Protein AF-A0A0G1YYC1-F1 (afdb_monomer_lite)

Secondary structure (DSSP, 8-state):
---HHHHHHHHEEEHHHHHHHHHH----TTSHHHHHHHHHHHSTTGGGGTS-HHHHHHT-SEEEEEEEES-HHHHHHHTEEEEB-STTTTBEEEEEEEEETTEEEEPHHHHHIIIIIHHHHSSSGGG-EEEEEEEE-TT---SS-EEE-GGG-HHHHHHHHHHHGGGS-HHHHHHHHHHHHHHHHHTHHHHHHHHHS-HHHHHHTHHHHHHHHHHHTTT-THHHHHHHHHHHHHHHHH--SHHHHHHHHTT----HHHHHHHHHH-GGGGGT--GGG----HHHHHHHHHHTTS--TTTHHHHHHHHHHHHHHHHHHHHSSS--HHHHHHHHHS---SHHHHHHHHHHHHHHHHHHHHTTSTTTTTTHHHHHHHHHHHHHHHHHHTT-SS-EESSS-SS-EEE-TT-TT-EEEEEEEEEEEETTEEEEEEEEEE--EEEEEEPPGGG-TT---

Radius of gyration: 21.59 Å; chains: 1; bounding box: 48×56×59 Å

pLDDT: mean 90.66, std 9.38, range [43.56, 98.56]

Sequence (453 aa):
MINKSELWSAAHVNQRLLRETMDYSRGDEDSDLGWLHYLETESPNGELLRRNVLYDTAAGKKVYLAHVTKSFKSIQESGRILSSSGCLVGSVYCTPVLKEKNRLRMHNLGKYILSEEAPKFSCDRKDVALLLIELDLGRSVPDAPTGIDYLKLGPVHFSVFSELNYLLSRDELVDLKQATVTAVRNGSDLLRIVEEVPAEYLSGNFSKFYDLYLQTIPHLPILGYLLFEVLCEYIALFQKGEETERCKALGELYCANFKNLIFSACPDLTRSFNLGLFRPKFSNLLVYLDRIGVVNGDSRAFFEGYLARRLSYLIRKRFYNGGDAATRKDFWRDIEWDFSYLQKELVPLLGHVIHRLLRNMHRYPNFYFYFDQYKALQAWNYWNHANVALPYNAVLPKGEIGINPANPYMKYRVFTAKTWQENGNAYIEADRPISLAIEPRLAELGMLLMRKK

Foldseek 3Di:
DPDLLVLQVQQKDWLVVLVVVLVPDPDDLLDPSVVLVCLLPVFPLSCLLNFFVLFVQQQDQKFKWKQKFLQVVVLQVVLAQWFACPLQQGFRKTFGWDDDPPFTFTALVSVCCLPPVLCLLDPHNVSIFMKMKIKRLDPLRFPGAMAGASLQCLLVLLVLCVVCVVVDDPVRSVVLQLLLLVLCVLLVVLLVCLLPPDLVVCLVVLVVNLVSLLSSLLSQLSSLVLLLLLLQSLCQGQADDDQQVVSSVVSAGNRPLSVCCCCQFPVVCQAFVRSSNNRGDVVSVQVSCVVRVRDDPVCVSVVSSSSSSSSSSSSVVQFWPDDDSVVVVVCSVVPDSGSVSCCVTGSRSSSSSSLVVLCVDPPPPVSNQVSSLVSLVSSLVSCQVSSRQKHAHSSGPNRIIGGSLNNPSMDMWMAGWDWDDDPNIIIIDGDGTRSHHHHSHHDDQPRDSRGDD

Structure (mmCIF, N/CA/C/O backbone):
data_AF-A0A0G1YYC1-F1
#
_entry.id   AF-A0A0G1YYC1-F1
#
loop_
_atom_site.group_PDB
_atom_site.id
_atom_site.type_symbol
_atom_site.label_atom_id
_atom_site.label_alt_id
_atom_site.label_comp_id
_atom_site.label_asym_id
_atom_site.label_entity_id
_atom_site.label_seq_id
_atom_site.pdbx_PDB_ins_code
_atom_site.Cartn_x
_atom_site.Cartn_y
_atom_site.Cartn_z
_atom_site.occupancy
_atom_site.B_iso_or_equiv
_atom_site.auth_seq_id
_atom_site.auth_comp_id
_atom_site.auth_asym_id
_atom_site.auth_atom_id
_atom_site.pdbx_PDB_model_num
ATOM 1 N N . MET A 1 1 ? -7.287 17.293 -20.460 1.00 43.56 1 MET A N 1
ATOM 2 C CA . MET A 1 1 ? -7.341 17.277 -18.981 1.00 43.56 1 MET A CA 1
ATOM 3 C C . MET A 1 1 ? -7.880 15.923 -18.574 1.00 43.56 1 MET A C 1
ATOM 5 O O . MET A 1 1 ? -8.987 15.610 -18.983 1.00 43.56 1 MET A O 1
ATOM 9 N N . ILE A 1 2 ? -7.097 15.105 -17.867 1.00 53.38 2 ILE A N 1
ATOM 10 C CA . ILE A 1 2 ? -7.595 13.822 -17.352 1.00 53.38 2 ILE A CA 1
ATOM 11 C C . ILE A 1 2 ? -8.600 14.135 -16.239 1.00 53.38 2 ILE A C 1
ATOM 13 O O . ILE A 1 2 ? -8.343 14.994 -15.392 1.00 53.38 2 ILE A O 1
ATOM 17 N N . ASN A 1 3 ? -9.757 13.481 -16.257 1.00 74.50 3 ASN A N 1
ATOM 18 C CA . ASN A 1 3 ? -10.764 13.627 -15.217 1.00 74.50 3 ASN A CA 1
ATOM 19 C C . ASN A 1 3 ? -10.189 13.112 -13.886 1.00 74.50 3 ASN A C 1
ATOM 21 O O . ASN A 1 3 ? -9.818 11.944 -13.771 1.00 74.50 3 ASN A O 1
ATOM 25 N N . LYS A 1 4 ? -10.109 13.968 -12.858 1.00 80.25 4 LYS A N 1
ATOM 26 C CA . LYS A 1 4 ? -9.562 13.585 -11.541 1.00 80.25 4 LYS A CA 1
ATOM 27 C C . LYS A 1 4 ? -10.285 12.376 -10.944 1.00 80.25 4 LYS A C 1
ATOM 29 O O . LYS A 1 4 ? -9.652 11.568 -10.273 1.00 80.25 4 LYS A O 1
ATOM 34 N N . SER A 1 5 ? -11.585 12.238 -11.211 1.00 82.88 5 SER A N 1
ATOM 35 C CA . SER A 1 5 ? -12.368 11.084 -10.766 1.00 82.88 5 SER A CA 1
ATOM 36 C C . SER A 1 5 ? -11.857 9.774 -11.378 1.00 82.88 5 SER A C 1
ATOM 38 O O . SER A 1 5 ? -11.736 8.778 -10.673 1.00 82.88 5 SER A O 1
ATOM 40 N N . GLU A 1 6 ? -11.466 9.784 -12.657 1.00 86.88 6 GLU A N 1
ATOM 41 C CA . GLU A 1 6 ? -10.926 8.607 -13.354 1.00 86.88 6 GLU A CA 1
ATOM 42 C C . GLU A 1 6 ? -9.548 8.209 -12.812 1.00 86.88 6 GLU A C 1
ATOM 44 O O . GLU A 1 6 ? -9.303 7.025 -12.587 1.00 86.88 6 GLU A O 1
ATOM 49 N N . LEU A 1 7 ? -8.672 9.182 -12.519 1.00 90.81 7 LEU A N 1
ATOM 50 C CA . LEU A 1 7 ? -7.361 8.916 -11.904 1.00 90.81 7 LEU A CA 1
ATOM 51 C C . LEU A 1 7 ? -7.501 8.206 -10.556 1.00 90.81 7 LEU A C 1
ATOM 53 O O . LEU A 1 7 ? -6.830 7.206 -10.298 1.00 90.81 7 LEU A O 1
ATOM 57 N N . TRP A 1 8 ? -8.375 8.726 -9.693 1.00 94.31 8 TRP A N 1
ATOM 58 C CA . TRP A 1 8 ? -8.619 8.112 -8.394 1.00 94.31 8 TRP A CA 1
ATOM 59 C C . TRP A 1 8 ? -9.341 6.779 -8.532 1.00 94.31 8 TRP A C 1
ATOM 61 O O . TRP A 1 8 ? -8.963 5.840 -7.840 1.00 94.31 8 TRP A O 1
ATOM 71 N N . SER A 1 9 ? -10.299 6.649 -9.448 1.00 93.19 9 SER A N 1
ATOM 72 C CA . SER A 1 9 ? -10.961 5.374 -9.728 1.00 93.19 9 SER A CA 1
ATOM 73 C C . SER A 1 9 ? -9.962 4.287 -10.135 1.00 93.19 9 SER A C 1
ATOM 75 O O . SER A 1 9 ? -9.997 3.202 -9.563 1.00 93.19 9 SER A O 1
ATOM 77 N N . ALA A 1 10 ? -8.996 4.596 -11.007 1.00 92.06 10 ALA A N 1
ATOM 78 C CA . ALA A 1 10 ? -7.960 3.651 -11.432 1.00 92.06 10 ALA A CA 1
ATOM 79 C C . ALA A 1 10 ? -7.031 3.194 -10.289 1.00 92.06 10 ALA A C 1
ATOM 81 O O . ALA A 1 10 ? -6.524 2.071 -10.313 1.00 92.06 10 ALA A O 1
ATOM 82 N N . ALA A 1 11 ? -6.810 4.045 -9.281 1.00 94.81 11 ALA A N 1
ATOM 83 C CA . ALA A 1 11 ? -6.040 3.704 -8.083 1.00 94.81 11 ALA A CA 1
ATOM 84 C C . ALA A 1 11 ? -6.857 2.941 -7.023 1.00 94.81 11 ALA A C 1
ATOM 86 O O . ALA A 1 11 ? -6.286 2.464 -6.041 1.00 94.81 11 ALA A O 1
ATOM 87 N N . HIS A 1 12 ? -8.174 2.819 -7.200 1.00 95.31 12 HIS A N 1
ATOM 88 C CA . HIS A 1 12 ? -9.051 2.100 -6.286 1.00 95.31 12 HIS A CA 1
ATOM 89 C C . HIS A 1 12 ? -9.495 0.753 -6.853 1.00 95.31 12 HIS A C 1
ATOM 91 O O . HIS A 1 12 ? -9.607 0.548 -8.058 1.00 95.31 12 HIS A O 1
ATOM 97 N N . VAL A 1 13 ? -9.779 -0.180 -5.950 1.00 93.62 13 VAL A N 1
ATOM 98 C CA . VAL A 1 13 ? -10.305 -1.503 -6.280 1.00 93.62 13 VAL A CA 1
ATOM 99 C C . VAL A 1 13 ? -11.657 -1.657 -5.603 1.00 93.62 13 VAL A C 1
ATOM 101 O O . VAL A 1 13 ? -11.734 -1.794 -4.382 1.00 93.62 13 VAL A O 1
ATOM 104 N N . ASN A 1 14 ? -12.722 -1.634 -6.402 1.00 92.12 14 ASN A N 1
ATOM 105 C CA . ASN A 1 14 ? -14.081 -1.913 -5.949 1.00 92.12 14 ASN A CA 1
ATOM 106 C C . ASN A 1 14 ? -14.329 -3.429 -5.983 1.00 92.12 14 ASN A C 1
ATOM 108 O O . ASN A 1 14 ? -14.271 -4.043 -7.048 1.00 92.12 14 ASN A O 1
ATOM 112 N N . GLN A 1 15 ? -14.611 -4.039 -4.829 1.00 89.81 15 GLN A N 1
ATOM 113 C CA . GLN A 1 15 ? -14.722 -5.499 -4.715 1.00 89.81 15 GLN A CA 1
ATOM 114 C C . GLN A 1 15 ? -15.898 -6.098 -5.478 1.00 89.81 15 GLN A C 1
ATOM 116 O O . GLN A 1 15 ? -15.817 -7.244 -5.910 1.00 89.81 15 GLN A O 1
ATOM 121 N N . ARG A 1 16 ? -16.990 -5.354 -5.660 1.00 86.12 16 ARG A N 1
ATOM 122 C CA . ARG A 1 16 ? -18.133 -5.846 -6.431 1.00 86.12 16 ARG A CA 1
ATOM 123 C C . ARG A 1 16 ? -17.796 -5.888 -7.910 1.00 86.12 16 ARG A C 1
ATOM 125 O O . ARG A 1 16 ? -17.945 -6.943 -8.509 1.00 86.12 16 ARG A O 1
ATOM 132 N N . LEU A 1 17 ? -17.275 -4.788 -8.455 1.00 86.12 17 LEU A N 1
ATOM 133 C CA . LEU A 1 17 ? -16.856 -4.736 -9.856 1.00 86.12 17 LEU A CA 1
ATOM 134 C C . LEU A 1 17 ? -15.785 -5.793 -10.150 1.00 86.12 17 LEU A C 1
ATOM 136 O O . LEU A 1 17 ? -15.837 -6.462 -11.178 1.00 86.12 17 LEU A O 1
ATOM 140 N N . LEU A 1 18 ? -14.838 -5.974 -9.225 1.00 86.56 18 LEU A N 1
ATOM 141 C CA . LEU A 1 18 ? -13.809 -7.004 -9.325 1.00 86.56 18 LEU A CA 1
ATOM 142 C C . LEU A 1 18 ? -14.427 -8.405 -9.442 1.00 86.56 18 LEU A C 1
ATOM 144 O O . LEU A 1 18 ? -14.103 -9.133 -10.374 1.00 86.56 18 LEU A O 1
ATOM 148 N N . ARG A 1 19 ? -15.353 -8.752 -8.537 1.00 82.69 19 ARG A N 1
ATOM 149 C CA . ARG A 1 19 ? -16.054 -10.047 -8.537 1.00 82.69 19 ARG A CA 1
ATOM 150 C C . ARG A 1 19 ? -16.886 -10.251 -9.797 1.00 82.69 19 ARG A C 1
ATOM 152 O O . ARG A 1 19 ? -16.763 -11.289 -10.430 1.00 82.69 19 ARG A O 1
ATOM 159 N N . GLU A 1 20 ? -17.680 -9.249 -10.167 1.00 84.06 20 GLU A N 1
ATOM 160 C CA . GLU A 1 20 ? -18.489 -9.281 -11.386 1.00 84.06 20 GLU A CA 1
ATOM 161 C C . GLU A 1 20 ? -17.594 -9.536 -12.601 1.00 84.06 20 GLU A C 1
ATOM 163 O O . GLU A 1 20 ? -17.887 -10.421 -13.391 1.00 84.06 20 GLU A O 1
ATOM 168 N N . THR A 1 21 ? -16.455 -8.851 -12.718 1.00 83.00 21 THR A N 1
ATOM 169 C CA . THR A 1 21 ? -15.564 -9.025 -13.876 1.00 83.00 21 THR A CA 1
ATOM 170 C C . THR A 1 21 ? -14.883 -10.397 -13.888 1.00 83.00 21 THR A C 1
ATOM 172 O O . THR A 1 21 ? -14.790 -11.017 -14.946 1.00 83.00 21 THR A O 1
ATOM 175 N N . MET A 1 22 ? -14.450 -10.904 -12.726 1.00 79.56 22 MET A N 1
ATOM 176 C CA . MET A 1 22 ? -13.832 -12.231 -12.612 1.00 79.56 22 MET A CA 1
ATOM 177 C C . MET A 1 22 ? -14.750 -13.364 -13.071 1.00 79.56 22 MET A C 1
ATOM 179 O O . MET A 1 22 ? -14.274 -14.296 -13.712 1.00 79.56 22 MET A O 1
ATOM 183 N N . ASP A 1 23 ? -16.048 -13.281 -12.776 1.00 74.56 23 ASP A N 1
ATOM 184 C CA . ASP A 1 23 ? -17.001 -14.339 -13.122 1.00 74.56 23 ASP A CA 1
ATOM 185 C C . ASP A 1 23 ? -17.254 -14.429 -14.654 1.00 74.56 23 ASP A C 1
ATOM 187 O O . ASP A 1 23 ? -17.734 -15.457 -15.134 1.00 74.56 23 ASP A O 1
ATOM 191 N N . TYR A 1 24 ? -16.885 -13.403 -15.442 1.00 67.75 24 TYR A N 1
ATOM 192 C CA . TYR A 1 24 ? -17.082 -13.358 -16.905 1.00 67.75 24 TYR A CA 1
ATOM 193 C C . TYR A 1 24 ? -15.794 -13.420 -17.745 1.00 67.75 24 TYR A C 1
ATOM 195 O O . TYR A 1 24 ? -15.872 -13.638 -18.957 1.00 67.75 24 TYR A O 1
ATOM 203 N N . SER A 1 25 ? -14.610 -13.235 -17.154 1.00 64.19 25 SER A N 1
ATOM 204 C CA . SER A 1 25 ? -13.341 -13.201 -17.895 1.00 64.19 25 SER A CA 1
ATOM 205 C C . SER A 1 25 ? -12.500 -14.460 -17.672 1.00 64.19 25 SER A C 1
ATOM 207 O O . SER A 1 25 ? -12.130 -14.760 -16.539 1.00 64.19 25 SER A O 1
ATOM 209 N N . ARG A 1 26 ? -12.087 -15.147 -18.749 1.00 58.47 26 ARG A N 1
ATOM 210 C CA . ARG A 1 26 ? -10.899 -16.018 -18.690 1.00 58.47 26 ARG A CA 1
ATOM 211 C C . ARG A 1 26 ? -9.683 -15.097 -18.644 1.00 58.47 26 ARG A C 1
ATOM 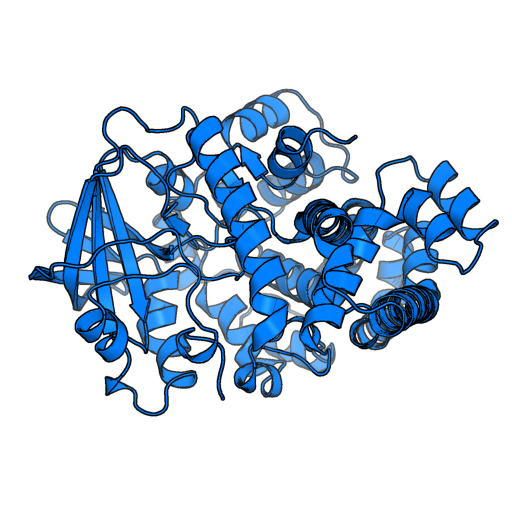213 O O . ARG A 1 26 ? -9.348 -14.485 -19.653 1.00 58.47 26 ARG A O 1
ATOM 220 N N . GLY A 1 27 ? -9.123 -14.905 -17.453 1.00 58.22 27 GLY A N 1
ATOM 221 C CA . GLY A 1 27 ? -8.050 -13.940 -17.233 1.00 58.22 27 GLY A CA 1
ATOM 222 C C . GLY A 1 27 ? -6.798 -14.286 -18.038 1.00 58.22 27 GLY A C 1
ATOM 223 O O . GLY A 1 27 ? -6.294 -15.400 -17.950 1.00 58.22 27 GLY A O 1
ATOM 224 N N . ASP A 1 28 ? -6.299 -13.317 -18.800 1.00 68.06 28 ASP A N 1
ATOM 225 C CA . ASP A 1 28 ? -4.929 -13.312 -19.313 1.00 68.06 28 ASP A CA 1
ATOM 226 C C . ASP A 1 28 ? -3.978 -12.994 -18.147 1.00 68.06 28 ASP A C 1
ATOM 228 O O . ASP A 1 28 ? -4.210 -12.015 -17.423 1.00 68.06 28 ASP A O 1
ATOM 232 N N . GLU A 1 29 ? -2.928 -13.799 -17.954 1.00 66.06 29 GLU A N 1
ATOM 233 C CA . GLU A 1 29 ? -1.899 -13.602 -16.919 1.00 66.06 29 GLU A CA 1
ATOM 234 C C . GLU A 1 29 ? -1.182 -12.242 -17.041 1.00 66.06 29 GLU A C 1
ATOM 236 O O . GLU A 1 29 ? -0.554 -11.781 -16.088 1.00 66.06 29 GLU A O 1
ATOM 241 N N . ASP A 1 30 ? -1.348 -11.534 -18.161 1.00 77.69 30 ASP A N 1
ATOM 242 C CA . ASP A 1 30 ? -0.910 -10.151 -18.356 1.00 77.69 30 ASP A CA 1
ATOM 243 C C . ASP A 1 30 ? -1.959 -9.094 -17.938 1.00 77.69 30 ASP A C 1
ATOM 245 O O . ASP A 1 30 ? -1.950 -7.943 -18.392 1.00 77.69 30 ASP A O 1
ATOM 249 N N . SER A 1 31 ? -2.851 -9.421 -16.996 1.00 87.75 31 SER A N 1
ATOM 250 C CA . SER A 1 31 ? -3.858 -8.505 -16.432 1.00 87.75 31 SER A CA 1
ATOM 251 C C . SER A 1 31 ? -3.981 -8.600 -14.905 1.00 87.75 31 SER A C 1
ATOM 253 O O . SER A 1 31 ? -3.584 -9.592 -14.299 1.00 87.75 31 SER A O 1
ATOM 255 N N . ASP A 1 32 ? -4.517 -7.550 -14.256 1.00 89.25 32 ASP A N 1
ATOM 256 C CA . ASP A 1 32 ? -4.724 -7.557 -12.788 1.00 89.25 32 ASP A CA 1
ATOM 257 C C . ASP A 1 32 ? -5.680 -8.703 -12.394 1.00 89.25 32 ASP A C 1
ATOM 259 O O . ASP A 1 32 ? -5.487 -9.355 -11.371 1.00 89.25 32 ASP A O 1
ATOM 263 N N . LEU A 1 33 ? -6.681 -8.970 -13.242 1.00 89.00 33 LEU A N 1
ATOM 264 C CA . LEU A 1 33 ? -7.663 -10.041 -13.064 1.00 89.00 33 LEU A CA 1
ATOM 265 C C . LEU A 1 33 ? -7.063 -11.431 -13.272 1.00 89.00 33 LEU A C 1
ATOM 267 O O . LEU A 1 33 ? -7.368 -12.331 -12.499 1.00 89.00 33 LEU A O 1
ATOM 271 N N . GLY A 1 34 ? -6.204 -11.614 -14.279 1.00 89.62 34 GLY A N 1
ATOM 272 C CA . GLY A 1 34 ? -5.527 -12.891 -14.504 1.00 89.62 34 GLY A CA 1
ATOM 273 C C . GLY A 1 34 ? -4.587 -13.248 -13.364 1.00 89.62 34 GLY A C 1
ATOM 274 O O . GLY A 1 34 ? -4.629 -14.374 -12.880 1.00 89.62 34 GLY A O 1
ATOM 275 N N . TRP A 1 35 ? -3.827 -12.278 -12.845 1.00 92.19 35 TRP A N 1
ATOM 276 C CA . TRP A 1 35 ? -3.041 -12.498 -11.629 1.00 92.19 35 TRP A CA 1
ATOM 277 C C . TRP A 1 35 ? -3.908 -12.818 -10.420 1.00 92.19 35 TRP A C 1
ATOM 279 O O . TRP A 1 35 ? -3.572 -13.723 -9.666 1.00 92.19 35 TRP A O 1
ATOM 289 N N . LEU A 1 36 ? -5.022 -12.113 -10.224 1.00 91.94 36 LEU A N 1
ATOM 290 C CA . LEU A 1 36 ? -5.935 -12.425 -9.129 1.00 91.94 36 LEU A CA 1
ATOM 291 C C . LEU A 1 36 ? -6.505 -13.846 -9.254 1.00 91.94 36 LEU A C 1
ATOM 293 O O . LEU A 1 36 ? -6.521 -14.573 -8.266 1.00 91.94 36 LEU A O 1
ATOM 297 N N . HIS A 1 37 ? -6.904 -14.258 -10.459 1.00 89.81 37 HIS A N 1
ATOM 298 C CA . HIS A 1 37 ? -7.390 -15.609 -10.729 1.00 89.81 37 HIS A CA 1
ATOM 299 C C . HIS A 1 37 ? -6.313 -16.668 -10.465 1.00 89.81 37 HIS A C 1
ATOM 301 O O . HIS A 1 37 ? -6.573 -17.636 -9.753 1.00 89.81 37 HIS A O 1
ATOM 307 N N . TYR A 1 38 ? -5.095 -16.455 -10.970 1.00 91.75 38 TYR A N 1
ATOM 308 C CA . TYR A 1 38 ? -3.939 -17.310 -10.697 1.00 91.75 38 TYR A CA 1
ATOM 309 C C . TYR A 1 38 ? -3.687 -17.435 -9.189 1.00 91.75 38 TYR A C 1
ATOM 311 O O . TYR A 1 38 ? -3.559 -18.535 -8.669 1.00 91.75 38 TYR A O 1
ATOM 319 N N . LEU A 1 39 ? -3.673 -16.326 -8.447 1.00 94.12 39 LEU A N 1
ATOM 320 C CA . LEU A 1 39 ? -3.419 -16.359 -7.006 1.00 94.12 39 LEU A CA 1
ATOM 321 C C . LEU A 1 39 ? -4.558 -17.019 -6.220 1.00 94.12 39 LEU A C 1
ATOM 323 O O . LEU A 1 39 ? -4.284 -17.727 -5.254 1.00 94.12 39 LEU A O 1
ATOM 327 N N . GLU A 1 40 ? -5.816 -16.816 -6.613 1.00 92.31 40 GLU A N 1
ATOM 328 C CA . GLU A 1 40 ? -6.968 -17.468 -5.975 1.00 92.31 40 GLU A CA 1
ATOM 329 C C . GLU A 1 40 ? -6.931 -18.992 -6.161 1.00 92.31 40 GLU A C 1
ATOM 331 O O . GLU A 1 40 ? -7.285 -19.724 -5.238 1.00 92.31 40 GLU A O 1
ATOM 336 N N . THR A 1 41 ? -6.483 -19.462 -7.328 1.00 90.62 41 THR A N 1
ATOM 337 C CA . THR A 1 41 ? -6.517 -20.881 -7.717 1.00 90.62 41 THR A CA 1
ATOM 338 C C . THR A 1 41 ? -5.258 -21.654 -7.328 1.00 90.62 41 THR A C 1
ATOM 340 O O . THR A 1 41 ? -5.361 -22.775 -6.836 1.00 90.62 41 THR A O 1
ATOM 343 N N . GLU A 1 42 ? -4.079 -21.056 -7.493 1.00 92.12 42 GLU A N 1
ATOM 344 C CA . GLU A 1 42 ? -2.790 -21.747 -7.360 1.00 92.12 42 GLU A CA 1
ATOM 345 C C . GLU A 1 42 ? -2.144 -21.586 -5.974 1.00 92.12 42 GLU A C 1
ATOM 347 O O . GLU A 1 42 ? -1.156 -22.257 -5.667 1.00 92.12 42 GLU A O 1
ATOM 352 N N . SER A 1 43 ? -2.663 -20.701 -5.110 1.00 95.25 43 SER A N 1
ATOM 353 C CA . SER A 1 43 ? -2.080 -20.474 -3.781 1.00 95.25 43 SER A CA 1
ATOM 354 C C . SER A 1 43 ? -2.889 -21.116 -2.638 1.00 95.25 43 SER A C 1
ATOM 356 O O . SER A 1 43 ? -4.119 -21.028 -2.621 1.00 95.25 43 SER A O 1
ATOM 358 N N . PRO A 1 44 ? -2.230 -21.714 -1.621 1.00 95.56 44 PRO A N 1
ATOM 359 C CA . PRO A 1 44 ? -2.899 -22.353 -0.478 1.00 95.56 44 PRO A CA 1
ATOM 360 C C . PRO A 1 44 ? -3.908 -21.473 0.274 1.00 95.56 44 PRO A C 1
ATOM 362 O O . PRO A 1 44 ? -4.885 -21.979 0.833 1.00 95.56 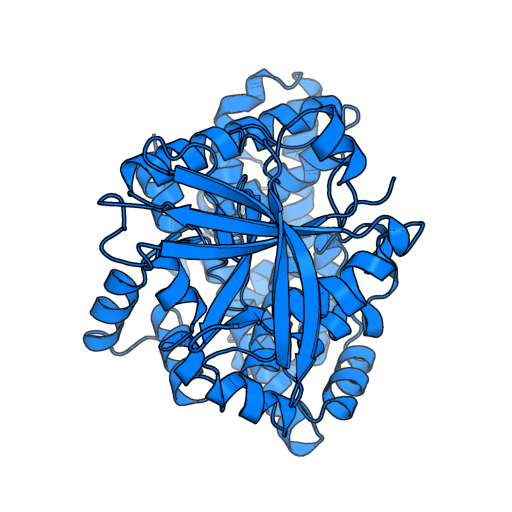44 PRO A O 1
ATOM 365 N N . ASN A 1 45 ? -3.667 -20.162 0.310 1.00 97.19 45 ASN A N 1
ATOM 366 C CA . ASN A 1 45 ? -4.509 -19.187 1.004 1.00 97.19 45 ASN A CA 1
ATOM 367 C C . ASN A 1 45 ? -5.252 -18.250 0.030 1.00 97.19 45 ASN A C 1
ATOM 369 O O . ASN A 1 45 ? -5.772 -17.218 0.455 1.00 97.19 45 ASN A O 1
ATOM 373 N N . GLY A 1 46 ? -5.316 -18.603 -1.260 1.00 96.19 46 GLY A N 1
ATOM 374 C CA . GLY A 1 46 ? -5.876 -17.777 -2.332 1.00 96.19 46 GLY A CA 1
ATOM 375 C C . GLY A 1 46 ? -7.340 -17.391 -2.135 1.00 96.19 46 GLY A C 1
ATOM 376 O O . GLY A 1 46 ? -7.731 -16.271 -2.459 1.00 96.19 46 GLY A O 1
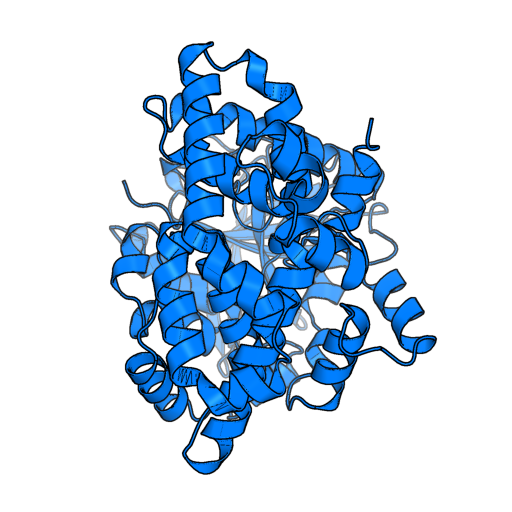ATOM 377 N N . GLU A 1 47 ? -8.139 -18.253 -1.499 1.00 94.94 47 GLU A N 1
ATOM 378 C CA . GLU A 1 47 ? -9.551 -17.967 -1.205 1.00 94.94 47 GLU A CA 1
ATOM 379 C C . GLU A 1 47 ? -9.751 -16.708 -0.342 1.00 94.94 47 GLU A C 1
ATOM 381 O O . GLU A 1 47 ? -10.783 -16.037 -0.442 1.00 94.94 47 GLU A O 1
ATOM 386 N N . LEU A 1 48 ? -8.747 -16.337 0.466 1.00 96.44 48 LEU A N 1
ATOM 387 C CA . LEU A 1 48 ? -8.771 -15.137 1.303 1.00 96.44 48 LEU A CA 1
ATOM 388 C C . LEU A 1 48 ? -8.628 -13.843 0.492 1.00 96.44 48 LEU A C 1
ATOM 390 O O . LEU A 1 48 ? -8.841 -12.767 1.042 1.00 96.44 48 LEU A O 1
ATOM 394 N N . LEU A 1 49 ? -8.295 -13.910 -0.801 1.00 94.25 49 LEU A N 1
ATOM 395 C CA . LEU A 1 49 ? -8.371 -12.759 -1.708 1.00 94.25 49 LEU A CA 1
ATOM 396 C C . LEU A 1 49 ? -9.820 -12.429 -2.084 1.00 94.25 49 LEU A C 1
ATOM 398 O O . LEU A 1 49 ? -10.129 -11.286 -2.409 1.00 94.25 49 LEU A O 1
ATOM 402 N N . ARG A 1 50 ? -10.728 -13.410 -1.990 1.00 89.44 50 ARG A N 1
ATOM 403 C CA . ARG A 1 50 ? -12.163 -13.234 -2.246 1.00 89.44 50 ARG A CA 1
ATOM 404 C C . ARG A 1 50 ? -12.970 -13.124 -0.955 1.00 89.44 50 ARG A C 1
ATOM 406 O O . ARG A 1 50 ? -13.931 -12.352 -0.901 1.00 89.44 50 ARG A O 1
ATOM 413 N N . ARG A 1 51 ? -12.601 -13.890 0.076 1.00 91.81 51 ARG A N 1
ATOM 414 C CA . ARG A 1 51 ? -13.320 -14.031 1.353 1.00 91.81 51 ARG A CA 1
ATOM 415 C C . ARG A 1 51 ? -12.420 -13.620 2.516 1.00 91.81 51 ARG A C 1
ATOM 417 O O . ARG A 1 51 ? -11.711 -14.442 3.083 1.00 91.81 51 ARG A O 1
ATOM 424 N N . ASN A 1 52 ? -12.456 -12.339 2.863 1.00 96.06 52 ASN A N 1
ATOM 425 C CA . ASN A 1 52 ? -11.641 -11.773 3.932 1.00 96.06 52 ASN A CA 1
ATOM 426 C C . ASN A 1 52 ? -12.490 -10.900 4.849 1.00 96.06 52 ASN A C 1
ATOM 428 O O . ASN A 1 52 ? -13.280 -10.085 4.362 1.00 96.06 52 ASN A O 1
ATOM 432 N N . VAL A 1 53 ? -12.244 -10.980 6.157 1.00 95.75 53 VAL A N 1
ATOM 433 C CA . VAL A 1 53 ? -12.946 -10.151 7.150 1.00 95.75 53 VAL A CA 1
ATOM 434 C C . VAL A 1 53 ? -12.738 -8.654 6.934 1.00 95.75 53 VAL A C 1
ATOM 436 O O . VAL A 1 53 ? -13.556 -7.849 7.376 1.00 95.75 53 VAL A O 1
ATOM 439 N N . LEU A 1 54 ? -11.662 -8.252 6.250 1.00 95.69 54 LEU A N 1
ATOM 440 C CA . LEU A 1 54 ? -11.415 -6.862 5.879 1.00 95.69 54 LEU A CA 1
ATOM 441 C C . LEU A 1 54 ? -12.536 -6.304 4.993 1.00 95.69 54 LEU A C 1
ATOM 443 O O . LEU A 1 54 ? -12.976 -5.174 5.206 1.00 95.69 54 LEU A O 1
ATOM 447 N N . TYR A 1 55 ? -13.021 -7.099 4.035 1.00 94.31 55 TYR A N 1
ATOM 448 C CA . TYR A 1 55 ? -14.102 -6.693 3.137 1.00 94.31 55 TYR A CA 1
ATOM 449 C C . TYR A 1 55 ? -15.425 -6.590 3.894 1.00 94.31 55 TYR A C 1
ATOM 451 O O . TYR A 1 55 ? -16.131 -5.594 3.756 1.00 94.31 55 TYR A O 1
ATOM 459 N N . ASP A 1 56 ? -15.712 -7.564 4.758 1.00 92.75 56 ASP A N 1
ATOM 460 C CA . ASP A 1 56 ? -16.917 -7.563 5.593 1.00 92.75 56 ASP A CA 1
ATOM 461 C C . ASP A 1 56 ? -16.928 -6.371 6.559 1.00 92.75 56 ASP A C 1
ATOM 463 O O . ASP A 1 56 ? -17.949 -5.709 6.740 1.00 92.75 56 ASP A O 1
ATOM 467 N N . THR A 1 57 ? -15.765 -6.043 7.128 1.00 94.31 57 THR A N 1
ATOM 468 C CA . THR A 1 57 ? -15.571 -4.872 7.994 1.00 94.31 57 THR A CA 1
ATOM 469 C C . THR A 1 57 ? -15.829 -3.576 7.227 1.00 94.31 57 THR A C 1
ATOM 471 O O . THR A 1 57 ? -16.564 -2.716 7.707 1.00 94.31 57 THR A O 1
ATOM 474 N N . ALA A 1 58 ? -15.264 -3.435 6.024 1.00 92.88 58 ALA A N 1
ATOM 475 C CA . ALA A 1 58 ? -15.434 -2.246 5.189 1.00 92.88 58 ALA A CA 1
ATOM 476 C C . ALA A 1 58 ? -16.874 -2.073 4.660 1.00 92.88 58 ALA A C 1
ATOM 478 O O . ALA A 1 58 ? -17.294 -0.944 4.408 1.00 92.88 58 ALA A O 1
ATOM 479 N N . ALA A 1 59 ? -17.639 -3.164 4.527 1.00 90.56 59 ALA A N 1
ATOM 480 C CA . ALA A 1 59 ? -19.071 -3.155 4.206 1.00 90.56 59 ALA A CA 1
ATOM 481 C C . ALA A 1 59 ? -19.985 -3.007 5.441 1.00 90.56 59 ALA A C 1
ATOM 483 O O . ALA A 1 59 ? -21.210 -2.962 5.311 1.00 90.56 59 ALA A O 1
ATOM 484 N N . GLY A 1 60 ? -19.437 -2.980 6.657 1.00 89.19 60 GLY A N 1
ATOM 485 C CA . GLY A 1 60 ? -20.233 -2.971 7.879 1.00 89.19 60 GLY A CA 1
ATOM 486 C C . GLY A 1 60 ? -20.926 -1.629 8.132 1.00 89.19 60 GLY A C 1
ATOM 487 O O . GLY A 1 60 ? -20.330 -0.569 7.994 1.00 89.19 60 GLY A O 1
ATOM 488 N N . LYS A 1 61 ? -22.184 -1.657 8.594 1.00 88.62 61 LYS A N 1
ATOM 489 C CA . LYS A 1 61 ? -22.884 -0.446 9.085 1.00 88.62 61 LYS A CA 1
ATOM 490 C C . LYS A 1 61 ? -22.350 0.024 10.431 1.00 88.62 61 LYS A C 1
ATOM 492 O O . LYS A 1 61 ? -22.219 1.218 10.672 1.00 88.62 61 LYS A O 1
ATOM 497 N N . LYS A 1 62 ? -22.072 -0.939 11.307 1.00 92.69 62 LYS A N 1
ATOM 498 C CA . LYS A 1 62 ? -21.514 -0.715 12.632 1.00 92.69 62 LYS A CA 1
ATOM 499 C C . LYS A 1 62 ? -20.178 -1.429 12.712 1.00 92.69 62 LYS A C 1
ATOM 501 O O . LYS A 1 62 ? -20.138 -2.653 12.606 1.00 92.69 62 LYS A O 1
ATOM 506 N N . VAL A 1 63 ? -19.111 -0.660 12.872 1.00 95.25 63 VAL A N 1
ATOM 507 C CA . VAL A 1 63 ? -17.737 -1.146 12.728 1.00 95.25 63 VAL A CA 1
ATOM 508 C C . VAL A 1 63 ? -16.939 -0.783 13.969 1.00 95.25 63 VAL A C 1
ATOM 510 O O . VAL A 1 63 ? -17.131 0.280 14.554 1.00 95.25 63 VAL A O 1
ATOM 513 N N . TYR A 1 64 ? -16.042 -1.673 14.374 1.00 97.81 64 TYR A N 1
ATOM 514 C CA . TYR A 1 64 ? -15.096 -1.430 15.451 1.00 97.81 64 TYR A CA 1
ATOM 515 C C . TYR A 1 64 ? -13.692 -1.496 14.868 1.00 97.81 64 TYR A C 1
ATOM 517 O O . TYR A 1 64 ? -13.364 -2.430 14.136 1.00 97.81 64 TYR A O 1
ATOM 525 N N . LEU A 1 65 ? -12.871 -0.502 15.181 1.00 98.38 65 LEU A N 1
ATOM 526 C CA . LEU A 1 65 ? -11.520 -0.367 14.660 1.00 98.38 65 LEU A CA 1
ATOM 527 C C . LEU A 1 65 ? -10.529 -0.123 15.796 1.00 98.38 65 LEU A C 1
ATOM 529 O O . LEU A 1 65 ? -10.825 0.591 16.754 1.00 98.38 65 LEU A O 1
ATOM 533 N N . ALA A 1 66 ? -9.341 -0.705 15.672 1.00 98.31 66 ALA A N 1
ATOM 534 C CA . ALA A 1 66 ? -8.225 -0.511 16.584 1.00 98.31 66 ALA A CA 1
ATOM 535 C C . ALA A 1 66 ? -7.215 0.461 15.966 1.00 98.31 66 ALA A C 1
ATOM 537 O O . ALA A 1 66 ? -6.649 0.181 14.905 1.00 98.31 66 ALA A O 1
ATOM 538 N N . HIS A 1 67 ? -6.963 1.576 16.653 1.00 97.38 67 HIS A N 1
ATOM 539 C CA . HIS A 1 67 ? -5.929 2.547 16.303 1.00 97.38 67 HIS A CA 1
ATOM 540 C C . HIS A 1 67 ? -4.785 2.470 17.321 1.00 97.38 67 HIS A C 1
ATOM 542 O O . HIS A 1 67 ? -4.958 2.815 18.492 1.00 97.38 67 HIS A O 1
ATOM 548 N N . VAL A 1 68 ? -3.618 2.002 16.874 1.00 95.31 68 VAL A N 1
ATOM 549 C CA . VAL A 1 68 ? -2.396 1.918 17.688 1.00 95.31 68 VAL A CA 1
ATOM 550 C C . VAL A 1 68 ? -1.531 3.143 17.415 1.00 95.31 68 VAL A C 1
ATOM 552 O O . VAL A 1 68 ? -1.249 3.462 16.260 1.00 95.31 68 VAL A O 1
ATOM 555 N N . THR A 1 69 ? -1.089 3.832 18.465 1.00 91.50 69 THR A N 1
ATOM 556 C CA . THR A 1 69 ? -0.353 5.096 18.330 1.00 91.50 69 THR A CA 1
ATOM 557 C C . THR A 1 69 ? 0.701 5.275 19.414 1.00 91.50 69 THR A C 1
ATOM 559 O O . THR A 1 69 ? 0.484 4.891 20.556 1.00 91.50 69 THR A O 1
ATOM 562 N N . LYS A 1 70 ? 1.832 5.905 19.065 1.00 88.62 70 LYS A N 1
ATOM 563 C CA . LYS A 1 70 ? 2.844 6.386 20.028 1.00 88.62 70 LYS A CA 1
ATOM 564 C C . LYS A 1 70 ? 2.620 7.840 20.462 1.00 88.62 70 LYS A C 1
ATOM 566 O O . LYS A 1 70 ? 3.357 8.386 21.272 1.00 88.62 70 LYS A O 1
ATOM 571 N N . SER A 1 71 ? 1.639 8.509 19.858 1.00 86.38 71 SER A N 1
ATOM 572 C CA . SER A 1 71 ? 1.400 9.948 20.012 1.00 86.38 71 SER A CA 1
ATOM 573 C C . SER A 1 71 ? 0.151 10.228 20.840 1.00 86.38 71 SER A C 1
ATOM 575 O O . SER A 1 71 ? -0.475 11.273 20.682 1.00 86.38 71 SER A O 1
ATOM 577 N N . PHE A 1 72 ? -0.215 9.307 21.737 1.00 90.12 72 PHE A N 1
ATOM 578 C CA . PHE A 1 72 ? -1.445 9.409 22.516 1.00 90.12 72 PHE A CA 1
ATOM 579 C C . PHE A 1 72 ? -1.520 10.697 23.334 1.00 90.12 72 PHE A C 1
ATOM 581 O O . PHE A 1 72 ? -2.540 11.374 23.288 1.00 90.12 72 PHE A O 1
ATOM 588 N N . LYS A 1 73 ? -0.419 11.102 23.982 1.00 88.75 73 LYS A N 1
ATOM 589 C CA . LYS A 1 73 ? -0.347 12.374 24.713 1.00 88.75 73 LYS A CA 1
ATOM 590 C C . LYS A 1 73 ? -0.702 13.573 23.822 1.00 88.75 73 LYS A C 1
ATOM 592 O O . LYS A 1 73 ? -1.551 14.374 24.187 1.00 88.75 73 LYS A O 1
ATOM 597 N N . SER A 1 74 ? -0.129 13.643 22.620 1.00 88.25 74 SER A N 1
ATOM 598 C CA . SER A 1 74 ? -0.413 14.721 21.661 1.00 88.25 74 SER A CA 1
ATOM 599 C C . SER A 1 74 ? -1.855 14.677 21.135 1.00 88.25 74 SER A C 1
ATOM 601 O O . SER A 1 74 ? -2.490 15.719 20.972 1.00 88.25 74 SER A O 1
ATOM 603 N N . ILE A 1 75 ? -2.410 13.480 20.921 1.00 91.69 75 ILE A N 1
ATOM 604 C CA . ILE A 1 75 ? -3.824 13.293 20.553 1.00 91.69 75 ILE A CA 1
ATOM 605 C C . ILE A 1 75 ? -4.743 13.789 21.677 1.00 91.69 75 ILE A C 1
ATOM 607 O O . ILE A 1 75 ? -5.724 14.476 21.405 1.00 91.69 75 ILE A O 1
ATOM 611 N N . GLN A 1 76 ? -4.420 13.487 22.938 1.00 90.75 76 GLN A N 1
ATOM 612 C CA . GLN A 1 76 ? -5.188 13.958 24.092 1.00 90.75 76 GLN A CA 1
ATOM 613 C C . GLN A 1 76 ? -5.109 15.479 24.255 1.00 90.75 76 GLN A C 1
ATOM 615 O O . GLN A 1 76 ? -6.137 16.109 24.477 1.00 90.75 76 GLN A O 1
ATOM 620 N N . GLU A 1 77 ? -3.917 16.064 24.122 1.00 91.75 77 GLU A N 1
ATOM 621 C CA . GLU A 1 77 ? -3.698 17.512 24.244 1.00 91.75 77 GLU A CA 1
ATOM 622 C C . GLU A 1 77 ? -4.399 18.301 23.129 1.00 91.75 77 GLU A C 1
ATOM 624 O O . GLU A 1 77 ? -5.004 19.337 23.387 1.00 91.75 77 GLU A O 1
ATOM 629 N N . SER A 1 78 ? -4.348 17.805 21.890 1.00 91.88 78 SER A N 1
ATOM 630 C CA . SER A 1 78 ? -4.998 18.450 20.740 1.00 91.88 78 SER A CA 1
ATOM 631 C C . SER A 1 78 ? -6.498 18.159 20.631 1.00 91.88 78 SER A C 1
ATOM 633 O O . SER A 1 78 ? -7.209 18.863 19.910 1.00 91.88 78 SER A O 1
ATOM 635 N N . GLY A 1 79 ? -6.976 17.106 21.300 1.00 94.12 79 GLY A N 1
ATOM 636 C CA . GLY A 1 79 ? -8.340 16.597 21.176 1.00 94.12 79 GLY A CA 1
ATOM 637 C C . GLY A 1 79 ? -8.656 16.006 19.797 1.00 94.12 79 GLY A C 1
ATOM 638 O O . GLY A 1 79 ? -9.830 15.896 19.441 1.00 94.12 79 GLY A O 1
ATOM 639 N N . ARG A 1 80 ? -7.640 15.672 18.987 1.00 94.38 80 ARG A N 1
ATOM 640 C CA . ARG A 1 80 ? -7.796 15.342 17.560 1.00 94.38 80 ARG A CA 1
ATOM 641 C C . ARG A 1 80 ? -7.035 14.078 17.172 1.00 94.38 80 ARG A C 1
ATOM 643 O O . ARG A 1 80 ? -5.875 13.897 17.534 1.00 94.38 80 ARG A O 1
ATOM 650 N N . ILE A 1 81 ? -7.674 13.231 16.370 1.00 94.25 81 ILE A N 1
ATOM 651 C CA . ILE A 1 81 ? -7.038 12.136 15.638 1.00 94.25 81 ILE A CA 1
ATOM 652 C C . ILE A 1 81 ? -6.836 12.611 14.201 1.00 94.25 81 ILE A C 1
ATOM 654 O O . ILE A 1 81 ? -7.797 12.919 13.493 1.00 94.25 81 ILE A O 1
ATOM 658 N N . LEU A 1 82 ? -5.574 12.677 13.786 1.00 92.19 82 LEU A N 1
ATOM 659 C CA . LEU A 1 82 ? -5.175 13.148 12.465 1.00 92.19 82 LEU A CA 1
ATOM 660 C C . LEU A 1 82 ? -4.883 11.978 11.524 1.00 92.19 82 LEU A C 1
ATOM 662 O O . LEU A 1 82 ? -4.550 10.867 11.943 1.00 92.19 82 LEU A O 1
ATOM 666 N N . SER A 1 83 ? -4.989 12.248 10.230 1.00 91.56 83 SER A N 1
ATOM 667 C CA . SER A 1 83 ? -4.726 11.268 9.178 1.00 91.56 83 SER A CA 1
ATOM 668 C C . SER A 1 83 ? -3.241 11.164 8.812 1.00 91.56 83 SER A C 1
ATOM 670 O O . SER A 1 83 ? -2.450 12.056 9.114 1.00 91.56 83 SER A O 1
ATOM 672 N N . SER A 1 84 ? -2.836 10.081 8.139 1.00 85.56 84 SER A N 1
ATOM 673 C CA . SER A 1 84 ? -1.444 9.888 7.697 1.00 85.56 84 SER A CA 1
ATOM 674 C C . SER A 1 84 ? -1.326 9.759 6.178 1.00 85.56 84 SER A C 1
ATOM 676 O O . SER A 1 84 ? -2.151 9.116 5.533 1.00 85.56 84 SER A O 1
ATOM 678 N N . SER A 1 85 ? -0.258 10.306 5.588 1.00 79.56 85 SER A N 1
ATOM 679 C CA . SER A 1 85 ? -0.005 10.248 4.137 1.00 79.56 85 SER A CA 1
ATOM 680 C C . SER A 1 85 ? 0.635 8.932 3.654 1.00 79.56 85 SER A C 1
ATOM 682 O O . SER A 1 85 ? 1.309 8.901 2.622 1.00 79.56 85 SER A O 1
ATOM 684 N N . GLY A 1 86 ? 0.475 7.849 4.426 1.00 82.94 86 GLY A N 1
ATOM 685 C CA . GLY A 1 86 ? 1.010 6.519 4.119 1.00 82.94 86 GLY A CA 1
ATOM 686 C C . GLY A 1 86 ? 0.270 5.809 2.978 1.00 82.94 86 GLY A C 1
ATOM 687 O O . GLY A 1 86 ? -0.374 6.441 2.145 1.00 82.94 86 GLY A O 1
ATOM 688 N N . CYS A 1 87 ? 0.332 4.475 2.963 1.00 85.38 87 CYS A N 1
ATOM 689 C CA . CYS A 1 87 ? -0.268 3.632 1.919 1.00 85.38 87 CYS A CA 1
ATOM 690 C C . CYS A 1 87 ? -1.792 3.804 1.758 1.00 85.38 87 CYS A C 1
ATOM 692 O O . CYS A 1 87 ? -2.335 3.455 0.720 1.00 85.38 87 CYS A O 1
ATOM 694 N N . LEU A 1 88 ? -2.474 4.381 2.753 1.00 91.94 88 LEU A N 1
ATOM 695 C CA . LEU A 1 88 ? -3.911 4.673 2.723 1.00 91.94 88 LEU A CA 1
ATOM 696 C C . LEU A 1 88 ? -4.231 6.173 2.556 1.00 91.94 88 LEU A C 1
ATOM 698 O O . LEU A 1 88 ? -5.296 6.623 2.972 1.00 91.94 88 LEU A O 1
ATOM 702 N N . VAL A 1 89 ? -3.291 6.948 2.004 1.00 89.56 89 VAL A N 1
ATOM 703 C CA . VAL A 1 89 ? -3.492 8.255 1.346 1.00 89.56 89 VAL A CA 1
ATOM 704 C C . VAL A 1 89 ? -4.358 9.259 2.119 1.00 89.56 89 VAL A C 1
ATOM 706 O O . VAL A 1 89 ? -5.332 9.802 1.611 1.00 89.56 89 VAL A O 1
ATOM 709 N N . GLY A 1 90 ? -3.990 9.540 3.368 1.00 92.06 90 GLY A N 1
ATOM 710 C CA . GLY A 1 90 ? -4.694 10.534 4.181 1.00 92.06 90 GLY A CA 1
ATOM 711 C C . GLY A 1 90 ? -5.908 9.983 4.921 1.00 92.06 90 GLY A C 1
ATOM 712 O O . GLY A 1 90 ? -6.762 10.755 5.342 1.00 92.06 90 GLY A O 1
ATOM 713 N N . SER A 1 91 ? -6.003 8.673 5.126 1.00 95.75 91 SER A N 1
ATOM 714 C CA . SER A 1 91 ? -6.940 8.106 6.100 1.00 95.75 91 SER A CA 1
ATOM 715 C C . SER A 1 91 ? -6.331 8.036 7.506 1.00 95.75 91 SER A C 1
ATOM 717 O O . SER A 1 91 ? -5.109 8.126 7.700 1.00 95.75 91 SER A O 1
ATOM 719 N N . VAL A 1 92 ? -7.192 7.873 8.513 1.00 96.31 92 VAL A N 1
ATOM 720 C CA . VAL A 1 92 ? -6.759 7.462 9.855 1.00 96.31 92 VAL A CA 1
ATOM 721 C C . VAL A 1 92 ? -6.530 5.956 9.836 1.00 96.31 92 VAL A C 1
ATOM 723 O O . VAL A 1 92 ? -7.480 5.187 9.704 1.00 96.31 92 VAL A O 1
ATOM 726 N N . TYR A 1 93 ? -5.271 5.542 9.962 1.00 95.94 93 TYR A N 1
ATOM 727 C CA . TYR A 1 93 ? -4.883 4.135 9.907 1.00 95.94 93 TYR A CA 1
ATOM 728 C C . TYR A 1 93 ? -5.421 3.354 11.107 1.00 95.94 93 TYR A C 1
ATOM 730 O O . TYR A 1 93 ? -5.248 3.769 12.255 1.00 95.94 93 TYR A O 1
ATOM 738 N N . CYS A 1 94 ? -6.029 2.210 10.833 1.00 97.38 94 CYS A N 1
ATOM 739 C CA . CYS A 1 94 ? -6.625 1.309 11.801 1.00 97.38 94 CYS A CA 1
ATOM 740 C C . CYS A 1 94 ? -6.429 -0.155 11.377 1.00 97.38 94 CYS A C 1
ATOM 742 O O . CYS A 1 94 ? -5.993 -0.469 10.268 1.00 97.38 94 CYS A O 1
ATOM 744 N N . THR A 1 95 ? -6.821 -1.061 12.269 1.00 98.06 95 THR A N 1
ATOM 745 C CA . THR A 1 95 ? -7.028 -2.483 11.963 1.00 98.06 95 THR A CA 1
ATOM 746 C C . THR A 1 95 ? -8.432 -2.921 12.403 1.00 98.06 95 THR A C 1
ATOM 748 O O . THR A 1 95 ? -8.975 -2.317 13.337 1.00 98.06 95 THR A O 1
ATOM 751 N N . PRO A 1 96 ? -9.054 -3.926 11.754 1.00 98.12 96 PRO A N 1
ATOM 752 C CA . PRO A 1 96 ? -10.379 -4.407 12.134 1.00 98.12 96 PRO A CA 1
ATOM 753 C C . PRO A 1 96 ? -10.459 -4.932 13.572 1.00 98.12 96 PRO A C 1
ATOM 755 O O . PRO A 1 96 ? -9.526 -5.556 14.088 1.00 98.12 96 PRO A O 1
ATOM 758 N N . VAL A 1 97 ? -11.620 -4.730 14.194 1.00 98.19 97 VAL A N 1
ATOM 759 C CA . VAL A 1 97 ? -12.015 -5.357 15.456 1.00 98.19 97 VAL A CA 1
ATOM 760 C C . VAL A 1 97 ? -13.365 -6.037 15.245 1.00 98.19 97 VAL A C 1
ATOM 762 O O . VAL A 1 97 ? -14.361 -5.403 14.904 1.00 98.19 97 VAL A O 1
ATOM 765 N N . LEU A 1 98 ? -13.390 -7.352 15.421 1.00 96.81 98 LEU A N 1
ATOM 766 C CA . LEU A 1 98 ? -14.506 -8.210 15.055 1.00 96.81 98 LEU A CA 1
ATOM 767 C C . LEU A 1 98 ? -15.337 -8.523 16.295 1.00 96.81 98 LEU A C 1
ATOM 769 O O . LEU A 1 98 ? -14.809 -8.920 17.335 1.00 96.81 98 LEU A O 1
ATOM 773 N N . LYS A 1 99 ? -16.655 -8.355 16.196 1.00 94.31 99 LYS A N 1
ATOM 774 C CA . LYS A 1 99 ? -17.561 -8.685 17.296 1.00 94.31 99 LYS A CA 1
ATOM 775 C C . LYS A 1 99 ? -17.838 -10.189 17.319 1.00 94.31 99 LYS A C 1
ATOM 777 O O . LYS A 1 99 ? -18.520 -10.711 16.445 1.00 94.31 99 LYS A O 1
ATOM 782 N N . GLU A 1 100 ? -17.375 -10.864 18.364 1.00 92.44 100 GLU A N 1
ATOM 783 C CA . GLU A 1 100 ? -17.602 -12.287 18.621 1.00 92.44 100 GLU A CA 1
ATOM 784 C C . GLU A 1 100 ? -18.492 -12.457 19.851 1.00 92.44 100 GLU A C 1
ATOM 786 O O . GLU A 1 100 ? -18.029 -12.365 20.992 1.00 92.44 100 GLU A O 1
ATOM 791 N N . LYS A 1 101 ? -19.788 -12.710 19.638 1.00 87.81 101 LYS A N 1
ATOM 792 C CA . LYS A 1 101 ? -20.797 -12.736 20.712 1.00 87.81 101 LYS A CA 1
ATOM 793 C C . LYS A 1 101 ? -20.760 -11.416 21.510 1.00 87.81 101 LYS A C 1
ATOM 795 O O . LYS A 1 101 ? -21.135 -10.370 20.982 1.00 87.81 101 LYS A O 1
ATOM 800 N N . ASN A 1 102 ? -20.262 -11.459 22.747 1.00 86.12 102 ASN A N 1
ATOM 801 C CA . ASN A 1 102 ? -20.138 -10.312 23.654 1.00 86.12 102 ASN A CA 1
ATOM 802 C C . ASN A 1 102 ? -18.706 -9.759 23.743 1.00 86.12 102 ASN A C 1
ATOM 804 O O . ASN A 1 102 ? -18.406 -8.983 24.643 1.00 86.12 102 ASN A O 1
ATOM 808 N N . ARG A 1 103 ? -17.810 -10.171 22.841 1.00 94.50 103 ARG A N 1
ATOM 809 C CA . ARG A 1 103 ? -16.383 -9.837 22.873 1.00 94.50 103 ARG A CA 1
ATOM 810 C C . ARG A 1 103 ? -15.961 -9.132 21.592 1.00 94.50 103 ARG A C 1
ATOM 812 O O . ARG A 1 103 ? -16.605 -9.279 20.555 1.00 94.50 103 ARG A O 1
ATOM 819 N N . LEU A 1 104 ? -14.872 -8.377 21.666 1.00 97.38 104 LEU A N 1
ATOM 820 C CA . LEU A 1 104 ? -14.284 -7.665 20.535 1.00 97.38 104 LEU A CA 1
ATOM 821 C C . LEU A 1 104 ? -12.899 -8.249 20.253 1.00 97.38 104 LEU A C 1
ATOM 823 O O . LEU A 1 104 ? -11.958 -7.993 20.999 1.00 97.38 104 LEU A O 1
ATOM 827 N N . ARG A 1 105 ? -12.770 -9.075 19.215 1.00 97.69 105 ARG A N 1
ATOM 828 C CA . ARG A 1 105 ? -11.504 -9.696 18.819 1.00 97.69 105 ARG A CA 1
ATOM 829 C C . ARG A 1 105 ? -10.718 -8.752 17.916 1.00 97.69 105 ARG A C 1
ATOM 831 O O . ARG A 1 105 ? -11.237 -8.267 16.917 1.00 97.69 105 ARG A O 1
ATOM 838 N N . MET A 1 106 ? -9.457 -8.509 18.239 1.00 97.50 106 MET A N 1
ATOM 839 C CA . MET A 1 106 ? -8.551 -7.746 17.387 1.00 97.50 106 MET A CA 1
ATOM 840 C C . MET A 1 106 ? -8.083 -8.605 16.204 1.00 97.50 106 MET A C 1
ATOM 842 O O . MET A 1 106 ? -7.739 -9.777 16.386 1.00 97.50 106 MET A O 1
ATOM 846 N N . HIS A 1 107 ? -8.024 -8.018 15.007 1.00 98.00 107 HIS A N 1
ATOM 847 C CA . HIS A 1 107 ? -7.388 -8.636 13.841 1.00 98.00 107 HIS A CA 1
ATOM 848 C C . HIS A 1 107 ? -5.910 -8.970 14.122 1.00 98.00 107 HIS A C 1
ATOM 850 O O . HIS A 1 107 ? -5.225 -8.224 14.835 1.00 98.00 107 HIS A O 1
ATOM 856 N N . ASN A 1 108 ? -5.378 -10.053 13.541 1.00 97.56 108 ASN A N 1
ATOM 857 C CA . ASN A 1 108 ? -4.010 -10.510 13.824 1.00 97.56 108 ASN A CA 1
ATOM 858 C C . ASN A 1 108 ? -2.929 -9.459 13.490 1.00 97.56 108 ASN A C 1
ATOM 860 O O . ASN A 1 108 ? -1.944 -9.337 14.220 1.00 97.56 108 ASN A O 1
ATOM 864 N N . LEU A 1 109 ? -3.150 -8.631 12.462 1.00 97.12 109 LEU A N 1
ATOM 865 C CA . LEU A 1 109 ? -2.297 -7.471 12.180 1.00 97.12 109 LEU A CA 1
ATOM 866 C C . LEU A 1 109 ? -2.296 -6.454 13.331 1.00 97.12 109 LEU A C 1
ATOM 868 O O . LEU A 1 109 ? -1.230 -6.005 13.737 1.00 97.12 109 LEU A O 1
ATOM 872 N N . GLY A 1 110 ? -3.464 -6.100 13.873 1.00 96.62 110 GLY A N 1
ATOM 873 C CA . GLY A 1 110 ? -3.564 -5.156 14.990 1.00 96.62 110 GLY A CA 1
ATOM 874 C C . GLY A 1 110 ? -2.828 -5.670 16.223 1.00 96.62 110 GLY A C 1
ATOM 875 O O . GLY A 1 110 ? -2.063 -4.927 16.841 1.00 96.62 110 GLY A O 1
ATOM 876 N N . LYS A 1 111 ? -2.980 -6.973 16.510 1.00 96.06 111 LYS A N 1
ATOM 877 C CA . LYS A 1 111 ? -2.247 -7.668 17.578 1.00 96.06 111 LYS A CA 1
ATOM 878 C C . LYS A 1 111 ? -0.741 -7.513 17.372 1.00 96.06 111 LYS A C 1
ATOM 880 O O . LYS A 1 111 ? -0.054 -7.069 18.287 1.00 96.06 111 LYS A O 1
ATOM 885 N N . TYR A 1 112 ? -0.250 -7.825 16.171 1.00 95.31 112 TYR A N 1
ATOM 886 C CA . TYR A 1 112 ? 1.169 -7.712 15.834 1.00 95.31 112 TYR A CA 1
ATOM 887 C C . TYR A 1 112 ? 1.683 -6.271 15.951 1.00 95.31 112 TYR A C 1
ATOM 889 O O . TYR A 1 112 ? 2.756 -6.040 16.506 1.00 95.31 112 TYR A O 1
ATOM 897 N N . ILE A 1 113 ? 0.929 -5.282 15.463 1.00 94.06 113 ILE A N 1
ATOM 898 C CA . ILE A 1 113 ? 1.345 -3.878 15.543 1.00 94.06 113 ILE A CA 1
ATOM 899 C C . ILE A 1 113 ? 1.479 -3.444 17.002 1.00 94.06 113 ILE A C 1
ATOM 901 O O . ILE A 1 113 ? 2.475 -2.820 17.361 1.00 94.06 113 ILE A O 1
ATOM 905 N N . LEU A 1 114 ? 0.511 -3.799 17.847 1.00 94.44 114 LEU A N 1
ATOM 906 C CA . LEU A 1 114 ? 0.520 -3.443 19.261 1.00 94.44 114 LEU A CA 1
ATOM 907 C C . LEU A 1 114 ? 1.655 -4.126 20.037 1.00 94.44 114 LEU A C 1
ATOM 909 O O . LEU A 1 114 ? 2.320 -3.465 20.834 1.00 94.44 114 LEU A O 1
ATOM 913 N N . SER A 1 115 ? 1.872 -5.429 19.830 1.00 91.75 115 SER A N 1
ATOM 914 C CA . SER A 1 115 ? 2.823 -6.206 20.636 1.00 91.75 115 SER A CA 1
ATOM 915 C C . SER A 1 115 ? 4.260 -6.165 20.114 1.00 91.75 115 SER A C 1
ATOM 917 O O . SER A 1 115 ? 5.191 -6.235 20.913 1.00 91.75 115 SER A O 1
ATOM 919 N N . GLU A 1 116 ? 4.452 -6.034 18.799 1.00 90.50 116 GLU A N 1
ATOM 920 C CA . GLU A 1 116 ? 5.761 -6.163 18.148 1.00 90.50 116 GLU A CA 1
ATOM 921 C C . GLU A 1 116 ? 6.213 -4.887 17.436 1.00 90.50 116 GLU A C 1
ATOM 923 O O . GLU A 1 116 ? 7.330 -4.419 17.666 1.00 90.50 116 GLU A O 1
ATOM 928 N N . GLU A 1 117 ? 5.387 -4.331 16.542 1.00 89.00 117 GLU A N 1
ATOM 929 C CA . GLU A 1 117 ? 5.813 -3.247 15.644 1.00 89.00 117 GLU A CA 1
ATOM 930 C C . GLU A 1 117 ? 5.967 -1.920 16.397 1.00 89.00 117 GLU A C 1
ATOM 932 O O . GLU A 1 117 ? 7.070 -1.380 16.486 1.00 89.00 117 GLU A O 1
ATOM 937 N N . ALA A 1 118 ? 4.886 -1.410 16.991 1.00 88.94 118 ALA A N 1
ATOM 938 C CA . ALA A 1 118 ? 4.864 -0.121 17.675 1.00 88.94 118 ALA A CA 1
ATOM 939 C C . ALA A 1 118 ? 5.922 -0.012 18.794 1.00 88.94 118 ALA A C 1
ATOM 941 O O . ALA A 1 118 ? 6.628 1.002 18.825 1.00 88.94 118 ALA A O 1
ATOM 942 N N . PRO A 1 119 ? 6.144 -1.041 19.642 1.00 87.88 119 PRO A N 1
ATOM 943 C CA . PRO A 1 119 ? 7.217 -1.025 20.636 1.00 87.88 119 PRO A CA 1
ATOM 944 C C . PRO A 1 119 ? 8.625 -0.814 20.060 1.00 87.88 119 PRO A C 1
ATOM 946 O O . PRO A 1 119 ? 9.440 -0.162 20.703 1.00 87.88 119 PRO A O 1
ATOM 949 N N . LYS A 1 120 ? 8.932 -1.321 18.856 1.00 83.00 120 LYS A N 1
ATOM 950 C CA . LYS A 1 120 ? 10.259 -1.162 18.218 1.00 83.00 120 LYS A CA 1
ATOM 951 C C . LYS A 1 120 ? 10.490 0.255 17.674 1.00 83.00 120 LYS A C 1
ATOM 953 O O . LYS A 1 120 ? 11.633 0.715 17.561 1.00 83.00 120 LYS A O 1
ATOM 958 N N . PHE A 1 121 ? 9.409 0.959 17.340 1.00 77.06 121 PHE A N 1
ATOM 959 C CA . PHE A 1 121 ? 9.451 2.336 16.840 1.00 77.06 121 PHE A CA 1
ATOM 960 C C . PHE A 1 121 ? 9.290 3.400 17.933 1.00 77.06 121 PHE A C 1
ATOM 962 O O . PHE A 1 121 ? 9.467 4.587 17.643 1.00 77.06 121 PHE A O 1
ATOM 969 N N . SER A 1 122 ? 9.002 2.988 19.167 1.00 76.00 122 SER A N 1
ATOM 970 C CA . SER A 1 122 ? 8.896 3.871 20.326 1.00 76.00 122 SER A CA 1
ATOM 971 C C . SER A 1 122 ? 10.218 4.002 21.096 1.00 76.00 122 SER A C 1
ATOM 973 O O . SER A 1 122 ? 11.079 3.125 21.011 1.00 76.00 122 SER A O 1
ATOM 975 N N . CYS A 1 123 ? 10.385 5.104 21.833 1.00 72.31 123 CYS A N 1
ATOM 976 C CA . CYS A 1 123 ? 11.493 5.279 22.779 1.00 72.31 123 CYS A CA 1
ATOM 977 C C . CYS A 1 123 ? 11.203 4.557 24.105 1.00 72.31 123 CYS A C 1
ATOM 979 O O . CYS A 1 123 ? 12.103 3.930 24.657 1.00 72.31 123 CYS A O 1
ATOM 981 N N . ASP A 1 124 ? 9.948 4.589 24.571 1.00 73.00 124 ASP A N 1
ATOM 982 C CA . ASP A 1 124 ? 9.442 3.788 25.689 1.00 73.00 124 ASP A CA 1
ATOM 983 C C . ASP A 1 124 ? 8.228 2.961 25.226 1.00 73.00 124 ASP A C 1
ATOM 985 O O . ASP A 1 124 ? 7.353 3.442 24.499 1.00 73.00 124 ASP A O 1
ATOM 989 N N . ARG A 1 125 ? 8.141 1.697 25.656 1.00 73.62 125 ARG A N 1
ATOM 990 C CA . ARG A 1 125 ? 6.966 0.846 25.409 1.00 73.62 125 ARG A CA 1
ATOM 991 C C . ARG A 1 125 ? 5.687 1.449 25.992 1.00 73.62 125 ARG A C 1
ATOM 993 O O . ARG A 1 125 ? 4.618 1.216 25.437 1.00 73.62 125 ARG A O 1
ATOM 1000 N N . LYS A 1 126 ? 5.791 2.225 27.076 1.00 76.69 126 LYS A N 1
ATOM 1001 C CA . LYS A 1 126 ? 4.658 2.908 27.719 1.00 76.69 126 LYS A CA 1
ATOM 1002 C C . LYS A 1 126 ? 4.031 4.005 26.857 1.00 76.69 126 LYS A C 1
ATOM 1004 O O . LYS A 1 126 ? 2.894 4.384 27.119 1.00 76.69 126 LYS A O 1
ATOM 1009 N N . ASP A 1 127 ? 4.731 4.480 25.828 1.00 79.88 127 ASP A N 1
ATOM 1010 C CA . ASP A 1 127 ? 4.198 5.498 24.917 1.00 79.88 127 ASP A CA 1
ATOM 1011 C C . ASP A 1 127 ? 3.205 4.909 23.901 1.00 79.88 127 ASP A C 1
ATOM 1013 O O . ASP A 1 127 ? 2.472 5.655 23.249 1.00 79.88 127 ASP A O 1
ATOM 1017 N N . VAL A 1 128 ? 3.167 3.578 23.748 1.00 90.06 128 VAL A N 1
ATOM 1018 C CA . VAL A 1 128 ? 2.243 2.896 22.836 1.00 90.06 128 VAL A CA 1
ATOM 1019 C C . VAL A 1 128 ? 0.867 2.778 23.488 1.00 90.06 128 VAL A C 1
ATOM 1021 O O . VAL A 1 128 ? 0.693 2.087 24.489 1.00 90.06 128 VAL A O 1
ATOM 1024 N N . ALA A 1 129 ? -0.130 3.411 22.879 1.00 92.88 129 ALA A N 1
ATOM 1025 C CA . ALA A 1 129 ? -1.524 3.334 23.287 1.00 92.88 129 ALA A CA 1
ATOM 1026 C C . ALA A 1 129 ? -2.387 2.640 22.230 1.00 92.88 129 ALA A C 1
ATOM 1028 O O . ALA A 1 129 ? -2.109 2.690 21.028 1.00 92.88 129 ALA A O 1
ATOM 1029 N N . LEU A 1 130 ? -3.484 2.051 22.705 1.00 96.06 130 LEU A N 1
ATOM 1030 C CA . LEU A 1 130 ? -4.542 1.474 21.890 1.00 96.06 130 LEU A CA 1
ATOM 1031 C C . LEU A 1 130 ? -5.836 2.265 22.089 1.00 96.06 130 LEU A C 1
ATOM 1033 O O . LEU A 1 130 ? -6.327 2.397 23.214 1.00 96.06 130 LEU A O 1
ATOM 1037 N N . LEU A 1 131 ? -6.408 2.732 20.982 1.00 97.81 131 LEU A N 1
ATOM 1038 C CA . LEU A 1 131 ? -7.750 3.297 20.942 1.00 97.81 131 LEU A CA 1
ATOM 1039 C C . LEU A 1 131 ? -8.702 2.330 20.244 1.00 97.81 131 LEU A C 1
ATOM 1041 O O . LEU A 1 131 ? -8.382 1.793 19.182 1.00 97.81 131 LEU A O 1
ATOM 1045 N N . LEU A 1 132 ? -9.884 2.158 20.827 1.00 98.38 132 LEU A N 1
ATOM 1046 C CA . LEU A 1 132 ? -11.022 1.527 20.172 1.00 98.38 132 LEU A CA 1
ATOM 1047 C C . LEU A 1 132 ? -11.916 2.627 19.601 1.00 98.38 132 LEU A C 1
ATOM 1049 O O . LEU A 1 132 ? -12.405 3.481 20.342 1.00 98.38 132 LEU A O 1
ATOM 1053 N N . ILE A 1 133 ? -12.139 2.591 18.293 1.00 98.31 133 ILE A N 1
ATOM 1054 C CA . ILE A 1 133 ? -13.031 3.506 17.587 1.00 98.31 133 ILE A CA 1
ATOM 1055 C C . ILE A 1 133 ? -14.258 2.709 17.150 1.00 98.31 133 ILE A C 1
ATOM 1057 O O . ILE A 1 133 ? -14.160 1.785 16.346 1.00 98.31 133 ILE A O 1
ATOM 1061 N N . GLU A 1 134 ? -15.417 3.059 17.696 1.00 97.62 134 GLU A N 1
ATOM 1062 C CA . GLU A 1 134 ? -16.710 2.546 17.249 1.00 97.62 134 GLU A CA 1
ATOM 1063 C C . GLU A 1 134 ? -17.292 3.512 16.225 1.00 97.62 134 GLU A C 1
ATOM 1065 O O . GLU A 1 134 ? -17.443 4.698 16.517 1.00 97.62 134 GLU A O 1
ATOM 1070 N N . LEU A 1 135 ? -17.636 2.995 15.051 1.00 95.94 135 LEU A N 1
ATOM 1071 C CA . LEU A 1 135 ? -18.213 3.739 13.942 1.00 95.94 135 LEU A CA 1
ATOM 1072 C C . LEU A 1 135 ? -19.647 3.278 13.684 1.00 95.94 135 LEU A C 1
ATOM 1074 O O . LEU A 1 135 ? -19.935 2.080 13.663 1.00 95.94 135 LEU A O 1
ATOM 1078 N N . ASP A 1 136 ? -20.524 4.242 13.433 1.00 93.88 136 ASP A N 1
ATOM 1079 C CA . ASP A 1 136 ? -21.849 4.043 12.857 1.00 93.88 136 ASP A CA 1
ATOM 1080 C C . ASP A 1 136 ? -21.912 4.810 11.531 1.00 93.88 136 ASP A C 1
ATOM 1082 O O . ASP A 1 136 ? -21.911 6.044 11.493 1.00 93.88 136 ASP A O 1
ATOM 1086 N N . LEU A 1 137 ? -21.909 4.046 10.439 1.00 87.44 137 LEU A N 1
ATOM 1087 C CA . LEU A 1 137 ? -21.931 4.539 9.063 1.00 87.44 137 LEU A CA 1
ATOM 1088 C C . LEU A 1 137 ? -23.366 4.703 8.528 1.00 87.44 137 LEU A C 1
ATOM 1090 O O . LEU A 1 137 ? -23.565 5.192 7.413 1.00 87.44 137 LEU A O 1
ATOM 1094 N N . GLY A 1 138 ? -24.385 4.326 9.311 1.00 75.69 138 GLY A N 1
ATOM 1095 C CA . GLY A 1 138 ? -25.796 4.527 8.989 1.00 75.69 138 GLY A CA 1
ATOM 1096 C C . GLY A 1 138 ? -26.201 4.022 7.596 1.00 75.69 138 GLY A C 1
ATOM 1097 O O . GLY A 1 138 ? -26.078 2.838 7.280 1.00 75.69 138 GLY A O 1
ATOM 1098 N N . ARG A 1 139 ? -26.745 4.933 6.772 1.00 65.94 139 ARG A N 1
ATOM 1099 C CA . ARG A 1 139 ? -27.160 4.681 5.374 1.00 65.94 139 ARG A CA 1
ATOM 1100 C C . ARG A 1 139 ? -26.048 4.946 4.343 1.00 65.94 139 ARG A C 1
ATOM 1102 O O . ARG A 1 139 ? -26.278 4.719 3.166 1.00 65.94 139 ARG A O 1
ATOM 1109 N N . SER A 1 140 ? -24.869 5.400 4.772 1.00 60.28 140 SER A N 1
ATOM 1110 C CA . SER A 1 140 ? -23.723 5.756 3.916 1.00 60.28 140 SER A CA 1
ATOM 1111 C C . SER A 1 140 ? -22.781 4.570 3.674 1.00 60.28 140 SER A C 1
ATOM 1113 O O . SER A 1 140 ? -21.593 4.755 3.436 1.00 60.28 140 SER A O 1
ATOM 1115 N N . VAL A 1 141 ? -23.270 3.334 3.777 1.00 63.06 141 VAL A N 1
ATOM 1116 C CA . VAL A 1 141 ? -22.435 2.169 3.471 1.00 63.06 141 VAL A CA 1
ATOM 1117 C C . VAL A 1 141 ? -22.363 2.025 1.953 1.00 63.06 141 VAL A C 1
ATOM 1119 O O . VAL A 1 141 ? -23.420 2.025 1.319 1.00 63.06 141 VAL A O 1
ATOM 1122 N N . PRO A 1 142 ? -21.164 1.945 1.353 1.00 64.62 142 PRO A N 1
ATOM 1123 C CA . PRO A 1 142 ? -21.051 1.703 -0.075 1.00 64.62 142 PRO A CA 1
ATOM 1124 C C . PRO A 1 142 ? -21.653 0.345 -0.430 1.00 64.62 142 PRO A C 1
ATOM 1126 O O . PRO A 1 142 ? -21.522 -0.616 0.326 1.00 64.62 142 PRO A O 1
ATOM 1129 N N . ASP A 1 143 ? -22.229 0.242 -1.628 1.00 68.62 143 ASP A N 1
ATOM 1130 C CA . ASP A 1 143 ? -22.730 -1.030 -2.167 1.00 68.62 143 ASP A CA 1
ATOM 1131 C C . ASP A 1 143 ? -21.629 -2.103 -2.258 1.00 68.62 143 ASP A C 1
ATOM 1133 O O . ASP A 1 143 ? -21.922 -3.294 -2.370 1.00 68.62 143 ASP A O 1
ATOM 1137 N N . ALA A 1 144 ? -20.357 -1.688 -2.219 1.00 82.88 144 ALA A N 1
ATOM 1138 C CA . ALA A 1 144 ? -19.206 -2.571 -2.214 1.00 82.88 144 ALA A CA 1
ATOM 1139 C C . ALA A 1 144 ? -18.001 -1.967 -1.469 1.00 82.88 144 ALA A C 1
ATOM 1141 O O . ALA A 1 144 ? -17.674 -0.793 -1.680 1.00 82.88 144 ALA A O 1
ATOM 1142 N N . PRO A 1 145 ? -17.261 -2.773 -0.683 1.00 91.62 145 PRO A N 1
ATOM 1143 C CA . PRO A 1 145 ? -15.950 -2.395 -0.174 1.00 91.62 145 PRO A CA 1
ATOM 1144 C C . PRO A 1 145 ? -15.044 -1.893 -1.294 1.00 91.62 145 PRO A C 1
ATOM 1146 O O . PRO A 1 145 ? -14.911 -2.537 -2.337 1.00 91.62 145 PRO A O 1
ATOM 1149 N N . THR A 1 146 ? -14.405 -0.751 -1.063 1.00 94.94 146 THR A N 1
ATOM 1150 C CA . THR A 1 146 ? -13.471 -0.150 -2.014 1.00 94.94 146 THR A CA 1
ATOM 1151 C C . THR A 1 146 ? -12.158 0.146 -1.307 1.00 94.94 146 THR A C 1
ATOM 1153 O O . THR A 1 146 ? -12.134 0.868 -0.311 1.00 94.94 146 THR A O 1
ATOM 1156 N N . GLY A 1 147 ? -11.073 -0.434 -1.809 1.00 95.25 147 GLY A N 1
ATOM 1157 C CA . GLY A 1 147 ? -9.724 -0.222 -1.290 1.00 95.25 147 GLY A CA 1
ATOM 1158 C C . GLY A 1 147 ? -8.867 0.601 -2.242 1.00 95.25 147 GLY A C 1
ATOM 1159 O O . GLY A 1 147 ? -9.279 0.886 -3.364 1.00 95.25 147 GLY A O 1
ATOM 1160 N N . ILE A 1 148 ? -7.670 0.965 -1.799 1.00 96.06 148 ILE A N 1
ATOM 1161 C CA . ILE A 1 148 ? -6.689 1.740 -2.559 1.00 96.06 148 ILE A CA 1
ATOM 1162 C C . ILE A 1 148 ? -5.428 0.911 -2.818 1.00 96.06 148 ILE A C 1
ATOM 1164 O O . ILE A 1 148 ? -4.844 0.347 -1.892 1.00 96.06 148 ILE A O 1
ATOM 1168 N N . ASP A 1 149 ? -5.012 0.827 -4.080 1.00 96.19 149 ASP A N 1
ATOM 1169 C CA . ASP A 1 149 ? -3.728 0.257 -4.491 1.00 96.19 149 ASP A CA 1
ATOM 1170 C C . ASP A 1 149 ? -2.731 1.410 -4.638 1.00 96.19 149 ASP A C 1
ATOM 1172 O O . ASP A 1 149 ? -2.710 2.145 -5.631 1.00 96.19 149 ASP A O 1
ATOM 1176 N N . TYR A 1 150 ? -1.884 1.589 -3.626 1.00 95.19 150 TYR A N 1
ATOM 1177 C CA . TYR A 1 150 ? -0.940 2.700 -3.616 1.00 95.19 150 TYR A CA 1
ATOM 1178 C C . TYR A 1 150 ? 0.178 2.562 -4.666 1.00 95.19 150 TYR A C 1
ATOM 1180 O O . TYR A 1 150 ? 0.844 3.552 -4.985 1.00 95.19 150 TYR A O 1
ATOM 1188 N N . LEU A 1 151 ? 0.382 1.370 -5.241 1.00 95.94 151 LEU A N 1
ATOM 1189 C CA . LEU A 1 151 ? 1.326 1.156 -6.342 1.00 95.94 151 LEU A CA 1
ATOM 1190 C C . LEU A 1 151 ? 0.810 1.793 -7.641 1.00 95.94 151 LEU A C 1
ATOM 1192 O O . LEU A 1 151 ? 1.609 2.156 -8.508 1.00 95.94 151 LEU A O 1
ATOM 1196 N N . LYS A 1 152 ? -0.507 2.023 -7.744 1.00 95.94 152 LYS A N 1
ATOM 1197 C CA . LYS A 1 152 ? -1.171 2.727 -8.853 1.00 95.94 152 LYS A CA 1
ATOM 1198 C C . LYS A 1 152 ? -1.221 4.251 -8.689 1.00 95.94 152 LYS A C 1
ATOM 1200 O O . LYS A 1 152 ? -1.779 4.933 -9.540 1.00 95.94 152 LYS A O 1
ATOM 1205 N N . LEU A 1 153 ? -0.612 4.827 -7.647 1.00 96.19 153 LEU A N 1
ATOM 1206 C CA . LEU A 1 153 ? -0.655 6.281 -7.408 1.00 96.19 153 LEU A CA 1
ATOM 1207 C C . LEU A 1 153 ? 0.270 7.113 -8.301 1.00 96.19 153 LEU A C 1
ATOM 1209 O O . LEU A 1 153 ? 0.272 8.333 -8.173 1.00 96.19 153 LEU A O 1
ATOM 1213 N N . GLY A 1 154 ? 1.042 6.501 -9.198 1.00 96.75 154 GLY A N 1
ATOM 1214 C CA . GLY A 1 154 ? 1.944 7.212 -10.107 1.00 96.75 154 GLY A CA 1
ATOM 1215 C C . GLY A 1 154 ? 1.263 8.375 -10.847 1.00 96.75 154 GLY A C 1
ATOM 1216 O O . GLY A 1 154 ? 1.671 9.524 -10.668 1.00 96.75 154 GLY A O 1
ATOM 1217 N N . PRO A 1 155 ? 0.160 8.134 -11.581 1.00 96.56 155 PRO A N 1
ATOM 1218 C CA . PRO A 1 155 ? -0.603 9.190 -12.247 1.00 96.56 155 PRO A CA 1
ATOM 1219 C C . PRO A 1 155 ? -1.145 10.260 -11.292 1.00 96.56 155 PRO A C 1
ATOM 1221 O O . PRO A 1 155 ? -1.108 11.446 -11.609 1.00 96.56 155 PRO A O 1
ATOM 1224 N N . VAL A 1 156 ? -1.601 9.863 -10.097 1.00 96.62 156 VAL A N 1
ATOM 1225 C CA . VAL A 1 156 ? -2.089 10.795 -9.066 1.00 96.62 156 VAL A CA 1
ATOM 1226 C C . VAL A 1 156 ? -0.958 11.707 -8.587 1.00 96.62 156 VAL A C 1
ATOM 1228 O O . VAL A 1 156 ? -1.124 12.924 -8.530 1.00 96.62 156 VAL A O 1
ATOM 1231 N N . HIS A 1 157 ? 0.211 11.142 -8.279 1.00 96.56 157 HIS A N 1
ATOM 1232 C CA . HIS A 1 157 ? 1.396 11.900 -7.886 1.00 96.56 157 HIS A CA 1
ATOM 1233 C C . HIS A 1 157 ? 1.825 12.882 -8.975 1.00 96.56 157 HIS A C 1
ATOM 1235 O O . HIS A 1 157 ? 2.134 14.034 -8.671 1.00 96.56 157 HIS A O 1
ATOM 1241 N N . PHE A 1 158 ? 1.808 12.441 -10.234 1.00 97.12 158 PHE A N 1
ATOM 1242 C CA . PHE A 1 158 ? 2.135 13.294 -11.366 1.00 97.12 158 PHE A CA 1
ATOM 1243 C C . PHE A 1 158 ? 1.128 14.442 -11.514 1.00 97.12 158 PHE A C 1
ATOM 1245 O O . PHE A 1 158 ? 1.547 15.590 -11.599 1.00 97.12 158 PHE A O 1
ATOM 1252 N N . SER A 1 159 ? -0.181 14.167 -11.443 1.00 96.50 159 SER A N 1
ATOM 1253 C CA . SER A 1 159 ? -1.230 15.199 -11.507 1.00 96.50 159 SER A CA 1
ATOM 1254 C C . SER A 1 159 ? -1.083 16.236 -10.392 1.00 96.50 159 SER A C 1
ATOM 1256 O O . SER A 1 159 ? -1.124 17.436 -10.650 1.00 96.50 159 SER A O 1
ATOM 1258 N N . VAL A 1 160 ? -0.860 15.786 -9.153 1.00 95.81 160 VAL A N 1
ATOM 1259 C CA . VAL A 1 160 ? -0.627 16.672 -8.003 1.00 95.81 160 VAL A CA 1
ATOM 1260 C C . VAL A 1 160 ? 0.605 17.547 -8.232 1.00 95.81 160 VAL A C 1
ATOM 1262 O O . VAL A 1 160 ? 0.553 18.750 -7.985 1.00 95.81 160 VAL A O 1
ATOM 1265 N N . PHE A 1 161 ? 1.699 16.978 -8.744 1.00 96.00 161 PHE A N 1
ATOM 1266 C CA . PHE A 1 161 ? 2.876 17.757 -9.114 1.00 96.00 161 PHE A CA 1
ATOM 1267 C C . PHE A 1 161 ? 2.577 18.776 -10.219 1.00 96.00 161 PHE A C 1
ATOM 1269 O O . PHE A 1 161 ? 2.938 19.940 -10.071 1.00 96.00 161 PHE A O 1
ATOM 1276 N N . SER A 1 162 ? 1.915 18.372 -11.304 1.00 95.75 162 SER A N 1
ATOM 1277 C CA . SER A 1 162 ? 1.580 19.256 -12.423 1.00 95.75 162 SER A CA 1
ATOM 1278 C C . SER A 1 162 ? 0.756 20.461 -11.983 1.00 95.75 162 SER A C 1
ATOM 1280 O O . SER A 1 162 ? 0.963 21.554 -12.500 1.00 95.75 162 SER A O 1
ATOM 1282 N N . GLU A 1 163 ? -0.143 20.273 -11.018 1.00 95.56 163 GLU A N 1
ATOM 1283 C CA . GLU A 1 163 ? -0.985 21.342 -10.483 1.00 95.56 163 GLU A CA 1
ATOM 1284 C C . GLU A 1 163 ? -0.256 22.246 -9.495 1.00 95.56 163 GLU A C 1
ATOM 1286 O O . GLU A 1 163 ? -0.544 23.434 -9.451 1.00 95.56 163 GLU A O 1
ATOM 1291 N N . LEU A 1 164 ? 0.674 21.704 -8.704 1.00 95.69 164 LEU A N 1
ATOM 1292 C CA . LEU A 1 164 ? 1.357 22.438 -7.637 1.00 95.69 164 LEU A CA 1
ATOM 1293 C C . LEU A 1 164 ? 2.779 22.881 -7.992 1.00 95.69 164 LEU A C 1
ATOM 1295 O O . LEU A 1 164 ? 3.462 23.467 -7.153 1.00 95.69 164 LEU A O 1
ATOM 1299 N N . ASN A 1 165 ? 3.253 22.627 -9.214 1.00 94.50 165 ASN A N 1
ATOM 1300 C CA . ASN A 1 165 ? 4.616 22.985 -9.612 1.00 94.50 165 ASN A CA 1
ATOM 1301 C C . ASN A 1 165 ? 4.896 24.497 -9.532 1.00 94.50 165 ASN A C 1
ATOM 1303 O O . ASN A 1 165 ? 6.054 24.870 -9.387 1.00 94.50 165 ASN A O 1
ATOM 1307 N N . TYR A 1 166 ? 3.863 25.349 -9.535 1.00 93.31 166 TYR A N 1
ATOM 1308 C CA . TYR A 1 166 ? 3.982 26.799 -9.343 1.00 93.31 166 TYR A CA 1
ATOM 1309 C C . TYR A 1 166 ? 4.511 27.185 -7.954 1.00 93.31 166 TYR A C 1
ATOM 1311 O O . TYR A 1 166 ? 4.948 28.315 -7.753 1.00 93.31 166 TYR A O 1
ATOM 1319 N N . LEU A 1 167 ? 4.455 26.268 -6.982 1.00 92.50 167 LEU A N 1
ATOM 1320 C CA . LEU A 1 167 ? 5.020 26.473 -5.650 1.00 92.50 167 LEU A CA 1
ATOM 1321 C C . LEU A 1 167 ? 6.556 26.343 -5.636 1.00 92.50 167 LEU A C 1
ATOM 1323 O O . LEU A 1 167 ? 7.194 26.745 -4.658 1.00 92.50 167 LEU A O 1
ATOM 1327 N N . LEU A 1 168 ? 7.138 25.740 -6.677 1.00 92.25 168 LEU A N 1
ATOM 1328 C CA . LEU A 1 168 ? 8.579 25.574 -6.843 1.00 92.25 168 LEU A CA 1
ATOM 1329 C C . LEU A 1 168 ? 9.176 26.818 -7.498 1.00 92.25 168 LEU A C 1
ATOM 1331 O O . LEU A 1 168 ? 8.577 27.408 -8.400 1.00 92.25 168 LEU A O 1
ATOM 1335 N N . SER A 1 169 ? 10.386 27.194 -7.086 1.00 93.06 169 SER A N 1
ATOM 1336 C CA . SER A 1 169 ? 11.169 28.164 -7.848 1.00 93.06 169 SER A CA 1
ATOM 1337 C C . SER A 1 169 ? 11.499 27.611 -9.241 1.00 93.06 169 SER A C 1
ATOM 1339 O O . SER A 1 169 ? 11.409 26.407 -9.505 1.00 93.06 169 SER A O 1
ATOM 1341 N N . ARG A 1 170 ? 11.909 28.494 -10.158 1.00 94.81 170 ARG A N 1
ATOM 1342 C CA . ARG A 1 170 ? 12.325 28.081 -11.504 1.00 94.81 170 ARG A CA 1
ATOM 1343 C C . ARG A 1 170 ? 13.472 27.066 -11.453 1.00 94.81 170 ARG A C 1
ATOM 1345 O O . ARG A 1 170 ? 13.409 26.069 -12.168 1.00 94.81 170 ARG A O 1
ATOM 1352 N N . ASP A 1 171 ? 14.462 27.306 -10.599 1.00 94.75 171 ASP A N 1
ATOM 1353 C CA . ASP A 1 171 ? 15.640 26.445 -10.459 1.00 94.75 171 ASP A CA 1
ATOM 1354 C C . ASP A 1 171 ? 15.261 25.104 -9.823 1.00 94.75 171 ASP A C 1
ATOM 1356 O O . ASP A 1 171 ? 15.575 24.054 -10.373 1.00 94.75 171 ASP A O 1
ATOM 1360 N N . GLU A 1 172 ? 14.453 25.128 -8.754 1.00 94.31 172 GLU A N 1
ATOM 1361 C CA . GLU A 1 172 ? 13.911 23.921 -8.116 1.00 94.31 172 GLU A CA 1
ATOM 1362 C C . GLU A 1 172 ? 13.156 23.034 -9.119 1.00 94.31 172 GLU A C 1
ATOM 1364 O O . GLU A 1 172 ? 13.287 21.809 -9.104 1.00 94.31 172 GLU A O 1
ATOM 1369 N N . LEU A 1 173 ? 12.361 23.643 -10.002 1.00 95.38 173 LEU A N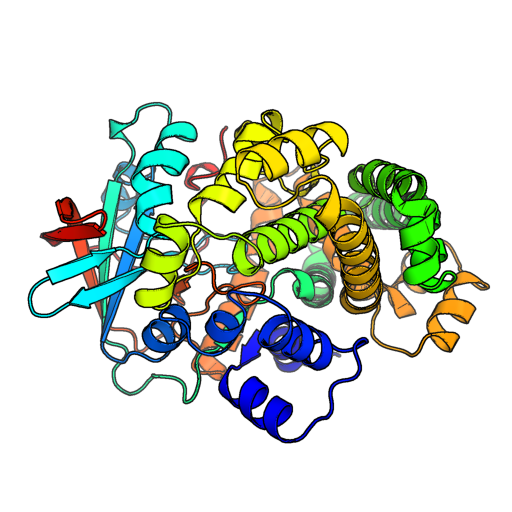 1
ATOM 1370 C CA . LEU A 1 173 ? 11.607 22.926 -11.024 1.00 95.38 173 LEU A CA 1
ATOM 1371 C C . LEU A 1 173 ? 12.517 22.324 -12.104 1.00 95.38 173 LEU A C 1
ATOM 1373 O O . LEU A 1 173 ? 12.266 21.200 -12.547 1.00 95.38 173 LEU A O 1
ATOM 1377 N N . VAL A 1 174 ? 13.539 23.059 -12.551 1.00 96.06 174 VAL A N 1
ATOM 1378 C CA . VAL A 1 174 ? 14.522 22.569 -13.531 1.00 96.06 174 VAL A CA 1
ATOM 1379 C C . VAL A 1 174 ? 15.313 21.403 -12.943 1.00 96.06 174 VAL A C 1
ATOM 1381 O O . VAL A 1 174 ? 15.364 20.338 -13.562 1.00 96.06 174 VAL A O 1
ATOM 1384 N N . ASP A 1 175 ? 15.829 21.557 -11.725 1.00 95.75 175 ASP A N 1
ATOM 1385 C CA . ASP A 1 175 ? 16.599 20.531 -11.023 1.00 95.75 175 ASP A CA 1
ATOM 1386 C C . ASP A 1 175 ? 15.769 19.270 -10.788 1.00 95.75 175 ASP A C 1
ATOM 1388 O O . ASP A 1 175 ? 16.226 18.159 -11.059 1.00 95.75 175 ASP A O 1
ATOM 1392 N N . LEU A 1 176 ? 14.515 19.419 -10.350 1.00 96.19 176 LEU A N 1
ATOM 1393 C CA . LEU A 1 176 ? 13.610 18.292 -10.137 1.00 96.19 176 LEU A CA 1
ATOM 1394 C C . LEU A 1 176 ? 13.338 17.525 -11.437 1.00 96.19 176 LEU A C 1
ATOM 1396 O O . LEU A 1 176 ? 13.375 16.291 -11.444 1.00 96.19 176 LEU A O 1
ATOM 1400 N N . LYS A 1 177 ? 13.078 18.232 -12.544 1.00 97.44 177 LYS A N 1
ATOM 1401 C CA . LYS A 1 177 ? 12.864 17.606 -13.858 1.00 97.44 177 LYS A CA 1
ATOM 1402 C C . LYS A 1 177 ? 14.122 16.886 -14.336 1.00 97.44 177 LYS A C 1
ATOM 1404 O O . LYS A 1 177 ? 14.027 15.731 -14.749 1.00 97.44 177 LYS A O 1
ATOM 1409 N N . GLN A 1 178 ? 15.288 17.520 -14.221 1.00 97.81 178 GLN A N 1
ATOM 1410 C CA . GLN A 1 178 ? 16.562 16.926 -14.619 1.00 97.81 178 GLN A CA 1
ATOM 1411 C C . GLN A 1 178 ? 16.904 15.696 -13.770 1.00 97.81 178 GLN A C 1
ATOM 1413 O O . GLN A 1 178 ? 17.257 14.651 -14.315 1.00 97.81 178 GLN A O 1
ATOM 1418 N N . ALA A 1 179 ? 16.740 15.779 -12.448 1.00 97.69 179 ALA A N 1
ATOM 1419 C CA . ALA A 1 179 ? 16.940 14.655 -11.539 1.00 97.69 179 ALA A CA 1
ATOM 1420 C C . ALA A 1 179 ? 15.976 13.500 -11.840 1.00 97.69 179 ALA A C 1
ATOM 1422 O O . ALA A 1 179 ? 16.378 12.339 -11.788 1.00 97.69 179 ALA A O 1
ATOM 1423 N N . THR A 1 180 ? 14.728 13.805 -12.210 1.00 98.25 180 THR A N 1
ATOM 1424 C CA . THR A 1 180 ? 13.744 12.792 -12.618 1.00 98.25 180 THR A CA 1
ATOM 1425 C C . THR A 1 180 ? 14.184 12.069 -13.892 1.00 98.25 180 THR A C 1
ATOM 1427 O O . THR A 1 180 ? 14.192 10.840 -13.918 1.00 98.25 180 THR A O 1
ATOM 1430 N N . VAL A 1 181 ? 14.604 12.805 -14.929 1.00 98.56 181 VAL A N 1
ATOM 1431 C CA . VAL A 1 181 ? 15.123 12.217 -16.178 1.00 98.56 181 VAL A CA 1
ATOM 1432 C C . VAL A 1 181 ? 16.348 11.346 -15.898 1.00 98.56 181 VAL A C 1
ATOM 1434 O O . VAL A 1 181 ? 16.404 10.206 -16.351 1.00 98.56 181 VAL A O 1
ATOM 1437 N N . THR A 1 182 ? 17.306 11.845 -15.113 1.00 98.50 182 THR A N 1
ATOM 1438 C CA . THR A 1 182 ? 18.510 11.094 -14.732 1.00 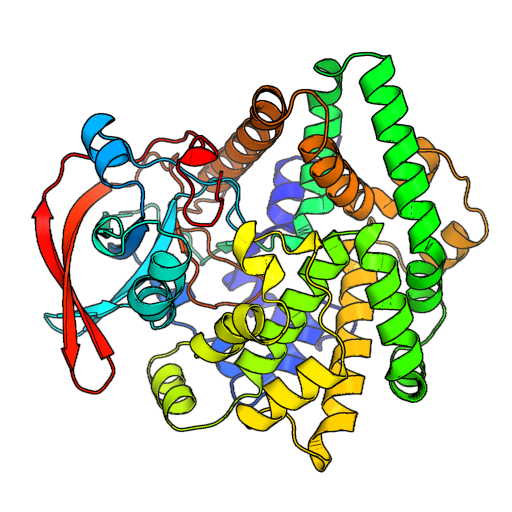98.50 182 THR A CA 1
ATOM 1439 C C . THR A 1 182 ? 18.165 9.813 -13.969 1.00 98.50 182 THR A C 1
ATOM 1441 O O . THR A 1 182 ? 18.748 8.766 -14.236 1.00 98.50 182 THR A O 1
ATOM 1444 N N . ALA A 1 183 ? 17.197 9.860 -13.051 1.00 98.19 183 ALA A N 1
ATOM 1445 C CA . ALA A 1 183 ? 16.752 8.689 -12.301 1.00 98.19 183 ALA A CA 1
ATOM 1446 C C . ALA A 1 183 ? 16.166 7.602 -13.218 1.00 98.19 183 ALA A C 1
ATOM 1448 O O . ALA A 1 183 ? 16.529 6.433 -13.088 1.00 98.19 183 ALA A O 1
ATOM 1449 N N . VAL A 1 184 ? 15.311 7.985 -14.175 1.00 98.19 184 VAL A N 1
ATOM 1450 C CA . VAL A 1 184 ? 14.755 7.056 -15.176 1.00 98.19 184 VAL A CA 1
ATOM 1451 C C . VAL A 1 184 ? 15.852 6.517 -16.090 1.00 98.19 184 VAL A C 1
ATOM 1453 O O . VAL A 1 184 ? 15.903 5.311 -16.321 1.00 98.19 184 VAL A O 1
ATOM 1456 N N . ARG A 1 185 ? 16.774 7.373 -16.547 1.00 98.38 185 ARG A N 1
ATOM 1457 C CA . ARG A 1 185 ? 17.920 6.964 -17.371 1.00 98.38 185 ARG A CA 1
ATOM 1458 C C . ARG A 1 185 ? 18.761 5.897 -16.684 1.00 98.38 185 ARG A C 1
ATOM 1460 O O . ARG A 1 185 ? 19.043 4.866 -17.286 1.00 98.38 185 ARG A O 1
ATOM 1467 N N . ASN A 1 186 ? 19.080 6.098 -15.411 1.00 98.25 186 ASN A N 1
ATOM 1468 C CA . ASN A 1 186 ? 19.884 5.156 -14.637 1.00 98.25 186 ASN A CA 1
ATOM 1469 C C . ASN A 1 186 ? 19.155 3.840 -14.320 1.00 98.25 186 ASN A C 1
ATOM 1471 O O . ASN A 1 186 ? 19.807 2.867 -13.965 1.00 98.25 186 ASN A O 1
ATOM 1475 N N . GLY A 1 187 ? 17.823 3.796 -14.423 1.00 97.81 187 GLY A N 1
ATOM 1476 C CA . GLY A 1 187 ? 17.052 2.558 -14.289 1.00 97.81 187 GLY A CA 1
ATOM 1477 C C . GLY A 1 187 ? 16.644 1.910 -15.608 1.00 97.81 187 GLY A C 1
ATOM 1478 O O . GLY A 1 187 ? 15.949 0.896 -15.592 1.00 97.81 187 GLY A O 1
ATOM 1479 N N . SER A 1 188 ? 17.047 2.485 -16.741 1.00 96.94 188 SER A N 1
ATOM 1480 C CA . SER A 1 188 ? 16.543 2.087 -18.054 1.00 96.94 188 SER A CA 1
ATOM 1481 C C . SER A 1 188 ? 16.933 0.671 -18.466 1.00 96.94 188 SER A C 1
ATOM 1483 O O . SER A 1 188 ? 16.114 0.002 -19.085 1.00 96.94 188 SER A O 1
ATOM 1485 N N . ASP A 1 189 ? 18.103 0.174 -18.059 1.00 96.62 189 ASP A N 1
ATOM 1486 C CA . ASP A 1 189 ? 18.537 -1.194 -18.370 1.00 96.62 189 ASP A CA 1
ATOM 1487 C C . ASP A 1 189 ? 17.543 -2.241 -17.852 1.00 96.62 189 ASP A C 1
ATOM 1489 O O . ASP A 1 189 ? 17.129 -3.133 -18.594 1.00 96.62 189 ASP A O 1
ATOM 1493 N N . LEU A 1 190 ? 17.089 -2.099 -16.600 1.00 97.75 190 LEU A N 1
ATOM 1494 C CA . LEU A 1 190 ? 16.068 -2.981 -16.033 1.00 97.75 190 LEU A CA 1
ATOM 1495 C C . LEU A 1 190 ? 14.741 -2.844 -16.781 1.00 97.75 190 LEU A C 1
ATOM 1497 O O . LEU A 1 190 ? 14.119 -3.854 -17.103 1.00 97.75 190 LEU A O 1
ATOM 1501 N N . LEU A 1 191 ? 14.301 -1.607 -17.038 1.00 96.44 191 LEU A N 1
ATOM 1502 C CA . LEU A 1 191 ? 13.024 -1.349 -17.703 1.00 96.44 191 LEU A CA 1
ATOM 1503 C C . LEU A 1 191 ? 12.998 -1.968 -19.103 1.00 96.44 191 LEU A C 1
ATOM 1505 O O . LEU A 1 191 ? 12.038 -2.650 -19.444 1.00 96.44 191 LEU A O 1
ATOM 1509 N N . ARG A 1 192 ? 14.077 -1.809 -19.873 1.00 94.19 192 ARG A N 1
ATOM 1510 C CA . ARG A 1 192 ? 14.228 -2.392 -21.210 1.00 94.19 192 ARG A CA 1
ATOM 1511 C C . ARG A 1 192 ? 14.270 -3.911 -21.175 1.00 94.19 192 ARG A C 1
ATOM 1513 O O . ARG A 1 192 ? 13.549 -4.539 -21.937 1.00 94.19 192 ARG A O 1
ATOM 1520 N N . ILE A 1 193 ? 15.046 -4.507 -20.267 1.00 94.44 193 ILE A N 1
ATOM 1521 C CA . ILE A 1 193 ? 15.101 -5.970 -20.123 1.00 94.44 193 ILE A CA 1
ATOM 1522 C C . ILE A 1 193 ? 13.720 -6.536 -19.792 1.00 94.44 193 ILE A C 1
ATOM 1524 O O . ILE A 1 193 ? 13.318 -7.542 -20.367 1.00 94.44 193 ILE A O 1
ATOM 1528 N N . VAL A 1 194 ? 12.972 -5.880 -18.905 1.00 94.12 194 VAL A N 1
ATOM 1529 C CA . VAL A 1 194 ? 11.606 -6.296 -18.579 1.00 94.12 194 VAL A CA 1
ATOM 1530 C C . VAL A 1 194 ? 10.664 -6.149 -19.778 1.00 94.12 194 VAL A C 1
ATOM 1532 O O . VAL A 1 194 ? 9.749 -6.951 -19.904 1.00 94.12 194 VAL A O 1
ATOM 1535 N N . GLU A 1 195 ? 10.851 -5.194 -20.686 1.00 90.12 195 GLU A N 1
ATOM 1536 C CA . GLU A 1 195 ? 10.027 -5.120 -21.905 1.00 90.12 195 GLU A CA 1
ATOM 1537 C C . GLU A 1 195 ? 10.440 -6.124 -22.988 1.00 90.12 195 GLU A C 1
ATOM 1539 O O . GLU A 1 195 ? 9.585 -6.701 -23.656 1.00 90.12 195 GLU A O 1
ATOM 1544 N N . GLU A 1 196 ? 11.741 -6.327 -23.182 1.00 90.12 196 GLU A N 1
ATOM 1545 C CA . GLU A 1 196 ? 12.290 -7.073 -24.318 1.00 90.12 196 GLU A CA 1
ATOM 1546 C C . GLU A 1 196 ? 12.367 -8.587 -24.063 1.00 90.12 196 GLU A C 1
ATOM 1548 O O . GLU A 1 196 ? 12.378 -9.372 -25.014 1.00 90.12 196 GLU A O 1
ATOM 1553 N N . VAL A 1 197 ? 12.424 -9.011 -22.796 1.00 91.44 197 VAL A N 1
ATOM 1554 C CA . VAL A 1 197 ? 12.711 -10.398 -22.413 1.00 91.44 197 VAL A CA 1
ATOM 1555 C C . VAL A 1 197 ? 11.495 -11.056 -21.740 1.00 91.44 197 VAL A C 1
ATOM 1557 O O . VAL A 1 197 ? 10.966 -10.522 -20.758 1.00 91.44 197 VAL A O 1
ATOM 1560 N N . PRO A 1 198 ? 11.059 -12.245 -22.207 1.00 90.31 198 PRO A N 1
ATOM 1561 C CA . PRO A 1 198 ? 10.005 -13.016 -21.550 1.00 90.31 198 PRO A CA 1
ATOM 1562 C C . PRO A 1 198 ? 10.366 -13.387 -20.109 1.00 90.31 198 PRO A C 1
ATOM 1564 O O . PRO A 1 198 ? 11.527 -13.659 -19.784 1.00 90.31 198 PRO A O 1
ATOM 1567 N N . ALA A 1 199 ? 9.362 -13.438 -19.234 1.00 88.56 199 ALA A N 1
ATOM 1568 C CA . ALA A 1 199 ? 9.583 -13.677 -17.811 1.00 88.56 199 ALA A CA 1
ATOM 1569 C C . ALA A 1 199 ? 10.171 -15.072 -17.524 1.00 88.56 199 ALA A C 1
ATOM 1571 O O . ALA A 1 199 ? 10.910 -15.247 -16.556 1.00 88.56 199 ALA A O 1
ATOM 1572 N N . GLU A 1 200 ? 9.911 -16.051 -18.387 1.00 89.62 200 GLU A N 1
ATOM 1573 C CA . GLU A 1 200 ? 10.448 -17.413 -18.316 1.00 89.62 200 GLU A CA 1
ATOM 1574 C C . GLU A 1 200 ? 11.972 -17.401 -18.490 1.00 89.62 200 GLU A C 1
ATOM 1576 O O . GLU A 1 200 ? 12.702 -18.059 -17.747 1.00 89.62 200 GLU A O 1
ATOM 1581 N N . TYR A 1 201 ? 12.475 -16.584 -19.420 1.00 92.94 201 TYR A N 1
ATOM 1582 C CA . TYR A 1 201 ? 13.912 -16.432 -19.637 1.00 92.94 201 TYR A CA 1
ATOM 1583 C C . TYR A 1 201 ? 14.586 -15.675 -18.485 1.00 92.94 201 TYR A C 1
ATOM 1585 O O . TYR A 1 201 ? 15.692 -16.036 -18.067 1.00 92.94 201 TYR A O 1
ATOM 1593 N N . LEU A 1 202 ? 13.911 -14.658 -17.934 1.00 93.94 202 LEU A N 1
ATOM 1594 C CA . LEU A 1 202 ? 14.369 -13.966 -16.723 1.00 93.94 202 LEU A CA 1
ATOM 1595 C C . LEU A 1 202 ? 14.448 -14.924 -15.533 1.00 93.94 202 LEU A C 1
ATOM 1597 O O . LEU A 1 202 ? 15.416 -14.871 -14.779 1.00 93.94 202 LEU A O 1
ATOM 1601 N N . SER A 1 203 ? 13.486 -15.840 -15.410 1.00 92.06 203 SER A N 1
ATOM 1602 C CA . SER A 1 203 ? 13.473 -16.886 -14.381 1.00 92.06 203 SER A CA 1
ATOM 1603 C C . SER A 1 203 ? 14.672 -17.829 -14.526 1.00 92.06 203 SER A C 1
ATOM 1605 O O . SER A 1 203 ? 15.372 -18.089 -13.553 1.00 92.06 203 SER A O 1
ATOM 1607 N N . GLY A 1 204 ? 14.994 -18.263 -15.751 1.00 92.69 204 GLY A N 1
ATOM 1608 C CA . GLY A 1 204 ? 16.195 -19.068 -16.023 1.00 92.69 204 GLY A CA 1
ATOM 1609 C C . GLY A 1 204 ? 17.522 -18.351 -15.725 1.00 92.69 204 GLY A C 1
ATOM 1610 O O . GLY A 1 204 ? 18.550 -18.998 -15.543 1.00 92.69 204 GLY A O 1
ATOM 1611 N N . ASN A 1 205 ? 17.508 -17.017 -15.635 1.00 95.25 205 ASN A N 1
ATOM 1612 C CA . ASN A 1 205 ? 18.662 -16.174 -15.306 1.00 95.25 205 ASN A CA 1
ATOM 1613 C C . ASN A 1 205 ? 18.435 -15.355 -14.023 1.00 95.25 205 ASN A C 1
ATOM 1615 O O . ASN A 1 205 ? 18.967 -14.246 -13.888 1.00 95.25 205 ASN A O 1
ATOM 1619 N N . PHE A 1 206 ? 17.662 -15.899 -13.076 1.00 96.56 206 PHE A N 1
ATOM 1620 C CA . PHE A 1 206 ? 17.107 -15.144 -11.954 1.00 96.56 206 PHE A CA 1
ATOM 1621 C C . PHE A 1 206 ? 18.146 -14.340 -11.166 1.00 96.56 206 PHE A C 1
ATOM 1623 O O . PHE A 1 206 ? 17.911 -13.171 -10.880 1.00 96.56 206 PHE A O 1
ATOM 1630 N N . SER A 1 207 ? 19.319 -14.911 -10.867 1.00 96.31 207 SER A N 1
ATOM 1631 C CA . SER A 1 207 ? 20.363 -14.199 -10.111 1.00 96.31 207 SER A CA 1
ATOM 1632 C C . SER A 1 207 ? 20.770 -12.883 -10.780 1.00 96.31 207 SER A C 1
ATOM 1634 O O . SER A 1 207 ? 20.841 -11.857 -10.113 1.00 96.31 207 SER A O 1
ATOM 1636 N N . LYS A 1 208 ? 20.984 -12.888 -12.104 1.00 96.88 208 LYS A N 1
ATOM 1637 C CA . LYS A 1 208 ? 21.376 -11.683 -12.853 1.00 96.88 208 LYS A CA 1
ATOM 1638 C C . LYS A 1 208 ? 20.243 -10.662 -12.889 1.00 96.88 208 LYS A C 1
ATOM 1640 O O . LYS A 1 208 ? 20.485 -9.473 -12.707 1.00 96.88 208 LYS A O 1
ATOM 1645 N N . PHE A 1 209 ? 19.014 -11.133 -13.105 1.00 97.94 209 PHE A N 1
ATOM 1646 C CA . PHE A 1 209 ? 17.824 -10.286 -13.075 1.00 97.94 209 PHE A CA 1
ATOM 1647 C C . PHE A 1 209 ? 17.647 -9.620 -11.704 1.00 97.94 209 PHE A C 1
ATOM 1649 O O . PHE A 1 209 ? 17.466 -8.407 -11.625 1.00 97.94 209 PHE A O 1
ATOM 1656 N N . TYR A 1 210 ? 17.749 -10.393 -10.624 1.00 98.12 210 TYR A N 1
ATOM 1657 C CA . TYR A 1 210 ? 17.569 -9.905 -9.263 1.00 98.12 210 TYR A CA 1
ATOM 1658 C C . TYR A 1 210 ? 18.683 -8.934 -8.846 1.00 98.12 210 TYR A C 1
ATOM 1660 O O . TYR A 1 210 ? 18.398 -7.904 -8.236 1.00 98.12 210 TYR A O 1
ATOM 1668 N N . ASP A 1 211 ? 19.935 -9.194 -9.231 1.00 97.81 211 ASP A N 1
ATOM 1669 C CA . ASP A 1 211 ? 21.045 -8.271 -8.977 1.00 97.81 211 ASP A CA 1
ATOM 1670 C C . ASP A 1 211 ? 20.843 -6.932 -9.699 1.00 97.81 211 ASP A C 1
ATOM 1672 O O . ASP A 1 211 ? 20.961 -5.877 -9.070 1.00 97.81 211 ASP A O 1
ATOM 1676 N N . LEU A 1 212 ? 20.458 -6.957 -10.981 1.00 98.00 212 LEU A N 1
ATOM 1677 C CA . LEU A 1 212 ? 20.106 -5.746 -11.728 1.00 98.00 212 LEU A CA 1
ATOM 1678 C C . LEU A 1 212 ? 18.925 -5.014 -11.074 1.00 98.00 212 LEU A C 1
ATOM 1680 O O . LEU A 1 212 ? 18.959 -3.792 -10.906 1.00 98.00 212 LEU A O 1
ATOM 1684 N N . TYR A 1 213 ? 17.901 -5.757 -10.642 1.00 98.50 213 TYR A N 1
ATOM 1685 C CA . TYR A 1 213 ? 16.746 -5.201 -9.944 1.00 98.50 213 TYR A CA 1
ATOM 1686 C C . TYR A 1 213 ? 17.184 -4.428 -8.694 1.00 98.50 213 TYR A C 1
ATOM 1688 O O . TYR A 1 213 ? 16.850 -3.251 -8.539 1.00 98.50 213 TYR A O 1
ATOM 1696 N N . LEU A 1 214 ? 17.989 -5.050 -7.826 1.00 97.50 214 LEU A N 1
ATOM 1697 C CA . LEU A 1 214 ? 18.488 -4.427 -6.598 1.00 97.50 214 LEU A CA 1
ATOM 1698 C C . LEU A 1 214 ? 19.386 -3.213 -6.865 1.00 97.50 214 LEU A C 1
ATOM 1700 O O . LEU A 1 214 ? 19.283 -2.212 -6.149 1.00 97.50 214 LEU A O 1
ATOM 1704 N N . GLN A 1 215 ? 20.240 -3.282 -7.890 1.00 97.44 215 GLN A N 1
ATOM 1705 C CA . GLN A 1 215 ? 21.084 -2.165 -8.331 1.00 97.44 215 GLN A CA 1
ATOM 1706 C C . GLN A 1 215 ? 20.266 -0.983 -8.860 1.00 97.44 215 GLN A C 1
ATOM 1708 O O . GLN A 1 215 ? 20.723 0.153 -8.769 1.00 97.44 215 GLN A O 1
ATOM 1713 N N . THR A 1 216 ? 19.039 -1.222 -9.331 1.00 98.38 216 THR A N 1
ATOM 1714 C CA . THR A 1 216 ? 18.155 -0.176 -9.867 1.00 98.38 216 THR A CA 1
ATOM 1715 C C . THR A 1 216 ? 17.337 0.547 -8.789 1.00 98.38 216 THR A C 1
ATOM 1717 O O . THR A 1 216 ? 17.011 1.726 -8.940 1.00 98.38 216 THR A O 1
ATOM 1720 N N . ILE A 1 217 ? 17.063 -0.093 -7.643 1.00 97.19 217 ILE A N 1
ATOM 1721 C CA . ILE A 1 217 ? 16.304 0.499 -6.519 1.00 97.19 217 ILE A CA 1
ATOM 1722 C C . ILE A 1 217 ? 16.806 1.890 -6.058 1.00 97.19 217 ILE A C 1
ATOM 1724 O O . ILE A 1 217 ? 15.960 2.736 -5.770 1.00 97.19 217 ILE A O 1
ATOM 1728 N N . PRO A 1 218 ? 18.122 2.195 -5.950 1.00 94.94 218 PRO A N 1
ATOM 1729 C CA . PRO A 1 218 ? 18.568 3.534 -5.556 1.00 94.94 218 PRO A CA 1
ATOM 1730 C C . PRO A 1 218 ? 18.138 4.631 -6.537 1.00 94.94 218 PRO A C 1
ATOM 1732 O O . PRO A 1 218 ? 17.951 5.769 -6.114 1.00 94.94 218 PRO A O 1
ATOM 1735 N N . HIS A 1 219 ? 17.975 4.295 -7.818 1.00 96.56 219 HIS A N 1
ATOM 1736 C CA . HIS A 1 219 ? 17.553 5.226 -8.861 1.00 96.56 219 HIS A CA 1
ATOM 1737 C C . HIS A 1 219 ? 16.032 5.297 -8.968 1.00 96.56 219 HIS A C 1
ATOM 1739 O O . HIS A 1 219 ? 15.477 6.387 -9.080 1.00 96.56 219 HIS A O 1
ATOM 1745 N N . LEU A 1 220 ? 15.351 4.154 -8.840 1.00 97.56 220 LEU A N 1
ATOM 1746 C CA . LEU A 1 220 ? 13.894 4.043 -8.890 1.00 97.56 220 LEU A CA 1
ATOM 1747 C C . LEU A 1 220 ? 13.347 3.425 -7.590 1.00 97.56 220 LEU A C 1
ATOM 1749 O O . LEU A 1 220 ? 13.002 2.241 -7.561 1.00 97.56 220 LEU A O 1
ATOM 1753 N N . PRO A 1 221 ? 13.201 4.208 -6.501 1.00 95.00 221 PRO A N 1
ATOM 1754 C CA . PRO A 1 221 ? 12.827 3.674 -5.189 1.00 95.00 221 PRO A CA 1
ATOM 1755 C C . PRO A 1 221 ? 11.486 2.936 -5.142 1.00 95.00 221 PRO A C 1
ATOM 1757 O O . PRO A 1 221 ? 11.294 2.100 -4.264 1.00 95.00 221 PRO A O 1
ATOM 1760 N N . ILE A 1 222 ? 10.567 3.199 -6.079 1.00 96.56 222 ILE A N 1
ATOM 1761 C CA . ILE A 1 222 ? 9.299 2.464 -6.213 1.00 96.56 222 ILE A CA 1
ATOM 1762 C C . ILE A 1 222 ? 9.511 0.952 -6.415 1.00 96.56 222 ILE A C 1
ATOM 1764 O O . ILE A 1 222 ? 8.706 0.160 -5.935 1.00 96.56 222 ILE A O 1
ATOM 1768 N N . LEU A 1 223 ? 10.634 0.528 -7.005 1.00 98.19 223 LEU A N 1
ATOM 1769 C CA . LEU A 1 223 ? 10.997 -0.887 -7.132 1.00 98.19 223 LEU A CA 1
ATOM 1770 C C . LEU A 1 223 ? 11.163 -1.577 -5.768 1.00 98.19 223 LEU A C 1
ATOM 1772 O O . LEU A 1 223 ? 10.816 -2.747 -5.624 1.00 98.19 223 LEU A O 1
ATOM 1776 N N . GLY A 1 224 ? 11.632 -0.865 -4.740 1.00 96.31 224 GLY A N 1
ATOM 1777 C CA . GLY A 1 224 ? 11.690 -1.409 -3.380 1.00 96.31 224 GLY A CA 1
ATOM 1778 C C . GLY A 1 224 ? 10.297 -1.686 -2.800 1.00 96.31 224 GLY A C 1
ATOM 1779 O O . GLY A 1 224 ? 10.103 -2.686 -2.114 1.00 96.31 224 GLY A O 1
ATOM 1780 N N . TYR A 1 225 ? 9.302 -0.858 -3.143 1.00 95.44 225 TYR A N 1
ATOM 1781 C CA . TYR A 1 225 ? 7.904 -1.071 -2.751 1.00 95.44 225 TYR A CA 1
ATOM 1782 C C . TYR A 1 225 ? 7.300 -2.260 -3.501 1.00 95.44 225 TYR A C 1
ATOM 1784 O O . TYR A 1 225 ? 6.655 -3.086 -2.867 1.00 95.44 225 TYR A O 1
ATOM 1792 N N . LEU A 1 226 ? 7.540 -2.378 -4.816 1.00 97.88 226 LEU A N 1
ATOM 1793 C CA . LEU A 1 226 ? 7.084 -3.537 -5.594 1.00 97.88 226 LEU A CA 1
ATOM 1794 C C . LEU A 1 226 ? 7.675 -4.837 -5.038 1.00 97.88 226 LEU A C 1
ATOM 1796 O O . LEU A 1 226 ? 6.933 -5.773 -4.770 1.00 97.88 226 LEU A O 1
ATOM 1800 N N . LEU A 1 227 ? 8.987 -4.879 -4.782 1.00 97.81 227 LEU A N 1
ATOM 1801 C CA . LEU A 1 227 ? 9.641 -6.063 -4.221 1.00 97.81 227 LEU A CA 1
ATOM 1802 C C . LEU A 1 227 ? 9.091 -6.418 -2.839 1.00 97.81 227 LEU A C 1
ATOM 1804 O O . LEU A 1 227 ? 8.818 -7.585 -2.569 1.00 97.81 227 LEU A O 1
ATOM 1808 N N . PHE A 1 228 ? 8.905 -5.423 -1.972 1.00 95.88 228 PHE A N 1
ATOM 1809 C CA . PHE A 1 228 ? 8.313 -5.645 -0.658 1.00 95.88 228 PHE A CA 1
ATOM 1810 C C . PHE A 1 228 ? 6.904 -6.238 -0.762 1.00 95.88 228 PHE A C 1
ATOM 1812 O O . PHE A 1 228 ? 6.600 -7.213 -0.077 1.00 95.88 228 PHE A O 1
ATOM 1819 N N . GLU A 1 229 ? 6.059 -5.685 -1.631 1.00 96.69 229 GLU A N 1
ATOM 1820 C CA . GLU A 1 229 ? 4.681 -6.144 -1.786 1.00 96.69 229 GLU A CA 1
ATOM 1821 C C . GLU A 1 229 ? 4.588 -7.532 -2.417 1.00 96.69 229 GLU A C 1
ATOM 1823 O O . GLU A 1 229 ? 3.836 -8.358 -1.910 1.00 96.69 229 GLU A O 1
ATOM 1828 N N . VAL A 1 230 ? 5.414 -7.843 -3.420 1.00 97.88 230 VAL A N 1
ATOM 1829 C CA . VAL A 1 230 ? 5.468 -9.186 -4.021 1.00 97.88 230 VAL A CA 1
ATOM 1830 C C . VAL A 1 230 ? 5.956 -10.235 -3.020 1.00 97.88 230 VAL A C 1
ATOM 1832 O O . VAL A 1 230 ? 5.411 -11.335 -2.965 1.00 97.88 230 VAL A O 1
ATOM 1835 N N . LEU A 1 231 ? 6.940 -9.907 -2.177 1.00 97.62 231 LEU A N 1
ATOM 1836 C CA . LEU A 1 231 ? 7.363 -10.812 -1.104 1.00 97.62 231 LEU A CA 1
ATOM 1837 C C . LEU A 1 231 ? 6.278 -10.973 -0.034 1.00 97.62 231 LEU A C 1
ATOM 1839 O O . LEU A 1 231 ? 6.080 -12.080 0.462 1.00 97.62 231 LEU A O 1
ATOM 1843 N N . CYS A 1 232 ? 5.562 -9.900 0.318 1.00 96.44 232 CYS A N 1
ATOM 1844 C CA . CYS A 1 232 ? 4.434 -9.992 1.244 1.00 96.44 232 CYS A CA 1
ATOM 1845 C C . CYS A 1 232 ? 3.316 -10.872 0.689 1.00 96.44 232 CYS A C 1
ATOM 1847 O O . CYS A 1 232 ? 2.797 -11.704 1.423 1.00 96.44 232 CYS A O 1
ATOM 1849 N N . GLU A 1 233 ? 2.960 -10.679 -0.580 1.00 97.50 233 GLU A N 1
ATOM 1850 C CA . GLU A 1 233 ? 1.981 -11.474 -1.322 1.00 97.50 233 GLU A CA 1
ATOM 1851 C C . GLU A 1 233 ? 2.382 -12.951 -1.312 1.00 97.50 233 GLU A C 1
ATOM 1853 O O . GLU A 1 233 ? 1.617 -13.783 -0.828 1.00 97.50 233 GLU A O 1
ATOM 1858 N N . TYR A 1 234 ? 3.615 -13.268 -1.719 1.00 97.62 234 TYR A N 1
ATOM 1859 C CA . TYR A 1 234 ? 4.104 -14.644 -1.745 1.00 97.62 234 TYR A CA 1
ATOM 1860 C C . TYR A 1 234 ? 4.094 -15.292 -0.353 1.00 97.62 234 TYR A C 1
ATOM 1862 O O . TYR A 1 234 ? 3.537 -16.370 -0.170 1.00 97.62 234 TYR A O 1
ATOM 1870 N N . ILE A 1 235 ? 4.650 -14.625 0.665 1.00 97.31 235 ILE A N 1
ATOM 1871 C CA . ILE A 1 235 ? 4.653 -15.158 2.036 1.00 97.31 235 ILE A CA 1
ATOM 1872 C C . ILE A 1 235 ? 3.221 -15.353 2.533 1.00 97.31 235 ILE A C 1
ATOM 1874 O O . ILE A 1 235 ? 2.904 -16.416 3.054 1.00 97.31 235 ILE A O 1
ATOM 1878 N N . ALA A 1 236 ? 2.348 -14.358 2.372 1.00 96.81 236 ALA A N 1
ATOM 1879 C CA . ALA A 1 236 ? 0.985 -14.423 2.882 1.00 96.81 236 AL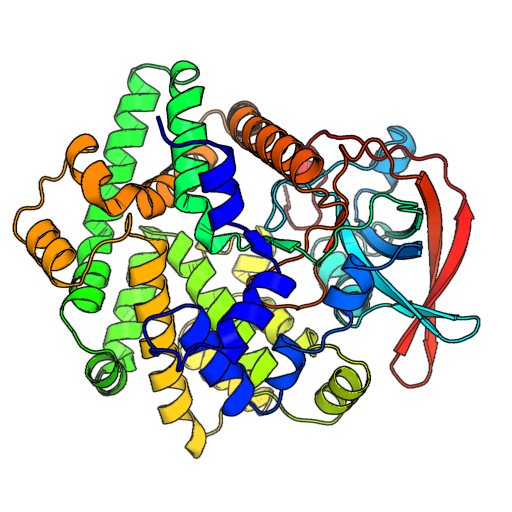A A CA 1
ATOM 1880 C C . ALA A 1 236 ? 0.177 -15.565 2.251 1.00 96.81 236 ALA A C 1
ATOM 1882 O O . ALA A 1 236 ? -0.591 -16.229 2.950 1.00 96.81 236 ALA A O 1
ATOM 1883 N N . LEU A 1 237 ? 0.367 -15.793 0.950 1.00 97.31 237 LEU A N 1
ATOM 1884 C CA . LEU A 1 237 ? -0.427 -16.731 0.167 1.00 97.31 237 LEU A CA 1
ATOM 1885 C C . LEU A 1 237 ? 0.117 -18.165 0.174 1.00 97.31 237 LEU A C 1
ATOM 1887 O O . LEU A 1 237 ? -0.682 -19.100 0.138 1.00 97.31 237 LEU A O 1
ATOM 1891 N N . PHE A 1 238 ? 1.438 -18.348 0.280 1.00 96.44 238 PHE A N 1
ATOM 1892 C CA . PHE A 1 238 ? 2.090 -19.665 0.210 1.00 96.44 238 PHE A CA 1
ATOM 1893 C C . PHE A 1 238 ? 2.564 -20.221 1.559 1.00 96.44 238 PHE A C 1
ATOM 1895 O O . PHE A 1 238 ? 2.926 -21.397 1.629 1.00 96.44 238 PHE A O 1
ATOM 1902 N N . GLN A 1 239 ? 2.546 -19.431 2.640 1.00 95.44 239 GLN A N 1
ATOM 1903 C CA . GLN A 1 239 ? 2.846 -19.948 3.979 1.00 95.44 239 GLN A CA 1
ATOM 1904 C C . GLN A 1 239 ? 1.829 -20.989 4.451 1.00 95.44 239 GLN A C 1
ATOM 1906 O O . GLN A 1 239 ? 0.651 -20.957 4.091 1.00 95.44 239 GLN A O 1
ATOM 1911 N N . LYS A 1 240 ? 2.311 -21.899 5.297 1.00 94.06 240 LYS A N 1
ATOM 1912 C CA . LYS A 1 240 ? 1.547 -22.976 5.928 1.00 94.06 240 LYS A CA 1
ATOM 1913 C C . LYS A 1 240 ? 1.915 -23.054 7.407 1.00 94.06 240 LYS A C 1
ATOM 1915 O O . LYS A 1 240 ? 2.955 -22.547 7.822 1.00 94.06 240 LYS A O 1
ATOM 1920 N N . GLY A 1 241 ? 1.075 -23.712 8.198 1.00 94.50 241 GLY A N 1
ATOM 1921 C CA . GLY A 1 241 ? 1.328 -23.976 9.615 1.00 94.50 241 GLY A CA 1
ATOM 1922 C C . GLY A 1 241 ? 0.144 -23.612 10.498 1.00 94.50 241 GLY A C 1
ATOM 1923 O O . GLY A 1 241 ? -0.804 -22.973 10.047 1.00 94.50 241 GLY A O 1
ATOM 1924 N N . GLU A 1 242 ? 0.219 -23.999 11.770 1.00 94.88 242 GLU A N 1
ATOM 1925 C CA . GLU A 1 242 ? -0.885 -23.883 12.731 1.00 94.88 242 GLU A CA 1
ATOM 1926 C C . GLU A 1 242 ? -1.448 -22.458 12.823 1.00 94.88 242 GLU A C 1
ATOM 1928 O O . GLU A 1 242 ? -2.647 -22.250 12.663 1.00 94.88 242 GLU A O 1
ATOM 1933 N N . GLU A 1 243 ? -0.581 -21.456 12.983 1.00 95.06 243 GLU A N 1
ATOM 1934 C CA . GLU A 1 243 ? -1.004 -20.053 13.059 1.00 95.06 243 GLU A CA 1
ATOM 1935 C C . GLU A 1 243 ? -1.616 -19.541 11.749 1.00 95.06 243 GLU A C 1
ATOM 1937 O O . GLU A 1 243 ? -2.514 -18.698 11.779 1.00 95.06 243 GLU A O 1
ATOM 1942 N N . THR A 1 244 ? -1.164 -20.059 10.603 1.00 96.56 244 THR A N 1
ATOM 1943 C CA . THR A 1 244 ? -1.730 -19.704 9.295 1.00 96.56 244 THR A CA 1
ATOM 1944 C C . THR A 1 244 ? -3.133 -20.274 9.155 1.00 96.56 244 THR A C 1
ATOM 1946 O O . THR A 1 244 ? -4.052 -19.519 8.854 1.00 96.56 244 THR A O 1
ATOM 1949 N N . GLU A 1 245 ? -3.323 -21.562 9.450 1.00 96.81 245 GLU A N 1
ATOM 1950 C CA . GLU A 1 245 ? -4.640 -22.210 9.408 1.00 96.81 245 GLU A CA 1
ATOM 1951 C C . GLU A 1 245 ? -5.606 -21.585 10.420 1.00 96.81 245 GLU A C 1
ATOM 1953 O O . GLU A 1 245 ? -6.769 -21.332 10.107 1.00 96.81 245 GLU A O 1
ATOM 1958 N N . ARG A 1 246 ? -5.114 -21.236 11.615 1.00 96.00 246 ARG A N 1
ATOM 1959 C CA . ARG A 1 246 ? -5.892 -20.523 12.634 1.00 96.00 246 ARG A CA 1
ATOM 1960 C C . ARG A 1 246 ? -6.374 -19.162 12.131 1.00 96.00 246 ARG A C 1
ATOM 1962 O O . ARG A 1 246 ? -7.543 -18.834 12.308 1.00 96.00 246 ARG A O 1
ATOM 1969 N N . CYS A 1 247 ? -5.506 -18.367 11.500 1.00 96.81 247 CYS A N 1
ATOM 1970 C CA . CYS A 1 247 ? -5.898 -17.071 10.932 1.00 96.81 247 CYS A CA 1
ATOM 1971 C C . CYS A 1 247 ? -6.828 -17.235 9.724 1.00 96.81 247 CYS A C 1
ATOM 1973 O O . CYS A 1 247 ? -7.824 -16.521 9.618 1.00 96.81 247 CYS A O 1
ATOM 1975 N N . LYS A 1 248 ? -6.564 -18.219 8.862 1.00 97.25 248 LYS A N 1
ATOM 1976 C CA . LYS A 1 248 ? -7.402 -18.548 7.707 1.00 97.25 248 LYS A CA 1
ATOM 1977 C C . LYS A 1 248 ? -8.818 -18.941 8.122 1.00 97.25 248 LYS A C 1
ATOM 1979 O O . LYS A 1 248 ? -9.775 -18.422 7.554 1.00 97.25 248 LYS A O 1
ATOM 1984 N N . ALA A 1 249 ? -8.968 -19.754 9.169 1.00 96.31 249 ALA A N 1
ATOM 1985 C CA . ALA A 1 249 ? -10.267 -20.105 9.750 1.00 96.31 249 ALA A CA 1
ATOM 1986 C C . ALA A 1 249 ? -11.028 -18.886 10.309 1.00 96.31 249 ALA A C 1
ATOM 1988 O O . ALA A 1 249 ? -12.254 -18.907 10.404 1.00 96.31 249 ALA A O 1
ATOM 1989 N N . LEU A 1 250 ? -10.311 -17.813 10.655 1.00 96.25 250 LEU A N 1
ATOM 1990 C CA . LEU A 1 250 ? -10.878 -16.525 11.055 1.00 96.25 250 LEU A CA 1
ATOM 1991 C C . LEU A 1 250 ? -11.127 -15.578 9.868 1.00 96.25 250 LEU A C 1
ATOM 1993 O O . LEU A 1 250 ? -11.577 -14.459 10.099 1.00 96.25 250 LEU A O 1
ATOM 1997 N N . GLY A 1 251 ? -10.844 -15.993 8.628 1.00 97.25 251 GLY A N 1
ATOM 1998 C CA . GLY A 1 251 ? -10.962 -15.167 7.423 1.00 97.25 251 GLY A CA 1
ATOM 1999 C C . GLY A 1 251 ? -9.861 -14.109 7.287 1.00 97.25 251 GLY A C 1
ATOM 2000 O O . GLY A 1 251 ? -10.102 -13.046 6.713 1.00 97.25 251 GLY A O 1
ATOM 2001 N N . GLU A 1 252 ? -8.672 -14.369 7.840 1.00 97.75 252 GLU A N 1
ATOM 2002 C CA . GLU A 1 252 ? -7.545 -13.434 7.902 1.00 97.75 252 GLU A CA 1
ATOM 2003 C C . GLU A 1 252 ? -6.266 -14.022 7.294 1.00 97.75 252 GLU A C 1
ATOM 2005 O O . GLU A 1 252 ? -5.929 -15.185 7.513 1.00 97.75 252 GLU A O 1
ATOM 2010 N N . LEU A 1 253 ? -5.476 -13.187 6.613 1.00 97.69 253 LEU A N 1
ATOM 2011 C CA . LEU A 1 253 ? -4.096 -13.538 6.270 1.00 97.69 253 LEU A CA 1
ATOM 2012 C C . LEU A 1 253 ? -3.214 -13.447 7.523 1.00 97.69 253 LEU A C 1
ATOM 2014 O O . LEU A 1 253 ? -3.281 -12.459 8.261 1.00 97.69 253 LEU A O 1
ATOM 2018 N N . TYR A 1 254 ? -2.346 -14.437 7.747 1.00 97.50 254 TYR A N 1
ATOM 2019 C CA . TYR A 1 254 ? -1.388 -14.390 8.852 1.00 97.50 254 TYR A CA 1
ATOM 2020 C C . TYR A 1 254 ? -0.268 -13.379 8.573 1.00 97.50 254 TYR A C 1
ATOM 2022 O O . TYR A 1 254 ? 0.517 -13.535 7.633 1.00 97.50 254 TYR A O 1
ATOM 2030 N N . CYS A 1 255 ? -0.193 -12.330 9.396 1.00 95.31 255 CYS A N 1
ATOM 2031 C CA . CYS A 1 255 ? 0.617 -11.151 9.092 1.00 95.31 255 CYS A CA 1
ATOM 2032 C C . CYS A 1 255 ? 2.035 -11.153 9.664 1.00 95.31 255 CYS A C 1
ATOM 2034 O O . CYS A 1 255 ? 2.898 -10.421 9.174 1.00 95.31 255 CYS A O 1
ATOM 2036 N N . ALA A 1 256 ? 2.299 -11.946 10.705 1.00 94.75 256 ALA A N 1
ATOM 2037 C CA . ALA A 1 256 ? 3.546 -11.818 11.455 1.00 94.75 256 ALA A CA 1
ATOM 2038 C C . ALA A 1 256 ? 4.782 -12.145 10.604 1.00 94.75 256 ALA A C 1
ATOM 2040 O O . ALA A 1 256 ? 5.785 -11.443 10.703 1.00 94.75 256 ALA A O 1
ATOM 2041 N N . ASN A 1 257 ? 4.708 -13.161 9.738 1.00 94.88 257 ASN A N 1
ATOM 2042 C CA . ASN A 1 257 ? 5.831 -13.568 8.893 1.00 94.88 257 ASN A CA 1
ATOM 2043 C C . ASN A 1 257 ? 6.242 -12.458 7.915 1.00 94.88 257 ASN A C 1
ATOM 2045 O O . ASN A 1 257 ? 7.358 -11.950 7.990 1.00 94.88 257 ASN A O 1
ATOM 2049 N N . PHE A 1 258 ? 5.348 -11.965 7.056 1.00 90.50 258 PHE A N 1
ATOM 2050 C CA . PHE A 1 258 ? 5.765 -10.917 6.116 1.00 90.50 258 PHE A CA 1
ATOM 2051 C C . PHE A 1 258 ? 6.148 -9.598 6.815 1.00 90.50 258 PHE A C 1
ATOM 2053 O O . PHE A 1 258 ? 6.962 -8.841 6.291 1.00 90.50 258 PHE A O 1
ATOM 2060 N N . LYS A 1 259 ? 5.633 -9.310 8.019 1.00 90.81 259 LYS A N 1
ATOM 2061 C CA . LYS A 1 259 ? 6.099 -8.164 8.819 1.00 90.81 259 LYS A CA 1
ATOM 2062 C C . LYS A 1 259 ? 7.503 -8.389 9.391 1.00 90.81 259 LYS A C 1
ATOM 2064 O O . LYS A 1 259 ? 8.349 -7.495 9.341 1.00 90.81 259 LYS A O 1
ATOM 2069 N N . ASN A 1 260 ? 7.785 -9.599 9.872 1.00 90.94 260 ASN A N 1
ATOM 2070 C CA . ASN A 1 260 ? 9.095 -10.006 10.383 1.00 90.94 260 ASN A CA 1
ATOM 2071 C C . ASN A 1 260 ? 10.185 -10.044 9.302 1.00 90.94 260 ASN A C 1
ATOM 2073 O O . ASN A 1 260 ? 11.371 -9.944 9.642 1.00 90.94 260 ASN A O 1
ATOM 2077 N N . LEU A 1 261 ? 9.804 -10.124 8.023 1.00 89.50 261 LEU A N 1
ATOM 2078 C CA . LEU A 1 261 ? 10.721 -10.002 6.890 1.00 89.50 261 LEU A CA 1
ATOM 2079 C C . LEU A 1 261 ? 11.528 -8.701 6.952 1.00 89.50 261 LEU A C 1
ATOM 2081 O O . LEU A 1 261 ? 12.747 -8.743 6.806 1.00 89.50 261 LEU A O 1
ATOM 2085 N N . ILE A 1 262 ? 10.878 -7.560 7.215 1.00 82.44 262 ILE A N 1
ATOM 2086 C CA . ILE A 1 262 ? 11.559 -6.256 7.284 1.00 82.44 262 ILE A CA 1
ATOM 2087 C C . ILE A 1 262 ? 12.654 -6.291 8.350 1.00 82.44 262 ILE A C 1
ATOM 2089 O O . ILE A 1 262 ? 13.797 -5.923 8.085 1.00 82.44 262 ILE A O 1
ATOM 2093 N N . PHE A 1 263 ? 12.309 -6.780 9.542 1.00 76.94 263 PHE A N 1
ATOM 2094 C CA . PHE A 1 263 ? 13.226 -6.843 10.677 1.00 76.94 263 PHE A CA 1
ATOM 2095 C C . PHE A 1 263 ? 14.386 -7.818 10.449 1.00 76.94 263 PHE A C 1
ATOM 2097 O O . PHE A 1 263 ? 15.482 -7.580 10.946 1.00 76.94 263 PHE A O 1
ATOM 2104 N N . SER A 1 264 ? 14.157 -8.901 9.703 1.00 79.31 264 SER A N 1
ATOM 2105 C CA . SER A 1 264 ? 15.164 -9.946 9.492 1.00 79.31 264 SER A CA 1
ATOM 2106 C C . SER A 1 264 ? 16.076 -9.658 8.299 1.00 79.31 264 SER A C 1
ATOM 2108 O O . SER A 1 264 ? 17.289 -9.809 8.398 1.00 79.31 264 SER A O 1
ATOM 2110 N N . ALA A 1 265 ? 15.505 -9.259 7.162 1.00 77.50 265 ALA A N 1
ATOM 2111 C CA . ALA A 1 265 ? 16.229 -9.160 5.898 1.00 77.50 265 ALA A CA 1
ATOM 2112 C C . ALA A 1 265 ? 16.774 -7.751 5.613 1.00 77.50 265 ALA A C 1
ATOM 2114 O O . ALA A 1 265 ? 17.693 -7.611 4.806 1.00 77.50 265 ALA A O 1
ATOM 2115 N N . CYS A 1 266 ? 16.222 -6.709 6.248 1.00 78.69 266 CYS A N 1
ATOM 2116 C CA . CYS A 1 266 ? 16.609 -5.306 6.051 1.00 78.69 266 CYS A CA 1
ATOM 2117 C C . CYS A 1 266 ? 16.547 -4.509 7.374 1.00 78.69 266 CYS A C 1
ATOM 2119 O O . CYS A 1 266 ? 15.754 -3.570 7.485 1.00 78.69 266 CYS A O 1
ATOM 2121 N N . PRO A 1 267 ? 17.376 -4.832 8.385 1.00 71.31 267 PRO A N 1
ATOM 2122 C CA . PRO A 1 267 ? 17.305 -4.192 9.702 1.00 71.31 267 PRO A CA 1
ATOM 2123 C C . PRO A 1 267 ? 17.481 -2.666 9.650 1.00 71.31 267 PRO A C 1
ATOM 2125 O O . PRO A 1 267 ? 16.832 -1.957 10.417 1.00 71.31 267 PRO A O 1
ATOM 2128 N N . ASP A 1 268 ? 18.257 -2.127 8.707 1.00 71.88 268 ASP A N 1
ATOM 2129 C CA . ASP A 1 268 ? 18.438 -0.674 8.549 1.00 71.88 268 ASP A CA 1
ATOM 2130 C C . ASP A 1 268 ? 17.148 0.065 8.146 1.00 71.88 268 ASP A C 1
ATOM 2132 O O . ASP A 1 268 ? 16.972 1.249 8.452 1.00 71.88 268 ASP A O 1
ATOM 2136 N N . LEU A 1 269 ? 16.189 -0.642 7.534 1.00 73.50 269 LEU A N 1
ATOM 2137 C CA . LEU A 1 269 ? 14.874 -0.107 7.171 1.00 73.50 269 LEU A CA 1
ATOM 2138 C C . LEU A 1 269 ? 14.061 0.302 8.406 1.00 73.50 269 LEU A C 1
ATOM 2140 O O . LEU A 1 269 ? 13.230 1.204 8.332 1.00 73.50 269 LEU A O 1
ATOM 2144 N N . THR A 1 270 ? 14.322 -0.324 9.556 1.00 66.12 270 THR A N 1
ATOM 2145 C CA . THR A 1 270 ? 13.588 -0.113 10.816 1.00 66.12 270 THR A CA 1
ATOM 2146 C C . THR A 1 270 ? 13.836 1.261 11.442 1.00 66.12 270 THR A C 1
ATOM 2148 O O . THR A 1 270 ? 13.131 1.658 12.366 1.00 66.12 270 THR A O 1
ATOM 2151 N N . ARG A 1 271 ? 14.813 2.029 10.942 1.00 65.06 271 ARG A N 1
ATOM 2152 C CA . ARG A 1 271 ? 15.081 3.388 11.437 1.00 65.06 271 ARG A CA 1
ATOM 2153 C C . ARG A 1 271 ? 14.180 4.440 10.792 1.00 65.06 271 ARG A C 1
ATOM 2155 O O . ARG A 1 271 ? 13.761 5.367 11.473 1.00 65.06 271 ARG A O 1
ATOM 2162 N N . SER A 1 272 ? 13.862 4.291 9.504 1.00 65.88 272 SER A N 1
ATOM 2163 C CA . SER A 1 272 ? 13.119 5.301 8.724 1.00 65.88 272 SER A CA 1
ATOM 2164 C C . SER A 1 272 ? 11.839 4.784 8.054 1.00 65.88 272 SER A C 1
ATOM 2166 O O . SER A 1 272 ? 11.119 5.577 7.449 1.00 65.88 272 SER A O 1
ATOM 2168 N N . PHE A 1 273 ? 11.581 3.471 8.129 1.00 72.38 273 PHE A N 1
ATOM 2169 C CA . PHE A 1 273 ? 10.524 2.741 7.416 1.00 72.38 273 PHE A CA 1
ATOM 2170 C C . PHE A 1 273 ? 10.351 3.210 5.965 1.00 72.38 273 PHE A C 1
ATOM 2172 O O . PHE A 1 273 ? 9.263 3.519 5.480 1.00 72.38 273 PHE A O 1
ATOM 2179 N N . ASN A 1 274 ? 11.475 3.328 5.265 1.00 82.62 274 ASN A N 1
ATOM 2180 C CA . ASN A 1 274 ? 11.510 3.814 3.900 1.00 82.62 274 ASN A CA 1
ATOM 2181 C C . ASN A 1 274 ? 11.685 2.646 2.935 1.00 82.62 274 ASN A C 1
ATOM 2183 O O . ASN A 1 274 ? 12.818 2.295 2.617 1.00 82.62 274 ASN A O 1
ATOM 2187 N N . LEU A 1 275 ? 10.582 2.097 2.417 1.00 85.69 275 LEU A N 1
ATOM 2188 C CA . LEU A 1 275 ? 10.603 0.966 1.474 1.00 85.69 275 LEU A CA 1
ATOM 2189 C C . LEU A 1 275 ? 11.422 1.237 0.197 1.00 85.69 275 LEU A C 1
ATOM 2191 O O . LEU A 1 275 ? 11.849 0.299 -0.463 1.00 85.69 275 LEU A O 1
ATOM 2195 N N . GLY A 1 276 ? 11.751 2.497 -0.109 1.00 85.44 276 GLY A N 1
ATOM 2196 C CA . GLY A 1 276 ? 12.707 2.840 -1.167 1.00 85.44 276 GLY A CA 1
ATOM 2197 C C . GLY A 1 276 ? 14.144 2.369 -0.910 1.00 85.44 276 GLY A C 1
ATOM 2198 O O . GLY A 1 276 ? 14.983 2.419 -1.803 1.00 85.44 276 GLY A O 1
ATOM 2199 N N . LEU A 1 277 ? 14.438 1.924 0.311 1.00 88.19 277 LEU A N 1
ATOM 2200 C CA . LEU A 1 277 ? 15.705 1.322 0.720 1.00 88.19 277 LEU A CA 1
ATOM 2201 C C . LEU A 1 277 ? 15.573 -0.192 0.931 1.00 88.19 277 LEU A C 1
ATOM 2203 O O . LEU A 1 277 ? 16.508 -0.816 1.423 1.00 88.19 277 LEU A O 1
ATOM 2207 N N . PHE A 1 278 ? 14.429 -0.795 0.601 1.00 92.38 278 PHE A N 1
ATOM 2208 C CA . PHE A 1 278 ? 14.225 -2.229 0.752 1.00 92.38 278 PHE A CA 1
ATOM 2209 C C . PHE A 1 278 ? 14.955 -2.980 -0.366 1.00 92.38 278 PHE A C 1
ATOM 2211 O O . PHE A 1 278 ? 14.501 -3.009 -1.505 1.00 92.38 278 PHE A O 1
ATOM 2218 N N . ARG A 1 279 ? 16.123 -3.541 -0.041 1.00 93.31 279 ARG A N 1
ATOM 2219 C CA . ARG A 1 279 ? 17.021 -4.229 -0.986 1.00 93.31 279 ARG A CA 1
ATOM 2220 C C . ARG A 1 279 ? 17.669 -5.472 -0.363 1.00 93.31 279 ARG A C 1
ATOM 2222 O O . ARG A 1 279 ? 18.892 -5.534 -0.218 1.00 93.31 279 ARG A O 1
ATOM 2229 N N . PRO A 1 280 ? 16.866 -6.444 0.088 1.00 93.94 280 PRO A N 1
ATOM 2230 C CA . PRO A 1 280 ? 17.394 -7.611 0.774 1.00 93.94 280 PRO A CA 1
ATOM 2231 C C . PRO A 1 280 ? 18.247 -8.458 -0.179 1.00 93.94 280 PRO A C 1
ATOM 2233 O O . PRO A 1 280 ? 17.814 -8.799 -1.283 1.00 93.94 280 PRO A O 1
ATOM 2236 N N . LYS A 1 281 ? 19.455 -8.836 0.264 1.00 92.88 281 LYS A N 1
ATOM 2237 C CA . LYS A 1 281 ? 20.283 -9.816 -0.455 1.00 92.88 281 LYS A CA 1
ATOM 2238 C C . LYS A 1 281 ? 19.497 -11.115 -0.619 1.00 92.88 281 LYS A C 1
ATOM 2240 O O . LYS A 1 281 ? 18.885 -11.577 0.344 1.00 92.88 281 LYS A O 1
ATOM 2245 N N . PHE A 1 282 ? 19.561 -11.726 -1.800 1.00 94.00 282 PHE A N 1
ATOM 2246 C CA . PHE A 1 282 ? 18.770 -12.922 -2.090 1.00 94.00 282 PHE A CA 1
ATOM 2247 C C . PHE A 1 282 ? 19.080 -14.086 -1.138 1.00 94.00 282 PHE A C 1
ATOM 2249 O O . PHE A 1 282 ? 18.171 -14.742 -0.641 1.00 94.00 282 PHE A O 1
ATOM 2256 N N . SER A 1 283 ? 20.352 -14.271 -0.773 1.00 92.12 283 SER A N 1
ATOM 2257 C CA . SER A 1 283 ? 20.762 -15.267 0.226 1.00 92.12 283 SER A CA 1
ATOM 2258 C C . SER A 1 283 ? 20.078 -15.065 1.582 1.00 92.12 283 SER A C 1
ATOM 2260 O O . SER A 1 283 ? 19.634 -16.028 2.199 1.00 92.12 283 SER A O 1
ATOM 2262 N N . ASN A 1 284 ? 19.941 -13.815 2.035 1.00 91.88 284 ASN A N 1
ATOM 2263 C CA . ASN A 1 284 ? 19.284 -13.496 3.303 1.00 91.88 284 ASN A CA 1
ATOM 2264 C C . ASN A 1 284 ? 17.772 -13.747 3.225 1.00 91.88 284 ASN A C 1
ATOM 2266 O O . ASN A 1 284 ? 17.175 -14.164 4.217 1.00 91.88 284 ASN A O 1
ATOM 2270 N N . LEU A 1 285 ? 17.160 -13.509 2.057 1.00 93.62 285 LEU A N 1
ATOM 2271 C CA . LEU A 1 285 ? 15.761 -13.865 1.817 1.00 93.62 285 LEU A CA 1
ATOM 2272 C C . LEU A 1 285 ? 15.549 -15.372 1.907 1.00 93.62 285 LEU A C 1
ATOM 2274 O O . LEU A 1 285 ? 14.656 -15.795 2.630 1.00 93.62 285 LEU A O 1
ATOM 2278 N N . LEU A 1 286 ? 16.377 -16.173 1.232 1.00 93.19 286 LEU A N 1
ATOM 2279 C CA . LEU A 1 286 ? 16.245 -17.631 1.261 1.00 93.19 286 LEU A CA 1
ATOM 2280 C C . LEU A 1 286 ? 16.382 -18.186 2.681 1.00 93.19 286 LEU A C 1
ATOM 2282 O O . LEU A 1 286 ? 15.538 -18.968 3.099 1.00 93.19 286 LEU A O 1
ATOM 2286 N N . VAL A 1 287 ? 17.365 -17.716 3.458 1.00 92.25 287 VAL A N 1
ATOM 2287 C CA . VAL A 1 287 ? 17.518 -18.109 4.873 1.00 92.25 287 VAL A CA 1
ATOM 2288 C C . VAL A 1 287 ? 16.269 -17.763 5.689 1.00 92.25 287 VAL A C 1
ATOM 2290 O O . VAL A 1 287 ? 15.825 -18.548 6.524 1.00 92.25 287 VAL A O 1
ATOM 2293 N N . TYR A 1 288 ? 15.686 -16.583 5.464 1.00 93.75 288 TYR A N 1
ATOM 2294 C CA . TYR A 1 288 ? 14.466 -16.178 6.156 1.00 93.75 288 TYR A CA 1
ATOM 2295 C C . TYR A 1 288 ? 13.264 -17.052 5.771 1.00 93.75 288 TYR A C 1
ATOM 2297 O O . TYR A 1 288 ? 12.531 -17.487 6.659 1.00 93.75 288 TYR A O 1
ATOM 2305 N N . LEU A 1 289 ? 13.065 -17.288 4.472 1.00 94.69 289 LEU A N 1
ATOM 2306 C CA . LEU A 1 289 ? 11.929 -18.030 3.921 1.00 94.69 289 LEU A CA 1
ATOM 2307 C C . LEU A 1 289 ? 11.979 -19.521 4.267 1.00 94.69 289 LEU A C 1
ATOM 2309 O O . LEU A 1 289 ? 10.928 -20.100 4.538 1.00 94.69 289 LEU A O 1
ATOM 2313 N N . ASP A 1 290 ? 13.174 -20.106 4.320 1.00 93.31 290 ASP A N 1
ATOM 2314 C CA . ASP A 1 290 ? 13.402 -21.476 4.789 1.00 93.31 290 ASP A CA 1
ATOM 2315 C C . ASP A 1 290 ? 13.053 -21.610 6.275 1.00 93.31 290 ASP A C 1
ATOM 2317 O O . ASP A 1 290 ? 12.256 -22.464 6.660 1.00 93.31 290 ASP A O 1
ATOM 2321 N N . ARG A 1 291 ? 13.512 -20.664 7.107 1.00 93.06 291 ARG A N 1
ATOM 2322 C CA . ARG A 1 291 ? 13.205 -20.637 8.547 1.00 93.06 291 ARG A CA 1
ATOM 2323 C C . ARG A 1 291 ? 11.705 -20.584 8.850 1.00 93.06 291 ARG A C 1
ATOM 2325 O O . ARG A 1 291 ? 11.281 -21.126 9.867 1.00 93.06 291 ARG A O 1
ATOM 2332 N N . ILE A 1 292 ? 10.913 -19.899 8.024 1.00 93.75 292 ILE A N 1
ATOM 2333 C CA . ILE A 1 292 ? 9.450 -19.833 8.187 1.00 93.75 292 ILE A CA 1
ATOM 2334 C C . ILE A 1 292 ? 8.703 -20.913 7.387 1.00 93.75 292 ILE A C 1
ATOM 2336 O O . ILE A 1 292 ? 7.476 -20.885 7.342 1.00 93.75 292 ILE A O 1
ATOM 2340 N N . GLY A 1 293 ? 9.420 -21.846 6.751 1.00 91.75 293 GLY A N 1
ATOM 2341 C CA . GLY A 1 293 ? 8.844 -22.978 6.024 1.00 91.75 293 GLY A CA 1
ATOM 2342 C C . GLY A 1 293 ? 8.101 -22.611 4.735 1.00 91.75 293 GLY A C 1
ATOM 2343 O O . GLY A 1 293 ? 7.242 -23.373 4.300 1.00 91.75 293 GLY A O 1
ATOM 2344 N N . VAL A 1 294 ? 8.390 -21.450 4.136 1.00 93.31 294 VAL A N 1
ATOM 2345 C CA . VAL A 1 294 ? 7.723 -20.964 2.912 1.00 93.31 294 VAL A CA 1
ATOM 2346 C C . VAL A 1 294 ? 8.479 -21.374 1.649 1.00 93.31 294 VAL A C 1
ATOM 2348 O O . VAL A 1 294 ? 7.853 -21.697 0.642 1.00 93.31 294 VAL A O 1
ATOM 2351 N N . VAL A 1 295 ? 9.816 -21.358 1.687 1.00 90.75 295 VAL A N 1
ATOM 2352 C CA . VAL A 1 295 ? 10.667 -21.796 0.569 1.00 90.75 295 VAL A CA 1
ATOM 2353 C C . VAL A 1 295 ? 11.716 -22.768 1.082 1.00 90.75 295 VAL A C 1
ATOM 2355 O O . VAL A 1 295 ? 12.545 -22.399 1.901 1.00 90.75 295 VAL A O 1
ATOM 2358 N N . ASN A 1 296 ? 11.694 -23.983 0.551 1.00 84.12 296 ASN A N 1
ATOM 2359 C CA . ASN A 1 296 ? 12.687 -25.039 0.744 1.00 84.12 296 ASN A CA 1
ATOM 2360 C C . ASN A 1 296 ? 13.393 -25.367 -0.591 1.00 84.12 296 ASN A C 1
ATOM 2362 O O . ASN A 1 296 ? 13.098 -24.762 -1.624 1.00 84.12 296 ASN A O 1
ATOM 2366 N N . GLY A 1 297 ? 14.318 -26.335 -0.581 1.00 75.94 297 GLY A N 1
ATOM 2367 C CA . GLY A 1 297 ? 15.098 -26.727 -1.764 1.00 75.94 297 GLY A CA 1
ATOM 2368 C C . GLY A 1 297 ? 14.261 -26.991 -3.025 1.00 75.94 297 GLY A C 1
ATOM 2369 O O . GLY A 1 297 ? 14.610 -26.486 -4.091 1.00 75.94 297 GLY A O 1
ATOM 2370 N N . ASP A 1 298 ? 13.125 -27.680 -2.893 1.00 81.25 298 ASP A N 1
ATOM 2371 C CA . ASP A 1 298 ? 12.277 -28.081 -4.028 1.00 81.25 298 ASP A CA 1
ATOM 2372 C C . ASP A 1 298 ? 11.408 -26.932 -4.570 1.00 81.25 298 ASP A C 1
ATOM 2374 O O . ASP A 1 298 ? 11.100 -26.868 -5.758 1.00 81.25 298 ASP A O 1
ATOM 2378 N N . SER A 1 299 ? 11.025 -25.987 -3.707 1.00 90.44 299 SER A N 1
ATOM 2379 C CA . SER A 1 299 ? 10.168 -24.838 -4.055 1.00 90.44 299 SER A CA 1
ATOM 2380 C C . SER A 1 299 ? 10.947 -23.593 -4.486 1.00 90.44 299 SER A C 1
ATOM 2382 O O . SER A 1 299 ? 10.354 -22.603 -4.922 1.00 90.44 299 SER A O 1
ATOM 2384 N N . ARG A 1 300 ? 12.283 -23.630 -4.413 1.00 93.62 300 ARG A N 1
ATOM 2385 C CA . ARG A 1 300 ? 13.139 -22.488 -4.750 1.00 93.62 300 ARG A CA 1
ATOM 2386 C C . ARG A 1 300 ? 12.961 -22.017 -6.193 1.00 93.62 300 ARG A C 1
ATOM 2388 O O . ARG A 1 300 ? 12.786 -20.823 -6.413 1.00 93.62 300 ARG A O 1
ATOM 2395 N N . ALA A 1 301 ? 12.982 -22.933 -7.161 1.00 94.25 301 ALA A N 1
ATOM 2396 C CA . ALA A 1 301 ? 12.837 -22.579 -8.575 1.00 94.25 301 ALA A CA 1
ATOM 2397 C C . ALA A 1 301 ? 11.469 -21.936 -8.865 1.00 94.25 301 ALA A C 1
ATOM 2399 O O . ALA A 1 301 ? 11.379 -20.967 -9.618 1.00 94.25 301 ALA A O 1
ATOM 2400 N N . PHE A 1 302 ? 10.412 -22.428 -8.211 1.00 95.06 302 PHE A N 1
ATOM 2401 C CA . PHE A 1 302 ? 9.079 -21.834 -8.295 1.00 95.06 302 PHE A CA 1
ATOM 2402 C C . PHE A 1 302 ? 9.055 -20.412 -7.720 1.00 95.06 302 PHE A C 1
ATOM 2404 O O . PHE A 1 302 ? 8.525 -19.507 -8.358 1.00 95.06 302 PHE A O 1
ATOM 2411 N N . PHE A 1 303 ? 9.677 -20.186 -6.559 1.00 96.69 303 PHE A N 1
ATOM 2412 C CA . PHE A 1 303 ? 9.772 -18.855 -5.954 1.00 96.69 303 PHE A CA 1
ATOM 2413 C C . PHE A 1 303 ? 10.544 -17.853 -6.829 1.00 96.69 303 PHE A C 1
ATOM 2415 O O . PHE A 1 303 ? 10.096 -16.721 -7.021 1.00 96.69 303 PHE A O 1
ATOM 2422 N N . GLU A 1 304 ? 11.684 -18.264 -7.388 1.00 96.81 304 GLU A N 1
ATOM 2423 C CA . GLU A 1 304 ? 12.476 -17.445 -8.315 1.00 96.81 304 GLU A CA 1
ATOM 2424 C C . GLU A 1 304 ? 11.656 -17.077 -9.563 1.00 96.81 304 GLU A C 1
ATOM 2426 O O . GLU A 1 304 ? 11.581 -15.903 -9.942 1.00 96.81 304 GLU A O 1
ATOM 2431 N N . GLY A 1 305 ? 10.960 -18.060 -10.146 1.00 96.12 305 GLY A N 1
ATOM 2432 C CA . GLY A 1 305 ? 10.072 -17.840 -11.286 1.00 96.12 305 GLY A CA 1
ATOM 2433 C C . GLY A 1 305 ? 8.887 -16.928 -10.964 1.00 96.12 305 GLY A C 1
ATOM 2434 O O . GLY A 1 305 ? 8.560 -16.030 -11.742 1.00 96.12 305 GLY A O 1
ATOM 2435 N N . TYR A 1 306 ? 8.283 -17.094 -9.786 1.00 96.69 306 TYR A N 1
ATOM 2436 C CA . TYR A 1 306 ? 7.213 -16.229 -9.298 1.00 96.69 306 TYR A CA 1
ATOM 2437 C C . TYR A 1 306 ? 7.676 -14.774 -9.195 1.00 96.69 306 TYR A C 1
ATOM 2439 O O . TYR A 1 306 ? 7.013 -13.879 -9.719 1.00 96.69 306 TYR A O 1
ATOM 2447 N N . LEU A 1 307 ? 8.831 -14.527 -8.563 1.00 97.56 307 LEU A N 1
ATOM 2448 C CA . LEU A 1 307 ? 9.367 -13.174 -8.414 1.00 97.56 307 LEU A CA 1
ATOM 2449 C C . LEU A 1 307 ? 9.651 -12.526 -9.770 1.00 97.56 307 LEU A C 1
ATOM 2451 O O . LEU A 1 307 ? 9.246 -11.384 -9.987 1.00 97.56 307 LEU A O 1
ATOM 2455 N N . ALA A 1 308 ? 10.310 -13.239 -10.687 1.00 97.25 308 ALA A N 1
ATOM 2456 C CA . ALA A 1 308 ? 10.611 -12.713 -12.016 1.00 97.25 308 ALA A CA 1
ATOM 2457 C C . ALA A 1 308 ? 9.334 -12.350 -12.790 1.00 97.25 308 ALA A C 1
ATOM 2459 O O . ALA A 1 308 ? 9.226 -11.230 -13.300 1.00 97.25 308 ALA A O 1
ATOM 2460 N N . ARG A 1 309 ? 8.341 -13.251 -12.822 1.00 96.12 309 ARG A N 1
ATOM 2461 C CA . ARG A 1 309 ? 7.046 -13.025 -13.486 1.00 96.12 309 ARG A CA 1
ATOM 2462 C C . ARG A 1 309 ? 6.290 -11.855 -12.866 1.00 96.12 309 ARG A C 1
ATOM 2464 O O . ARG A 1 309 ? 5.921 -10.918 -13.575 1.00 96.12 309 ARG A O 1
ATOM 2471 N N . ARG A 1 310 ? 6.106 -11.868 -11.544 1.00 96.94 310 ARG A N 1
ATOM 2472 C CA . ARG A 1 310 ? 5.280 -10.878 -10.844 1.00 96.94 310 ARG A CA 1
ATOM 2473 C C . ARG A 1 310 ? 5.889 -9.478 -10.881 1.00 96.94 310 ARG A C 1
ATOM 2475 O O . ARG A 1 310 ? 5.169 -8.512 -11.122 1.00 96.94 310 ARG A O 1
ATOM 2482 N N . LEU A 1 311 ? 7.205 -9.348 -10.696 1.00 97.69 311 LEU A N 1
ATOM 2483 C CA . LEU A 1 311 ? 7.884 -8.048 -10.765 1.00 97.69 311 LEU A CA 1
ATOM 2484 C C . LEU A 1 311 ? 7.875 -7.475 -12.182 1.00 97.69 311 LEU A C 1
ATOM 2486 O O . LEU A 1 311 ? 7.590 -6.290 -12.349 1.00 97.69 311 LEU A O 1
ATOM 2490 N N . SER A 1 312 ? 8.125 -8.310 -13.195 1.00 96.00 312 SER A N 1
ATOM 2491 C CA . SER A 1 312 ? 8.075 -7.887 -14.601 1.00 96.00 312 SER A CA 1
ATOM 2492 C C . SER A 1 312 ? 6.685 -7.379 -14.975 1.00 96.00 312 SER A C 1
ATOM 2494 O O . SER A 1 312 ? 6.543 -6.290 -15.531 1.00 96.00 312 SER A O 1
ATOM 2496 N N . TYR A 1 313 ? 5.650 -8.126 -14.588 1.00 94.88 313 TYR A N 1
ATOM 2497 C CA . TYR A 1 313 ? 4.261 -7.722 -14.764 1.00 94.88 313 TYR A CA 1
ATOM 2498 C C . TYR A 1 313 ? 3.959 -6.368 -14.098 1.00 94.88 313 TYR A C 1
ATOM 2500 O O . TYR A 1 313 ? 3.426 -5.461 -14.742 1.00 94.88 313 TYR A O 1
ATOM 2508 N N . LEU A 1 314 ? 4.324 -6.197 -12.821 1.00 96.25 314 LEU A N 1
ATOM 2509 C CA . LEU A 1 314 ? 4.045 -4.956 -12.096 1.00 96.25 314 LEU A CA 1
ATOM 2510 C C . LEU A 1 314 ? 4.793 -3.761 -12.695 1.00 96.25 314 LEU A C 1
ATOM 2512 O O . LEU A 1 314 ? 4.209 -2.687 -12.791 1.00 96.25 314 LEU A O 1
ATOM 2516 N N . ILE A 1 315 ? 6.038 -3.930 -13.146 1.00 96.12 315 ILE A N 1
ATOM 2517 C CA . ILE A 1 315 ? 6.779 -2.876 -13.855 1.00 96.12 315 ILE A CA 1
ATOM 2518 C C . ILE A 1 315 ? 6.009 -2.452 -15.113 1.00 96.12 315 ILE A C 1
ATOM 2520 O O . ILE A 1 315 ? 5.646 -1.280 -15.237 1.00 96.12 315 ILE A O 1
ATOM 2524 N N . ARG A 1 316 ? 5.661 -3.405 -15.988 1.00 93.25 316 ARG A N 1
ATOM 2525 C CA . ARG A 1 316 ? 4.916 -3.140 -17.234 1.00 93.25 316 ARG A CA 1
ATOM 2526 C C . ARG A 1 316 ? 3.583 -2.437 -16.975 1.00 93.25 316 ARG A C 1
ATOM 2528 O O . ARG A 1 316 ? 3.208 -1.522 -17.701 1.00 93.25 316 ARG A O 1
ATOM 2535 N N . LYS A 1 317 ? 2.856 -2.838 -15.928 1.00 92.75 317 LYS A N 1
ATOM 2536 C CA . LYS A 1 317 ? 1.516 -2.302 -15.636 1.00 92.75 317 LYS A CA 1
ATOM 2537 C C . LYS A 1 317 ? 1.488 -1.049 -14.777 1.00 92.75 317 LYS A C 1
ATOM 2539 O O . LYS A 1 317 ? 0.462 -0.375 -14.767 1.00 92.75 317 LYS A O 1
ATOM 2544 N N . ARG A 1 318 ? 2.532 -0.757 -14.000 1.00 94.62 318 ARG A N 1
ATOM 2545 C CA . ARG A 1 318 ? 2.526 0.366 -13.046 1.00 94.62 318 ARG A CA 1
ATOM 2546 C C . ARG A 1 318 ? 3.403 1.532 -13.471 1.00 94.62 318 ARG A C 1
ATOM 2548 O O . ARG A 1 318 ? 3.266 2.595 -12.874 1.00 94.62 318 ARG A O 1
ATOM 2555 N N . PHE A 1 319 ? 4.294 1.360 -14.449 1.00 96.38 319 PHE A N 1
ATOM 2556 C CA . PHE A 1 319 ? 5.227 2.414 -14.866 1.00 96.38 319 PHE A CA 1
ATOM 2557 C C . PHE A 1 319 ? 4.837 3.124 -16.166 1.00 96.38 319 PHE A C 1
ATOM 2559 O O . PHE A 1 319 ? 5.293 4.250 -16.366 1.00 96.38 319 PHE A O 1
ATOM 2566 N N . TYR A 1 320 ? 3.953 2.533 -16.977 1.00 94.12 320 TYR A N 1
ATOM 2567 C CA . TYR A 1 320 ? 3.562 3.053 -18.292 1.00 94.12 320 TYR A CA 1
ATOM 2568 C C . TYR A 1 320 ? 2.096 3.520 -18.346 1.00 94.12 320 TYR A C 1
ATOM 2570 O O . TYR A 1 320 ? 1.251 2.984 -17.631 1.00 94.12 320 TYR A O 1
ATOM 2578 N N . ASN A 1 321 ? 1.779 4.485 -19.218 1.00 88.56 321 ASN A N 1
ATOM 2579 C CA . ASN A 1 321 ? 0.452 5.101 -19.424 1.00 88.56 321 ASN A CA 1
ATOM 2580 C C . ASN A 1 321 ? -0.641 4.164 -19.979 1.00 88.56 321 ASN A C 1
ATOM 2582 O O . ASN A 1 321 ? -1.754 4.606 -20.264 1.00 88.56 321 ASN A O 1
ATOM 2586 N N . GLY A 1 322 ? -0.342 2.879 -20.134 1.00 75.12 322 GLY A N 1
ATOM 2587 C CA . GLY A 1 322 ? -1.079 1.971 -21.005 1.00 75.12 322 GLY A CA 1
ATOM 2588 C C . GLY A 1 322 ? -0.286 1.721 -22.287 1.00 75.12 322 GLY A C 1
ATOM 2589 O O . GLY A 1 322 ? 0.902 2.016 -22.342 1.00 75.12 322 GLY A O 1
ATOM 2590 N N . GLY A 1 323 ? -0.921 1.128 -23.293 1.00 74.31 323 GLY A N 1
ATOM 2591 C CA . GLY A 1 323 ? -0.260 0.732 -24.541 1.00 74.31 323 GLY A CA 1
ATOM 2592 C C . GLY A 1 323 ? 0.142 -0.742 -24.568 1.00 74.31 323 GLY A C 1
ATOM 2593 O O . GLY A 1 323 ? 0.315 -1.392 -23.530 1.00 74.31 323 GLY A O 1
ATOM 2594 N N . ASP A 1 324 ? 0.238 -1.292 -25.773 1.00 83.19 324 ASP A N 1
ATOM 2595 C CA . ASP A 1 324 ? 0.687 -2.663 -25.988 1.00 83.19 324 ASP A CA 1
ATOM 2596 C C . ASP A 1 324 ? 2.226 -2.761 -25.940 1.00 83.19 324 ASP A C 1
ATOM 2598 O O . ASP A 1 324 ? 2.942 -1.784 -25.700 1.00 83.19 324 ASP A O 1
ATOM 2602 N N . ALA A 1 325 ? 2.750 -3.976 -26.098 1.00 84.19 325 ALA A N 1
ATOM 2603 C CA . ALA A 1 325 ? 4.192 -4.205 -26.093 1.00 84.19 325 ALA A CA 1
ATOM 2604 C C . ALA A 1 325 ? 4.914 -3.534 -27.279 1.00 84.19 325 ALA A C 1
ATOM 2606 O O . ALA A 1 325 ? 6.085 -3.177 -27.144 1.00 84.19 325 ALA A O 1
ATOM 2607 N N . ALA A 1 326 ? 4.240 -3.339 -28.418 1.00 85.94 326 ALA A N 1
ATOM 2608 C CA . ALA A 1 326 ? 4.834 -2.714 -29.595 1.00 85.94 326 ALA A CA 1
ATOM 2609 C C . ALA A 1 326 ? 5.070 -1.219 -29.351 1.00 85.94 326 ALA A C 1
ATOM 2611 O O . ALA A 1 326 ? 6.193 -0.753 -29.538 1.00 85.94 326 ALA A O 1
ATOM 2612 N N . THR A 1 327 ? 4.076 -0.506 -28.808 1.00 87.31 327 THR A N 1
ATOM 2613 C CA . THR A 1 327 ? 4.214 0.912 -28.437 1.00 87.31 327 THR A CA 1
ATOM 2614 C C . THR A 1 327 ? 5.378 1.134 -27.473 1.00 87.31 327 THR A C 1
ATOM 2616 O O . THR A 1 327 ? 6.194 2.033 -27.672 1.00 87.31 327 THR A O 1
ATOM 2619 N N . ARG A 1 328 ? 5.511 0.288 -26.442 1.00 88.94 328 ARG A N 1
ATOM 2620 C CA . ARG A 1 328 ? 6.609 0.416 -25.468 1.00 88.94 328 ARG A CA 1
ATOM 2621 C C . ARG A 1 328 ? 7.973 0.119 -26.087 1.00 88.94 328 ARG A C 1
ATOM 2623 O O . ARG A 1 328 ? 8.953 0.782 -25.756 1.00 88.94 328 ARG A O 1
ATOM 2630 N N . LYS A 1 329 ? 8.046 -0.847 -27.003 1.00 87.12 329 LYS A N 1
ATOM 2631 C CA . LYS A 1 329 ? 9.278 -1.155 -27.738 1.00 87.12 329 LYS A CA 1
ATOM 2632 C C . LYS A 1 329 ? 9.709 0.010 -28.630 1.00 87.12 329 LYS A C 1
ATOM 2634 O O . LYS A 1 329 ? 10.888 0.361 -28.634 1.00 87.12 329 LYS A O 1
ATOM 2639 N N . ASP A 1 330 ? 8.768 0.620 -29.345 1.00 90.00 330 ASP A N 1
ATOM 2640 C CA . ASP A 1 330 ? 9.030 1.797 -30.176 1.00 90.00 330 ASP A CA 1
ATOM 2641 C C . ASP A 1 330 ? 9.488 2.989 -29.320 1.00 90.00 330 ASP A C 1
ATOM 2643 O O . ASP A 1 330 ? 10.491 3.622 -29.643 1.00 90.00 330 ASP A O 1
ATOM 2647 N N . PHE A 1 331 ? 8.850 3.218 -28.165 1.00 92.06 331 PHE A N 1
ATOM 2648 C CA . PHE A 1 331 ? 9.270 4.241 -27.202 1.00 92.06 331 PHE A CA 1
ATOM 2649 C C . PHE A 1 331 ? 10.733 4.089 -26.769 1.00 92.06 331 PHE A C 1
ATOM 2651 O O . PHE A 1 331 ? 11.474 5.068 -26.764 1.00 92.06 331 PHE A O 1
ATOM 2658 N N . TRP A 1 332 ? 11.173 2.875 -26.420 1.00 92.25 332 TRP A N 1
ATOM 2659 C CA . TRP A 1 332 ? 12.561 2.642 -26.003 1.00 92.25 332 TRP A CA 1
ATOM 2660 C C . TRP A 1 332 ? 13.567 2.743 -27.153 1.00 92.25 332 TRP A C 1
ATOM 2662 O O . TRP A 1 332 ? 14.718 3.108 -26.910 1.00 92.25 332 TRP A O 1
ATOM 2672 N N . ARG A 1 333 ? 13.155 2.435 -28.390 1.00 90.38 333 ARG A N 1
ATOM 2673 C CA . ARG A 1 333 ? 13.996 2.597 -29.585 1.00 90.38 333 ARG A CA 1
ATOM 2674 C C . ARG A 1 333 ? 14.240 4.071 -29.899 1.00 90.38 333 ARG A C 1
ATOM 2676 O O . ARG A 1 333 ? 15.370 4.441 -30.204 1.00 90.38 333 ARG A O 1
ATOM 2683 N N . ASP A 1 334 ? 13.196 4.886 -29.789 1.00 92.12 334 ASP A N 1
ATOM 2684 C CA . ASP A 1 334 ? 13.187 6.273 -30.256 1.00 92.12 334 ASP A CA 1
ATOM 2685 C C . ASP A 1 334 ? 13.296 7.280 -29.088 1.00 92.12 334 ASP A C 1
ATOM 2687 O O . ASP A 1 334 ? 12.915 8.443 -29.229 1.00 92.12 334 ASP A O 1
ATOM 2691 N N . ILE A 1 335 ? 13.775 6.828 -27.919 1.00 94.56 335 ILE A N 1
ATOM 2692 C CA . ILE A 1 335 ? 13.740 7.586 -26.663 1.00 94.56 335 ILE A CA 1
ATOM 2693 C C . ILE A 1 335 ? 14.550 8.886 -26.723 1.00 94.56 335 ILE A C 1
ATOM 2695 O O . ILE A 1 335 ? 15.754 8.887 -26.987 1.00 94.56 335 ILE A O 1
ATOM 2699 N N . GLU A 1 336 ? 13.910 9.992 -26.345 1.00 96.25 336 GLU A N 1
ATOM 2700 C CA . GLU A 1 336 ? 14.591 11.247 -26.034 1.00 96.25 336 GLU A CA 1
ATOM 2701 C C . GLU A 1 336 ? 14.663 11.425 -24.518 1.00 96.25 336 GLU A C 1
ATOM 2703 O O . GLU A 1 336 ? 13.690 11.253 -23.778 1.00 96.25 336 GLU A O 1
ATOM 2708 N N . TRP A 1 337 ? 15.854 11.757 -24.026 1.00 96.75 337 TRP A N 1
ATOM 2709 C CA . TRP A 1 337 ? 16.085 11.927 -22.598 1.00 96.75 337 TRP A CA 1
ATOM 2710 C C . TRP A 1 337 ? 15.779 13.346 -22.127 1.00 96.75 337 TRP A C 1
ATOM 2712 O O . TRP A 1 337 ? 16.639 14.027 -21.563 1.00 96.75 337 TRP A O 1
ATOM 2722 N N . ASP A 1 338 ? 14.542 13.768 -22.331 1.00 96.06 338 ASP A N 1
ATOM 2723 C CA . ASP A 1 338 ? 13.990 14.993 -21.782 1.00 96.06 338 ASP A CA 1
ATOM 2724 C C . ASP A 1 338 ? 12.663 14.713 -21.071 1.00 96.06 338 ASP A C 1
ATOM 2726 O O . ASP A 1 338 ? 11.971 13.721 -21.299 1.00 96.06 338 ASP A O 1
ATOM 2730 N N . PHE A 1 339 ? 12.302 15.611 -20.162 1.00 97.12 339 PHE A N 1
ATOM 2731 C CA . PHE A 1 339 ? 11.144 15.409 -19.304 1.00 97.12 339 PHE A CA 1
ATOM 2732 C C . PHE A 1 339 ? 9.821 15.350 -20.082 1.00 97.12 339 PHE A C 1
ATOM 2734 O O . PHE A 1 339 ? 8.915 14.633 -19.666 1.00 97.12 339 PHE A O 1
ATOM 2741 N N . SER A 1 340 ? 9.692 16.090 -21.186 1.00 96.31 340 SER A N 1
ATOM 2742 C CA . SER A 1 340 ? 8.456 16.157 -21.972 1.00 96.31 340 SER A CA 1
ATOM 2743 C C . SER A 1 340 ? 8.267 14.899 -22.816 1.00 96.31 340 SER A C 1
ATOM 2745 O O . SER A 1 340 ? 7.144 14.413 -22.937 1.00 96.31 340 SER A O 1
ATOM 2747 N N . TYR A 1 341 ? 9.346 14.333 -23.362 1.00 96.56 341 TYR A N 1
ATOM 2748 C CA . TYR A 1 341 ? 9.281 13.065 -24.082 1.00 96.56 341 TYR A CA 1
ATOM 2749 C C . TYR A 1 341 ? 8.911 11.907 -23.154 1.00 96.56 341 TYR A C 1
ATOM 2751 O O . TYR A 1 341 ? 7.972 11.167 -23.452 1.00 96.56 341 TYR A O 1
ATOM 2759 N N . LEU A 1 342 ? 9.570 11.786 -21.992 1.00 97.06 342 LEU A N 1
ATOM 2760 C CA . LEU A 1 342 ? 9.279 10.703 -21.043 1.00 97.06 342 LEU A CA 1
ATOM 2761 C C . LEU A 1 342 ? 7.813 10.707 -20.575 1.00 97.06 342 LEU A C 1
ATOM 2763 O O . LEU A 1 342 ? 7.264 9.648 -20.285 1.00 97.06 342 LEU A O 1
ATOM 2767 N N . GLN A 1 343 ? 7.148 11.865 -20.523 1.00 95.94 343 GLN A N 1
ATOM 2768 C CA . GLN A 1 343 ? 5.735 11.956 -20.132 1.00 95.94 343 GLN A CA 1
ATOM 2769 C C . GLN A 1 343 ? 4.770 11.236 -21.074 1.00 95.94 343 GLN A C 1
ATOM 2771 O O . GLN A 1 343 ? 3.673 10.883 -20.644 1.00 95.94 343 GLN A O 1
ATOM 2776 N N . LYS A 1 344 ? 5.143 11.025 -22.339 1.00 92.69 344 LYS A N 1
ATOM 2777 C CA . LYS A 1 344 ? 4.261 10.375 -23.316 1.00 92.69 344 LYS A CA 1
ATOM 2778 C C . LYS A 1 344 ? 3.880 8.970 -22.848 1.00 92.69 344 LYS A C 1
ATOM 2780 O O . LYS A 1 344 ? 2.700 8.638 -22.823 1.00 92.69 344 LYS A O 1
ATOM 2785 N N . GLU A 1 345 ? 4.857 8.220 -22.340 1.00 93.88 345 GLU A N 1
ATOM 2786 C CA . GLU A 1 345 ? 4.662 6.827 -21.931 1.00 93.88 345 GLU A CA 1
ATOM 2787 C C . GLU A 1 345 ? 4.850 6.581 -20.431 1.00 93.88 345 GLU A C 1
ATOM 2789 O O . GLU A 1 345 ? 4.225 5.675 -19.901 1.00 93.88 345 GLU A O 1
ATOM 2794 N N . LEU A 1 346 ? 5.655 7.370 -19.708 1.00 97.00 346 LEU A N 1
ATOM 2795 C CA . LEU A 1 346 ? 6.107 7.033 -18.346 1.00 97.00 346 LEU A CA 1
ATOM 2796 C C . LEU A 1 346 ? 5.487 7.879 -17.224 1.00 97.00 346 LEU A C 1
ATOM 2798 O O . LEU A 1 346 ? 6.027 7.903 -16.119 1.00 97.00 346 LEU A O 1
ATOM 2802 N N . VAL A 1 347 ? 4.367 8.577 -17.442 1.00 97.06 347 VAL A N 1
ATOM 2803 C CA . VAL A 1 347 ? 3.727 9.408 -16.390 1.00 97.06 347 VAL A CA 1
ATOM 2804 C C . VAL A 1 347 ? 3.555 8.688 -15.042 1.00 97.06 347 VAL A C 1
ATOM 2806 O O . VAL A 1 347 ? 3.879 9.305 -14.022 1.00 97.06 347 VAL A O 1
ATOM 2809 N N . PRO A 1 348 ? 3.132 7.408 -14.972 1.00 97.44 348 PRO A N 1
ATOM 2810 C CA . PRO A 1 348 ? 3.055 6.699 -13.701 1.00 97.44 348 PRO A CA 1
ATOM 2811 C C . PRO A 1 348 ? 4.408 6.605 -12.984 1.00 97.44 348 PRO A C 1
ATOM 2813 O O . PRO A 1 348 ? 4.507 6.932 -11.797 1.00 97.44 348 PRO A O 1
ATOM 2816 N N . LEU A 1 349 ? 5.467 6.212 -13.699 1.00 98.31 349 LEU A N 1
ATOM 2817 C CA . LEU A 1 349 ? 6.816 6.145 -13.142 1.00 98.31 349 LEU A CA 1
ATOM 2818 C C . LEU A 1 349 ? 7.314 7.531 -12.727 1.00 98.31 349 LEU A C 1
ATOM 2820 O O . LEU A 1 349 ? 7.783 7.697 -11.600 1.00 98.31 349 LEU A O 1
ATOM 2824 N N . LEU A 1 350 ? 7.165 8.533 -13.598 1.00 98.38 350 LEU A N 1
ATOM 2825 C CA . LEU A 1 350 ? 7.571 9.911 -13.325 1.00 98.38 350 LEU A CA 1
ATOM 2826 C C . LEU A 1 350 ? 6.901 10.443 -12.060 1.00 98.38 350 LEU A C 1
ATOM 2828 O O . LEU A 1 350 ? 7.577 11.028 -11.220 1.00 98.38 350 LEU A O 1
ATOM 2832 N N . GLY A 1 351 ? 5.603 10.198 -11.871 1.00 97.81 351 GLY A N 1
ATOM 2833 C CA . GLY A 1 351 ? 4.895 10.609 -10.663 1.00 97.81 351 GLY A CA 1
ATOM 2834 C C . GLY A 1 351 ? 5.478 9.993 -9.391 1.00 97.81 351 GLY A C 1
ATOM 2835 O O . GLY A 1 351 ? 5.700 10.704 -8.409 1.00 97.81 351 GLY A O 1
ATOM 2836 N N . HIS A 1 352 ? 5.803 8.696 -9.408 1.00 97.19 352 HIS A N 1
ATOM 2837 C CA . HIS A 1 352 ? 6.468 8.034 -8.279 1.00 97.19 352 HIS A CA 1
ATOM 2838 C C . HIS A 1 352 ? 7.869 8.597 -8.003 1.00 97.19 352 HIS A C 1
ATOM 2840 O O . HIS A 1 352 ? 8.208 8.840 -6.839 1.00 97.19 352 HIS A O 1
ATOM 2846 N N . VAL A 1 353 ? 8.667 8.847 -9.048 1.00 97.62 353 VAL A N 1
ATOM 2847 C CA . VAL A 1 353 ? 10.009 9.439 -8.918 1.00 97.62 353 VAL A CA 1
ATOM 2848 C C . VAL A 1 353 ? 9.928 10.864 -8.369 1.00 97.62 353 VAL A C 1
ATOM 2850 O O . VAL A 1 353 ? 10.585 11.169 -7.374 1.00 97.62 353 VAL A O 1
ATOM 2853 N N . ILE A 1 354 ? 9.075 11.715 -8.939 1.00 96.69 354 ILE A N 1
ATOM 2854 C CA . ILE A 1 354 ? 8.887 13.108 -8.513 1.00 96.69 354 ILE A CA 1
ATOM 2855 C C . ILE A 1 354 ? 8.434 13.169 -7.057 1.00 96.69 354 ILE A C 1
ATOM 2857 O O . ILE A 1 354 ? 9.053 13.857 -6.249 1.00 96.69 354 ILE A O 1
ATOM 2861 N N . HIS A 1 355 ? 7.403 12.405 -6.688 1.00 93.62 355 HIS A N 1
ATOM 2862 C CA . HIS A 1 355 ? 6.916 12.351 -5.310 1.00 93.62 355 HIS A CA 1
ATOM 2863 C C . HIS A 1 355 ? 8.027 11.965 -4.326 1.00 93.62 355 HIS A C 1
ATOM 2865 O O . HIS A 1 355 ? 8.089 12.489 -3.212 1.00 93.62 355 HIS A O 1
ATOM 2871 N N . ARG A 1 356 ? 8.943 11.078 -4.734 1.00 91.50 356 ARG A N 1
ATOM 2872 C CA . ARG A 1 356 ? 10.094 10.703 -3.916 1.00 91.50 356 ARG A CA 1
ATOM 2873 C C . ARG A 1 356 ? 11.164 11.795 -3.858 1.00 91.50 356 ARG A C 1
ATOM 2875 O O . ARG A 1 356 ? 11.687 12.036 -2.773 1.00 91.50 356 ARG A O 1
ATOM 2882 N N . LEU A 1 357 ? 11.488 12.440 -4.975 1.00 92.50 357 LEU A N 1
ATOM 2883 C CA . LEU A 1 357 ? 12.486 13.512 -5.034 1.00 92.50 357 LEU A CA 1
ATOM 2884 C C . LEU A 1 357 ? 12.040 14.751 -4.249 1.00 92.50 357 LEU A C 1
ATOM 2886 O O . LEU A 1 357 ? 12.840 15.307 -3.501 1.00 92.50 357 LEU A O 1
ATOM 2890 N N . LEU A 1 358 ? 10.752 15.108 -4.304 1.00 90.69 358 LEU A N 1
ATOM 2891 C CA . LEU A 1 358 ? 10.167 16.193 -3.507 1.00 90.69 358 LEU A CA 1
ATOM 2892 C C . LEU A 1 358 ? 10.379 15.993 -1.990 1.00 90.69 358 LEU A C 1
ATOM 2894 O O . LEU A 1 358 ? 10.526 16.967 -1.254 1.00 90.69 358 LEU A O 1
ATOM 2898 N N . ARG A 1 359 ? 10.451 14.741 -1.507 1.00 85.62 359 ARG A N 1
ATOM 2899 C CA . ARG A 1 359 ? 10.749 14.421 -0.094 1.00 85.62 359 ARG A CA 1
ATOM 2900 C C . ARG A 1 359 ? 12.210 14.638 0.304 1.00 85.62 359 ARG A C 1
ATOM 2902 O O . ARG A 1 359 ? 12.508 14.610 1.491 1.00 85.62 359 ARG A O 1
ATOM 2909 N N . ASN A 1 360 ? 13.107 14.820 -0.660 1.00 82.94 360 ASN A N 1
ATOM 2910 C CA . ASN A 1 360 ? 14.539 15.007 -0.424 1.00 82.94 360 ASN A CA 1
ATOM 2911 C C . ASN A 1 360 ? 15.008 16.437 -0.748 1.00 82.94 360 ASN A C 1
ATOM 2913 O O . ASN A 1 360 ? 16.200 16.717 -0.659 1.00 82.94 360 ASN A O 1
ATOM 2917 N N . MET A 1 361 ? 14.100 17.336 -1.142 1.00 83.62 361 MET A N 1
ATOM 2918 C CA . MET A 1 361 ? 14.438 18.732 -1.424 1.00 83.62 361 MET A CA 1
ATOM 2919 C C . MET A 1 361 ? 14.799 19.501 -0.150 1.00 83.62 361 MET A C 1
ATOM 2921 O O . MET A 1 361 ? 14.308 19.197 0.937 1.00 83.62 361 MET A O 1
ATOM 2925 N N . HIS A 1 362 ? 15.584 20.571 -0.297 1.00 80.62 362 HIS A N 1
ATOM 2926 C CA . HIS A 1 362 ? 16.109 21.380 0.812 1.00 80.62 362 HIS A CA 1
ATOM 2927 C C . HIS A 1 362 ? 15.047 21.940 1.774 1.00 80.62 362 HIS A C 1
ATOM 2929 O O . HIS A 1 362 ? 15.345 22.203 2.934 1.00 80.62 362 HIS A O 1
ATOM 2935 N N . ARG A 1 363 ? 13.801 22.110 1.316 1.00 79.75 363 ARG A N 1
ATOM 2936 C CA . ARG A 1 363 ? 12.683 22.656 2.107 1.00 79.75 363 ARG A CA 1
ATOM 2937 C C . ARG A 1 363 ? 11.813 21.573 2.765 1.00 79.75 363 ARG A C 1
ATOM 2939 O O . ARG A 1 363 ? 10.723 21.867 3.265 1.00 79.75 363 ARG A O 1
ATOM 2946 N N . TYR A 1 364 ? 12.260 20.317 2.757 1.00 75.31 364 TYR A N 1
ATOM 2947 C CA . TYR A 1 364 ? 11.618 19.228 3.490 1.00 75.31 364 TYR A CA 1
ATOM 2948 C C . TYR A 1 364 ? 11.844 19.371 5.012 1.00 75.31 364 TYR A C 1
ATOM 2950 O O . TYR A 1 364 ? 12.946 19.720 5.430 1.00 75.31 364 TYR A O 1
ATOM 2958 N N . PRO A 1 365 ? 10.839 19.074 5.863 1.00 70.12 365 PRO A N 1
ATOM 2959 C CA . PRO A 1 365 ? 9.495 18.597 5.518 1.00 70.12 365 PRO A CA 1
ATOM 2960 C C . PRO A 1 365 ? 8.463 19.699 5.255 1.00 70.12 365 PRO A C 1
ATOM 2962 O O . PRO A 1 365 ? 7.399 19.408 4.708 1.00 70.12 365 PRO A O 1
ATOM 2965 N N . ASN A 1 366 ? 8.773 20.944 5.616 1.00 75.69 366 ASN A N 1
ATOM 2966 C CA . ASN A 1 366 ? 7.810 22.045 5.717 1.00 75.69 366 ASN A CA 1
ATOM 2967 C C . ASN A 1 366 ? 7.068 22.333 4.406 1.00 75.69 366 ASN A C 1
ATOM 2969 O O . ASN A 1 366 ? 5.883 22.650 4.418 1.00 75.69 366 ASN A O 1
ATOM 2973 N N . PHE A 1 367 ? 7.751 22.209 3.270 1.00 80.25 367 PHE A N 1
ATOM 2974 C CA . PHE A 1 367 ? 7.163 22.490 1.963 1.00 80.25 367 PHE A CA 1
ATOM 2975 C C . PHE A 1 367 ? 6.482 21.270 1.326 1.00 80.25 367 PHE A C 1
ATOM 2977 O O . PHE A 1 367 ? 5.425 21.380 0.709 1.00 80.25 367 PHE A O 1
ATOM 2984 N N . TYR A 1 368 ? 7.049 20.081 1.526 1.00 82.56 368 TYR A N 1
ATOM 2985 C CA . TYR A 1 368 ? 6.510 18.834 0.981 1.00 82.56 368 TYR A CA 1
ATOM 2986 C C . TYR A 1 368 ? 5.088 18.527 1.492 1.00 82.56 368 TYR A C 1
ATOM 2988 O O . TYR A 1 368 ? 4.286 17.921 0.779 1.00 82.56 368 TYR A O 1
ATOM 2996 N N . PHE A 1 369 ? 4.753 18.998 2.699 1.00 85.81 369 PHE A N 1
ATOM 2997 C CA . PHE A 1 369 ? 3.424 18.853 3.295 1.00 85.81 369 PHE A CA 1
ATOM 2998 C C . PHE A 1 369 ? 2.285 19.306 2.367 1.00 85.81 369 PHE A C 1
ATOM 3000 O O . PHE A 1 369 ? 1.256 18.638 2.323 1.00 85.81 369 PHE A O 1
ATOM 3007 N N . TYR A 1 370 ? 2.463 20.375 1.580 1.00 89.12 370 TYR A N 1
ATOM 3008 C CA . TYR A 1 370 ? 1.411 20.875 0.686 1.00 89.12 370 TYR A CA 1
ATOM 3009 C C . TYR A 1 370 ? 1.028 19.867 -0.403 1.00 89.12 370 TYR A C 1
ATOM 3011 O O . TYR A 1 370 ? -0.157 19.700 -0.685 1.00 89.12 370 TYR A O 1
ATOM 3019 N N . PHE A 1 371 ? 1.999 19.139 -0.963 1.00 92.44 371 PHE A N 1
ATOM 3020 C CA . PHE A 1 371 ? 1.735 18.111 -1.975 1.00 92.44 371 PHE A CA 1
ATOM 3021 C C . PHE A 1 371 ? 0.950 16.936 -1.381 1.00 92.44 371 PHE A C 1
ATOM 3023 O O . PHE A 1 371 ? -0.035 16.486 -1.966 1.00 92.44 371 PHE A O 1
ATOM 3030 N N . ASP A 1 372 ? 1.345 16.462 -0.197 1.00 91.19 372 ASP A N 1
ATOM 3031 C CA . ASP A 1 372 ? 0.638 15.372 0.483 1.00 91.19 372 ASP A CA 1
ATOM 3032 C C . ASP A 1 372 ? -0.761 15.806 0.951 1.00 91.19 372 ASP A C 1
ATOM 3034 O O . ASP A 1 372 ? -1.715 15.044 0.789 1.00 91.19 372 ASP A O 1
ATOM 3038 N N . GLN A 1 373 ? -0.911 17.023 1.482 1.00 92.38 373 GLN A N 1
ATOM 3039 C CA . GLN A 1 373 ? -2.196 17.559 1.938 1.00 92.38 373 GLN A CA 1
ATOM 3040 C C . GLN A 1 373 ? -3.157 17.771 0.766 1.00 92.38 373 GLN A C 1
ATOM 3042 O O . GLN A 1 373 ? -4.335 17.438 0.876 1.00 92.38 373 GLN A O 1
ATOM 3047 N N . TYR A 1 374 ? -2.666 18.264 -0.372 1.00 94.31 374 TYR A N 1
ATOM 3048 C CA . TYR A 1 374 ? -3.478 18.405 -1.577 1.00 94.31 374 TYR A CA 1
ATOM 3049 C C . TYR A 1 374 ? -3.920 17.048 -2.133 1.00 94.31 374 TYR A C 1
ATOM 3051 O O . TYR A 1 374 ? -5.092 16.861 -2.453 1.00 94.31 374 TYR A O 1
ATOM 3059 N N . LYS A 1 375 ? -3.016 16.061 -2.161 1.00 95.25 375 LYS A N 1
ATOM 3060 C CA . LYS A 1 375 ? -3.346 14.673 -2.516 1.00 95.25 375 LYS A CA 1
ATOM 3061 C C . LYS A 1 375 ? -4.417 14.084 -1.591 1.00 95.25 375 LYS A C 1
ATOM 3063 O O . LYS A 1 375 ? -5.361 13.471 -2.079 1.00 95.25 375 LYS A O 1
ATOM 3068 N N . ALA A 1 376 ? -4.295 14.291 -0.279 1.00 95.69 376 ALA A N 1
ATOM 3069 C CA . ALA A 1 376 ? -5.278 13.828 0.699 1.00 95.69 376 ALA A CA 1
ATOM 3070 C C . ALA A 1 376 ? -6.650 14.491 0.488 1.00 95.69 376 ALA A C 1
ATOM 3072 O O . ALA A 1 376 ? -7.658 13.794 0.461 1.00 95.69 376 ALA A O 1
ATOM 3073 N N . LEU A 1 377 ? -6.692 15.806 0.232 1.00 95.12 377 LEU A N 1
ATOM 3074 C CA . LEU A 1 377 ? -7.930 16.520 -0.112 1.00 95.12 377 LEU A CA 1
ATOM 3075 C C . LEU A 1 377 ? -8.613 15.927 -1.351 1.00 95.12 377 LEU A C 1
ATOM 3077 O O . LEU A 1 377 ? -9.829 15.735 -1.349 1.00 95.12 377 LEU A O 1
ATOM 3081 N N . GLN A 1 378 ? -7.845 15.602 -2.397 1.00 95.50 378 GLN A N 1
ATOM 3082 C CA . GLN A 1 378 ? -8.402 14.952 -3.584 1.00 95.50 378 GLN A CA 1
ATOM 3083 C C . GLN A 1 378 ? -8.947 13.547 -3.277 1.00 95.50 378 GLN A C 1
ATOM 3085 O O . GLN A 1 378 ? -10.036 13.212 -3.744 1.00 95.50 378 GLN A O 1
ATOM 3090 N N . ALA A 1 379 ? -8.234 12.755 -2.465 1.00 96.00 379 ALA A N 1
ATOM 3091 C CA . ALA A 1 379 ? -8.682 11.430 -2.036 1.00 96.00 379 ALA A CA 1
ATOM 3092 C C . ALA A 1 379 ? -9.993 11.507 -1.246 1.00 96.00 379 ALA A C 1
ATOM 3094 O O . ALA A 1 379 ? -10.946 10.809 -1.572 1.00 96.00 379 ALA A O 1
ATOM 3095 N N . TRP A 1 380 ? -10.078 12.404 -0.260 1.00 95.50 380 TRP A N 1
ATOM 3096 C CA . TRP A 1 380 ? -11.283 12.633 0.542 1.00 95.50 380 TRP A CA 1
ATOM 3097 C C . TRP A 1 380 ? -12.474 13.050 -0.310 1.00 95.50 380 TRP A C 1
ATOM 3099 O O . TRP A 1 380 ? -13.581 12.548 -0.121 1.00 95.50 380 TRP A O 1
ATOM 3109 N N . ASN A 1 381 ? -12.242 13.938 -1.279 1.00 94.75 381 ASN A N 1
ATOM 3110 C CA . ASN A 1 381 ? -13.278 14.342 -2.212 1.00 94.75 381 ASN A CA 1
ATOM 3111 C C . ASN A 1 381 ? -13.776 13.146 -3.032 1.00 94.75 381 ASN A C 1
ATOM 3113 O O . ASN A 1 381 ? -14.982 12.921 -3.098 1.00 94.75 381 ASN A O 1
ATOM 3117 N N . TYR A 1 382 ? -12.868 12.353 -3.610 1.00 94.56 382 TYR A N 1
ATOM 3118 C CA . TYR A 1 382 ? -13.239 11.138 -4.335 1.00 94.56 382 TYR A CA 1
ATOM 3119 C C . TYR A 1 382 ? -14.006 10.159 -3.437 1.00 94.56 382 TYR A C 1
ATOM 3121 O O . TYR A 1 382 ? -15.078 9.700 -3.816 1.00 94.56 382 TYR A O 1
ATOM 3129 N N . TRP A 1 383 ? -13.514 9.893 -2.227 1.00 94.25 383 TRP A N 1
ATOM 3130 C CA . TRP A 1 383 ? -14.156 8.990 -1.275 1.00 94.25 383 TRP A CA 1
ATOM 3131 C C . TRP A 1 383 ? -15.568 9.432 -0.909 1.00 94.25 383 TRP A C 1
ATOM 3133 O O . TRP A 1 383 ? -16.465 8.599 -0.886 1.00 94.25 383 TRP A O 1
ATOM 3143 N N . ASN A 1 384 ? -15.803 10.723 -0.685 1.00 92.56 384 ASN A N 1
ATOM 3144 C CA . ASN A 1 384 ? -17.145 11.224 -0.396 1.00 92.56 384 ASN A CA 1
ATOM 3145 C C . ASN A 1 384 ? -18.100 11.035 -1.588 1.00 92.56 384 ASN A C 1
ATOM 3147 O O . ASN A 1 384 ? -19.234 10.610 -1.389 1.00 92.56 384 ASN A O 1
ATOM 3151 N N . HIS A 1 385 ? -17.640 11.278 -2.820 1.00 91.38 385 HIS A N 1
ATOM 3152 C CA . HIS A 1 385 ? -18.458 11.087 -4.028 1.00 91.38 385 HIS A CA 1
ATOM 3153 C C . HIS A 1 385 ? -18.696 9.607 -4.362 1.00 91.38 385 HIS A C 1
ATOM 3155 O O . HIS A 1 385 ? -19.769 9.247 -4.835 1.00 91.38 385 HIS A O 1
ATOM 3161 N N . ALA A 1 386 ? -17.714 8.747 -4.094 1.00 90.75 386 ALA A N 1
ATOM 3162 C CA . ALA A 1 386 ? -17.786 7.305 -4.312 1.00 90.75 386 ALA A CA 1
ATOM 3163 C C . ALA A 1 386 ? -18.336 6.532 -3.094 1.00 90.75 386 ALA A C 1
ATOM 3165 O O . ALA A 1 386 ? -18.319 5.303 -3.089 1.00 90.75 386 ALA A O 1
ATOM 3166 N N . ASN A 1 387 ? -18.806 7.237 -2.056 1.00 90.81 387 ASN A N 1
ATOM 3167 C CA . ASN A 1 387 ? -19.326 6.672 -0.807 1.00 90.81 387 ASN A CA 1
ATOM 3168 C C . ASN A 1 387 ? -18.342 5.726 -0.073 1.00 90.81 387 ASN A C 1
ATOM 3170 O O . ASN A 1 387 ? -18.734 4.753 0.566 1.00 90.81 387 ASN A O 1
ATOM 3174 N N . VAL A 1 388 ? -17.038 5.999 -0.142 1.00 93.25 388 VAL A N 1
ATOM 3175 C CA . VAL A 1 388 ? -15.983 5.217 0.518 1.00 93.25 388 VAL A CA 1
ATOM 3176 C C . VAL A 1 388 ? -15.737 5.760 1.928 1.00 93.25 388 VAL A C 1
ATOM 3178 O O . VAL A 1 388 ? -15.014 6.734 2.139 1.00 93.25 388 VAL A O 1
ATOM 3181 N N . ALA A 1 389 ? -16.340 5.123 2.929 1.00 94.00 389 ALA A N 1
ATOM 3182 C CA . ALA A 1 389 ? -16.113 5.473 4.333 1.00 94.00 389 ALA A CA 1
ATOM 3183 C C . ALA A 1 389 ? -14.827 4.853 4.901 1.00 94.00 389 ALA A C 1
ATOM 3185 O O . ALA A 1 389 ? -14.131 5.488 5.695 1.00 94.00 389 ALA A O 1
ATOM 3186 N N . LEU A 1 390 ? -14.523 3.620 4.485 1.00 95.50 390 LEU A N 1
ATOM 3187 C CA . LEU A 1 390 ? -13.457 2.798 5.050 1.00 95.50 390 LEU A CA 1
ATOM 3188 C C . LEU A 1 390 ? -12.506 2.268 3.961 1.00 95.50 390 LEU A C 1
ATOM 3190 O O . LEU A 1 390 ? -12.584 1.088 3.608 1.00 95.50 390 LEU A O 1
ATOM 3194 N N . PRO A 1 391 ? -11.631 3.116 3.384 1.00 95.81 391 PRO A N 1
ATOM 3195 C CA . PRO A 1 391 ? -10.666 2.658 2.389 1.00 95.81 391 PRO A CA 1
ATOM 3196 C C . PRO A 1 391 ? -9.677 1.679 3.026 1.00 95.81 391 PRO A C 1
ATOM 3198 O O . PRO A 1 391 ? -9.074 1.983 4.051 1.00 95.81 391 PRO A O 1
ATOM 3201 N N . TYR A 1 392 ? -9.466 0.516 2.422 1.00 95.81 392 TYR A N 1
ATOM 3202 C CA . TYR A 1 392 ? -8.490 -0.475 2.891 1.00 95.81 392 TYR A CA 1
ATOM 3203 C C . TYR A 1 392 ? -7.332 -0.643 1.898 1.00 95.81 392 TYR A C 1
ATOM 3205 O O . TYR A 1 392 ? -7.411 -0.166 0.766 1.00 95.81 392 TYR A O 1
ATOM 3213 N N . ASN A 1 393 ? -6.244 -1.309 2.298 1.00 94.75 393 ASN A N 1
ATOM 3214 C CA . ASN A 1 393 ? -5.119 -1.565 1.391 1.00 94.75 393 ASN A CA 1
ATOM 3215 C C . ASN A 1 393 ? -5.513 -2.639 0.365 1.00 94.75 393 ASN A C 1
ATOM 3217 O O . ASN A 1 393 ? -5.708 -3.800 0.722 1.00 94.75 393 ASN A O 1
ATOM 3221 N N . ALA A 1 394 ? -5.635 -2.249 -0.904 1.00 95.19 394 ALA A N 1
ATOM 3222 C CA . ALA A 1 394 ? -6.065 -3.144 -1.973 1.00 95.19 394 ALA A CA 1
ATOM 3223 C C . ALA A 1 394 ? -4.928 -3.919 -2.647 1.00 95.19 394 ALA A C 1
ATOM 3225 O O . ALA A 1 394 ? -5.223 -4.769 -3.481 1.00 95.19 394 ALA A O 1
ATOM 3226 N N . VAL A 1 395 ? -3.660 -3.668 -2.297 1.00 94.38 395 VAL A N 1
ATOM 3227 C CA . VAL A 1 395 ? -2.538 -4.476 -2.809 1.00 94.38 395 VAL A CA 1
ATOM 3228 C C . VAL A 1 395 ? -2.667 -5.921 -2.323 1.00 94.38 395 VAL A C 1
ATOM 3230 O O . VAL A 1 395 ? -2.507 -6.857 -3.096 1.00 94.38 395 VAL A O 1
ATOM 3233 N N . LEU A 1 396 ? -3.001 -6.100 -1.042 1.00 94.69 396 LEU A N 1
ATOM 3234 C CA . LEU A 1 396 ? -3.301 -7.391 -0.423 1.00 94.69 396 LEU A CA 1
ATOM 3235 C C . LEU A 1 396 ? -4.139 -7.145 0.847 1.00 94.69 396 LEU A C 1
ATOM 3237 O O . LEU A 1 396 ? -3.808 -6.221 1.600 1.00 94.69 396 LEU A O 1
ATOM 3241 N N . PRO A 1 397 ? -5.174 -7.955 1.154 1.00 94.75 397 PRO A N 1
ATOM 3242 C CA . PRO A 1 397 ? -6.061 -7.730 2.298 1.00 94.75 397 PRO A CA 1
ATOM 3243 C C . PRO A 1 397 ? -5.421 -8.155 3.634 1.00 94.75 397 PRO A C 1
ATOM 3245 O O . PRO A 1 397 ? -5.871 -9.072 4.318 1.00 94.75 397 PRO A O 1
ATOM 3248 N N . LYS A 1 398 ? -4.350 -7.459 4.029 1.00 93.38 398 LYS A N 1
ATOM 3249 C CA . LYS A 1 398 ? -3.534 -7.716 5.232 1.00 93.38 398 LYS A CA 1
ATOM 3250 C C . LYS A 1 398 ? -4.194 -7.253 6.543 1.00 93.38 398 LYS A C 1
ATOM 3252 O O . LYS A 1 398 ? -3.591 -7.360 7.603 1.00 93.38 398 LYS A O 1
ATOM 3257 N N . GLY A 1 399 ? -5.397 -6.679 6.485 1.00 94.94 399 GLY A N 1
ATOM 3258 C CA . GLY A 1 399 ? -6.067 -6.066 7.639 1.00 94.94 399 GLY A CA 1
ATOM 3259 C C . GLY A 1 399 ? -5.758 -4.580 7.855 1.00 94.94 399 GLY A C 1
ATOM 3260 O O . GLY A 1 399 ? -6.031 -4.059 8.933 1.00 94.94 399 GLY A O 1
ATOM 3261 N N . GLU A 1 400 ? -5.178 -3.894 6.867 1.00 96.81 400 GLU A N 1
ATOM 3262 C CA . GLU A 1 400 ? -4.969 -2.441 6.906 1.00 96.81 400 GLU A CA 1
ATOM 3263 C C . GLU A 1 400 ? -6.227 -1.725 6.417 1.00 96.81 400 GLU A C 1
ATOM 3265 O O . GLU A 1 400 ? -6.581 -1.829 5.240 1.00 96.81 400 GLU A O 1
ATOM 3270 N N . ILE A 1 401 ? -6.890 -0.991 7.310 1.00 97.06 401 ILE A N 1
ATOM 3271 C CA . ILE A 1 401 ? -8.116 -0.249 7.007 1.00 97.06 401 ILE A CA 1
ATOM 3272 C C . ILE A 1 401 ? -7.996 1.188 7.498 1.00 97.06 401 ILE A C 1
ATOM 3274 O O . ILE A 1 401 ? -7.429 1.466 8.550 1.00 97.06 401 ILE A O 1
ATOM 3278 N N . GLY A 1 402 ? -8.502 2.117 6.709 1.00 96.31 402 GLY A N 1
ATOM 3279 C CA . GLY A 1 402 ? -8.490 3.538 6.986 1.00 96.31 402 GLY A CA 1
ATOM 3280 C C . GLY A 1 402 ? -9.882 4.033 7.335 1.00 96.31 402 GLY A C 1
ATOM 3281 O O . GLY A 1 402 ? -10.875 3.480 6.878 1.00 96.31 402 GLY A O 1
ATOM 3282 N N . ILE A 1 403 ? -9.955 5.113 8.104 1.00 96.62 403 ILE A N 1
ATOM 3283 C CA . ILE A 1 403 ? -11.170 5.922 8.229 1.00 96.62 403 ILE A CA 1
ATOM 3284 C C . ILE A 1 403 ? -11.030 7.118 7.290 1.00 96.62 403 ILE A C 1
ATOM 3286 O O . ILE A 1 403 ? -10.025 7.830 7.379 1.00 96.62 403 ILE A O 1
ATOM 3290 N N . ASN A 1 404 ? -12.013 7.352 6.415 1.00 95.69 404 ASN A N 1
ATOM 3291 C CA . ASN A 1 404 ? -12.136 8.607 5.674 1.00 95.69 404 ASN A CA 1
ATOM 3292 C C . ASN A 1 404 ? -12.475 9.734 6.671 1.00 95.69 404 ASN A C 1
ATOM 3294 O O . ASN A 1 404 ? -13.606 9.788 7.163 1.00 95.69 404 ASN A O 1
ATOM 3298 N N . PRO A 1 405 ? -11.531 10.644 6.979 1.00 95.56 405 PRO A N 1
ATOM 3299 C CA . PRO A 1 405 ? -11.744 11.654 8.008 1.00 95.56 405 PRO A CA 1
ATOM 3300 C C . PRO A 1 405 ? -12.709 12.763 7.566 1.00 95.56 405 PRO A C 1
ATOM 3302 O O . PRO A 1 405 ? -13.155 13.548 8.395 1.00 95.56 405 PRO A O 1
ATOM 3305 N N . ALA A 1 406 ? -13.022 12.843 6.271 1.00 94.81 406 ALA A N 1
ATOM 3306 C CA . ALA A 1 406 ? -13.914 13.839 5.696 1.00 94.81 406 ALA A CA 1
ATOM 3307 C C . ALA A 1 406 ? -15.337 13.309 5.457 1.00 94.81 406 ALA A C 1
ATOM 3309 O O . ALA A 1 406 ? -16.133 14.016 4.836 1.00 94.81 406 ALA A O 1
ATOM 3310 N N . ASN A 1 407 ? -15.661 12.081 5.889 1.00 92.25 407 ASN A N 1
ATOM 3311 C CA . ASN A 1 407 ? -16.998 11.522 5.697 1.00 92.25 407 ASN A CA 1
ATOM 3312 C C . ASN A 1 407 ? -18.028 12.328 6.522 1.00 92.25 407 ASN A C 1
ATOM 3314 O O . ASN A 1 407 ? -17.965 12.303 7.754 1.00 92.25 407 ASN A O 1
ATOM 3318 N N . PRO A 1 408 ? -19.001 13.004 5.880 1.00 87.62 408 PRO A N 1
ATOM 3319 C CA . PRO A 1 408 ? -19.926 13.904 6.570 1.00 87.62 408 PRO A CA 1
ATOM 3320 C C . PRO A 1 408 ? -21.024 13.179 7.365 1.00 87.62 408 PRO A C 1
ATOM 3322 O O . PRO A 1 408 ? -21.704 13.802 8.177 1.00 87.62 408 PRO A O 1
ATOM 3325 N N . TYR A 1 409 ? -21.224 11.879 7.136 1.00 86.62 409 TYR A N 1
ATOM 3326 C CA . TYR A 1 409 ? -22.301 11.087 7.739 1.00 86.62 409 TYR A CA 1
ATOM 3327 C C . TYR A 1 409 ? -21.823 10.164 8.863 1.00 86.62 409 TYR A C 1
ATOM 3329 O O . TYR A 1 409 ? -22.642 9.540 9.540 1.00 86.62 409 TYR A O 1
ATOM 3337 N N . MET A 1 410 ? -20.509 10.065 9.063 1.00 89.50 410 MET A N 1
ATOM 3338 C CA . MET A 1 410 ? -19.910 9.158 10.029 1.00 89.50 410 MET A CA 1
ATOM 3339 C C . MET A 1 410 ? -20.148 9.638 11.463 1.00 89.50 410 MET A C 1
ATOM 3341 O O . MET A 1 410 ? -19.698 10.711 11.865 1.00 89.50 410 MET A O 1
ATOM 3345 N N . LYS A 1 411 ? -20.794 8.794 12.268 1.00 94.25 411 LYS A N 1
ATOM 3346 C CA . LYS A 1 411 ? -20.855 8.956 13.724 1.00 94.25 411 LYS A CA 1
ATOM 3347 C C . LYS A 1 411 ? -19.832 8.041 14.370 1.00 94.25 411 LYS A C 1
ATOM 3349 O O . LYS A 1 411 ? -19.647 6.911 13.921 1.00 94.25 411 LYS A O 1
ATOM 3354 N N . TYR A 1 412 ? -19.189 8.507 15.434 1.00 96.19 412 TYR A N 1
ATOM 3355 C CA . TYR A 1 412 ? -18.176 7.706 16.104 1.00 96.19 412 TYR A CA 1
ATOM 3356 C C . TYR A 1 412 ? -18.068 7.977 17.599 1.00 96.19 412 TYR A C 1
ATOM 3358 O O . TYR A 1 412 ? -18.455 9.033 18.100 1.00 96.19 412 TYR A O 1
ATOM 3366 N N . ARG A 1 413 ? -17.525 6.989 18.310 1.00 97.62 413 ARG A N 1
ATOM 3367 C CA . ARG A 1 413 ? -17.109 7.080 19.711 1.00 97.62 413 ARG A CA 1
ATOM 3368 C C . ARG A 1 413 ? -15.705 6.516 19.838 1.00 97.62 413 ARG A C 1
ATOM 3370 O O . ARG A 1 413 ? -15.400 5.493 19.229 1.00 97.62 413 ARG A O 1
ATOM 3377 N N . VAL A 1 414 ? -14.871 7.169 20.639 1.00 98.06 414 VAL A N 1
ATOM 3378 C CA . VAL A 1 414 ? -13.491 6.736 20.869 1.00 98.06 414 VAL A CA 1
ATOM 3379 C C . VAL A 1 414 ? -13.306 6.379 22.333 1.00 98.06 414 VAL A C 1
ATOM 3381 O O . VAL A 1 414 ? -13.767 7.096 23.221 1.00 98.06 414 VAL A O 1
ATOM 3384 N N . PHE A 1 415 ? -12.617 5.274 22.580 1.00 98.06 415 PHE A N 1
ATOM 3385 C CA . PHE A 1 415 ? -12.293 4.788 23.912 1.00 98.06 415 PHE A CA 1
ATOM 3386 C C . PHE A 1 415 ? -10.793 4.512 24.009 1.00 98.06 415 PHE A C 1
ATOM 3388 O O . PHE A 1 415 ? -10.196 4.023 23.046 1.00 98.06 415 PHE A O 1
ATOM 3395 N N . THR A 1 416 ? -10.184 4.747 25.175 1.00 96.81 416 THR A N 1
ATOM 3396 C CA . THR A 1 416 ? -9.008 3.937 25.530 1.00 96.81 416 THR A CA 1
ATOM 3397 C C . THR A 1 416 ? -9.432 2.486 25.621 1.00 96.81 416 THR A C 1
ATOM 3399 O O . THR A 1 416 ? -10.581 2.186 25.960 1.00 96.81 416 THR A O 1
ATOM 3402 N N . ALA A 1 417 ? -8.506 1.580 25.338 1.00 96.62 417 ALA A N 1
ATOM 3403 C CA . ALA A 1 417 ? -8.804 0.169 25.419 1.00 96.62 417 ALA A CA 1
ATOM 3404 C C . ALA A 1 417 ? -7.688 -0.632 26.079 1.00 96.62 417 ALA A C 1
ATOM 3406 O O . ALA A 1 417 ? -6.504 -0.308 25.971 1.00 96.62 417 ALA A O 1
ATOM 3407 N N . LYS A 1 418 ? -8.097 -1.705 26.752 1.00 94.56 418 LYS A N 1
ATOM 3408 C CA . LYS A 1 418 ? -7.213 -2.727 27.311 1.00 94.56 418 LYS A CA 1
ATOM 3409 C C . LYS A 1 418 ? -7.267 -3.966 26.431 1.00 94.56 418 LYS A C 1
ATOM 3411 O O . LYS A 1 418 ? -8.243 -4.184 25.713 1.00 94.56 418 LYS A O 1
ATOM 3416 N N . THR A 1 419 ? -6.210 -4.770 26.487 1.00 95.06 419 THR A N 1
ATOM 3417 C CA . THR A 1 419 ? -6.156 -6.041 25.761 1.00 95.06 419 THR A CA 1
ATOM 3418 C C . THR A 1 419 ? -5.946 -7.207 26.704 1.00 95.06 419 THR A C 1
ATOM 3420 O O . THR A 1 419 ? -5.283 -7.077 27.731 1.00 95.06 419 THR A O 1
ATOM 3423 N N . TRP A 1 420 ? -6.509 -8.349 26.333 1.00 94.69 420 TRP A N 1
ATOM 3424 C CA . TRP A 1 420 ? -6.296 -9.633 26.988 1.00 94.69 420 TRP A CA 1
ATOM 3425 C C . TRP A 1 420 ? -6.221 -10.735 25.926 1.00 94.69 420 TRP A C 1
ATOM 3427 O O . TRP A 1 420 ? -6.567 -10.510 24.763 1.00 94.69 420 TRP A O 1
ATOM 3437 N N . GLN A 1 421 ? -5.709 -11.908 26.298 1.00 93.75 421 GLN A N 1
ATOM 3438 C CA . GLN A 1 421 ? -5.537 -13.030 25.375 1.00 93.75 421 GLN A CA 1
ATOM 3439 C C . GLN A 1 421 ? -6.305 -14.261 25.842 1.00 93.75 421 GLN A C 1
ATOM 3441 O O . GLN A 1 421 ? -6.357 -14.548 27.034 1.00 93.75 421 GLN A O 1
ATOM 3446 N N . GLU A 1 422 ? -6.858 -15.006 24.890 1.00 92.31 422 GLU A N 1
ATOM 3447 C CA . GLU A 1 422 ? -7.484 -16.311 25.112 1.00 92.31 422 GLU A CA 1
ATOM 3448 C C . GLU A 1 422 ? -7.359 -17.132 23.828 1.00 92.31 422 GLU A C 1
ATOM 3450 O O . GLU A 1 422 ? -7.620 -16.622 22.738 1.00 92.31 422 GLU A O 1
ATOM 3455 N N . ASN A 1 423 ? -6.939 -18.396 23.946 1.00 87.38 423 ASN A N 1
ATOM 3456 C CA . ASN A 1 423 ? -6.810 -19.334 22.821 1.00 87.38 423 ASN A CA 1
ATOM 3457 C C . ASN A 1 423 ? -6.018 -18.758 21.625 1.00 87.38 423 ASN A C 1
ATOM 3459 O O . ASN A 1 423 ? -6.415 -18.890 20.469 1.00 87.38 423 ASN A O 1
ATOM 3463 N N . GLY A 1 424 ? -4.927 -18.033 21.903 1.00 85.38 424 GLY A N 1
ATOM 3464 C CA . GLY A 1 424 ? -4.082 -17.393 20.883 1.00 85.38 424 GLY A CA 1
ATOM 3465 C C . GLY A 1 424 ? -4.659 -16.113 20.256 1.00 85.38 424 GLY A C 1
ATOM 3466 O O . GLY A 1 424 ? -3.937 -15.381 19.568 1.00 85.38 424 GLY A O 1
ATOM 3467 N N . ASN A 1 425 ? -5.920 -15.775 20.532 1.00 92.31 425 ASN A N 1
ATOM 3468 C CA . ASN A 1 425 ? -6.568 -14.547 20.077 1.00 92.31 425 ASN A CA 1
ATOM 3469 C C . ASN A 1 425 ? -6.313 -13.387 21.041 1.00 92.31 425 ASN A C 1
ATOM 3471 O O . ASN A 1 425 ? -6.183 -13.582 22.247 1.00 92.31 425 ASN A O 1
ATOM 3475 N N . ALA A 1 426 ? -6.250 -12.172 20.495 1.00 95.12 426 ALA A N 1
ATOM 3476 C CA . ALA A 1 426 ? -6.226 -10.943 21.278 1.00 95.12 426 ALA A CA 1
ATOM 3477 C C . ALA A 1 426 ? -7.618 -10.310 21.264 1.00 95.12 426 ALA A C 1
ATOM 3479 O O . ALA A 1 426 ? -8.207 -10.112 20.200 1.00 95.12 426 ALA A O 1
ATOM 3480 N N . TYR A 1 427 ? -8.121 -9.975 22.442 1.00 97.19 427 TYR A N 1
ATOM 3481 C CA . TYR A 1 427 ? -9.411 -9.334 22.645 1.00 97.19 427 TYR A CA 1
ATOM 3482 C C . TYR A 1 427 ? -9.220 -7.933 23.221 1.00 97.19 427 TYR A C 1
ATOM 3484 O O . TYR A 1 427 ? -8.237 -7.659 23.909 1.00 97.19 427 TYR A O 1
ATOM 3492 N N . ILE A 1 428 ? -10.161 -7.048 22.906 1.00 97.00 428 ILE A N 1
ATOM 3493 C CA . ILE A 1 428 ? -10.177 -5.643 23.299 1.00 97.00 428 ILE A CA 1
ATOM 3494 C C . ILE A 1 428 ? -11.357 -5.403 24.229 1.00 97.00 428 ILE A C 1
ATOM 3496 O O . ILE A 1 428 ? -12.480 -5.821 23.948 1.00 97.00 428 ILE A O 1
ATOM 3500 N N . GLU A 1 429 ? -11.111 -4.668 25.304 1.00 95.56 429 GLU A N 1
ATOM 3501 C CA . GLU A 1 429 ? -12.147 -4.137 26.180 1.00 95.56 429 GLU A CA 1
ATOM 3502 C C . GLU A 1 429 ? -12.079 -2.609 26.185 1.00 95.56 429 GLU A C 1
ATOM 3504 O O . GLU A 1 429 ? -11.006 -2.024 26.357 1.00 95.56 429 GLU A O 1
ATOM 3509 N N . ALA A 1 430 ? -13.226 -1.964 25.960 1.00 96.31 430 ALA A N 1
ATOM 3510 C CA . ALA A 1 430 ? -13.347 -0.518 26.077 1.00 96.31 430 ALA A CA 1
ATOM 3511 C C . ALA A 1 430 ? -13.175 -0.114 27.547 1.00 96.31 430 ALA A C 1
ATOM 3513 O O . ALA A 1 430 ? -13.881 -0.626 28.408 1.00 96.31 430 ALA A O 1
ATOM 3514 N N . ASP A 1 431 ? -12.253 0.805 27.823 1.00 95.38 431 ASP A N 1
ATOM 3515 C CA . ASP A 1 431 ? -11.902 1.209 29.187 1.00 95.38 431 ASP A CA 1
ATOM 3516 C C . ASP A 1 431 ? -12.566 2.541 29.562 1.00 95.38 431 ASP A C 1
ATOM 3518 O O . ASP A 1 431 ? -13.462 2.585 30.401 1.00 95.38 431 ASP A O 1
ATOM 3522 N N . ARG A 1 432 ? -12.186 3.643 28.899 1.00 95.44 432 ARG A N 1
ATOM 3523 C CA . ARG A 1 432 ? -12.745 4.976 29.170 1.00 95.44 432 ARG A CA 1
ATOM 3524 C C . ARG A 1 432 ? -13.096 5.704 27.873 1.00 95.44 432 ARG A C 1
ATOM 3526 O O . ARG A 1 432 ? -12.241 5.770 26.989 1.00 95.44 432 ARG A O 1
ATOM 3533 N N . PRO A 1 433 ? -14.295 6.307 27.749 1.00 96.56 433 PRO A N 1
ATOM 3534 C CA . PRO A 1 433 ? -14.605 7.170 26.614 1.00 96.56 433 PRO A CA 1
ATOM 3535 C C . PRO A 1 433 ? -13.702 8.408 26.615 1.00 96.56 433 PRO A C 1
ATOM 3537 O O . PRO A 1 433 ? -13.406 8.982 27.665 1.00 96.56 433 PRO A O 1
ATOM 3540 N N . ILE A 1 434 ? -13.272 8.832 25.430 1.00 96.31 434 ILE A N 1
ATOM 3541 C CA . ILE A 1 434 ? -12.481 10.047 25.233 1.00 96.31 434 ILE A CA 1
ATOM 3542 C C . ILE A 1 434 ? -13.141 10.881 24.143 1.00 96.31 434 ILE A C 1
ATOM 3544 O O . ILE A 1 434 ? -13.463 10.382 23.066 1.00 96.31 434 ILE A O 1
ATOM 3548 N N . SER A 1 435 ? -13.327 12.167 24.429 1.00 95.12 435 SER A N 1
ATOM 3549 C CA . SER A 1 435 ? -13.815 13.135 23.453 1.00 95.12 435 SER A CA 1
ATOM 3550 C C . SER A 1 435 ? -12.678 13.533 22.515 1.00 95.12 435 SER A C 1
ATOM 3552 O O . SER A 1 435 ? -11.900 14.429 22.829 1.00 95.12 435 SER A O 1
ATOM 3554 N N . LEU A 1 436 ? -12.571 12.841 21.383 1.00 95.44 436 LEU A N 1
ATOM 3555 C CA . LEU A 1 436 ? -11.633 13.151 20.306 1.00 95.44 436 LEU A CA 1
ATOM 3556 C C . LEU A 1 436 ? -12.405 13.419 19.020 1.00 95.44 436 LEU A C 1
ATOM 3558 O O . LEU A 1 436 ? -13.411 12.759 18.772 1.00 95.44 436 LEU A O 1
ATOM 3562 N N . ALA A 1 437 ? -11.911 14.337 18.194 1.00 95.12 437 ALA A N 1
ATOM 3563 C CA . ALA A 1 437 ? -12.414 14.565 16.847 1.00 95.12 437 ALA A CA 1
ATOM 3564 C C . ALA A 1 437 ? -11.505 13.895 15.804 1.00 95.12 437 ALA A C 1
ATOM 3566 O O . ALA A 1 437 ? -10.288 14.054 15.852 1.00 95.12 437 ALA A O 1
ATOM 3567 N N . ILE A 1 438 ? -12.074 13.169 14.844 1.00 95.06 438 ILE A N 1
ATOM 3568 C CA . ILE A 1 438 ? -11.372 12.746 13.626 1.00 95.06 438 ILE A CA 1
ATOM 3569 C C . ILE A 1 438 ? -11.395 13.929 12.654 1.00 95.06 438 ILE A C 1
ATOM 3571 O O . ILE A 1 438 ? -12.472 14.365 12.254 1.00 95.06 438 ILE A O 1
ATOM 3575 N N . GLU A 1 439 ? -10.225 14.464 12.299 1.00 92.00 439 GLU A N 1
ATOM 3576 C CA . GLU A 1 439 ? -10.118 15.685 11.489 1.00 92.00 439 GLU A CA 1
ATOM 3577 C C . GLU A 1 439 ? -9.535 15.397 10.095 1.00 92.00 439 GLU A C 1
ATOM 3579 O O . GLU A 1 439 ? -8.527 14.684 9.991 1.00 92.00 439 GLU A O 1
ATOM 3584 N N . PRO A 1 440 ? -10.105 15.972 9.013 1.00 91.81 440 PRO A N 1
ATOM 3585 C CA . PRO A 1 440 ? -9.562 15.884 7.658 1.00 91.81 440 PRO A CA 1
ATOM 3586 C C . PRO A 1 440 ? -8.337 16.793 7.508 1.00 91.81 440 PRO A C 1
ATOM 3588 O O . PRO A 1 440 ? -8.328 17.799 6.798 1.00 91.81 440 PRO A O 1
ATOM 3591 N N . ARG A 1 441 ? -7.271 16.422 8.213 1.00 90.62 441 ARG A N 1
ATOM 3592 C CA . ARG A 1 441 ? -5.964 17.067 8.192 1.00 90.62 441 ARG A CA 1
ATOM 3593 C C . ARG A 1 441 ? -4.883 16.009 8.360 1.00 90.62 441 ARG A C 1
ATOM 3595 O O . ARG A 1 441 ? -5.040 15.062 9.139 1.00 90.62 441 ARG A O 1
ATOM 3602 N N . LEU A 1 442 ? -3.789 16.158 7.619 1.00 89.69 442 LEU A N 1
ATOM 3603 C CA . LEU A 1 442 ? -2.628 15.295 7.791 1.00 89.69 442 LEU A CA 1
ATOM 3604 C C . LEU A 1 442 ? -1.885 15.634 9.085 1.00 89.69 442 LEU A C 1
ATOM 3606 O O . LEU A 1 442 ? -1.664 16.802 9.409 1.00 89.69 442 LEU A O 1
ATOM 3610 N N . ALA A 1 443 ? -1.467 14.593 9.797 1.00 83.06 443 ALA A N 1
ATOM 3611 C CA . ALA A 1 443 ? -0.576 14.707 10.934 1.00 83.06 443 ALA A CA 1
ATOM 3612 C C . ALA A 1 443 ? 0.795 15.233 10.495 1.00 83.06 443 ALA A C 1
ATOM 3614 O O . ALA A 1 443 ? 1.300 14.897 9.418 1.00 83.06 443 ALA A O 1
ATOM 3615 N N . GLU A 1 444 ? 1.435 16.006 11.367 1.00 75.75 444 GLU A N 1
ATOM 3616 C CA . GLU A 1 444 ? 2.841 16.345 11.188 1.00 75.75 444 GLU A CA 1
ATOM 3617 C C . GLU A 1 444 ? 3.698 15.075 11.236 1.00 75.75 444 GLU A C 1
ATOM 3619 O O . GLU A 1 444 ? 3.399 14.120 11.957 1.00 75.75 444 GLU A O 1
ATOM 3624 N N . LEU A 1 445 ? 4.805 15.054 10.491 1.00 69.62 445 LEU A N 1
ATOM 3625 C CA . LEU A 1 445 ? 5.616 13.841 10.342 1.00 69.62 445 LEU A CA 1
ATOM 3626 C C . LEU A 1 445 ? 6.127 13.270 11.671 1.00 69.62 445 LEU A C 1
ATOM 3628 O O . LEU A 1 445 ? 6.258 12.053 11.791 1.00 69.62 445 LEU A O 1
ATOM 3632 N N . GLY A 1 446 ? 6.391 14.129 12.661 1.00 62.47 446 GLY A N 1
ATOM 3633 C CA . GLY A 1 446 ? 6.843 13.723 13.995 1.00 62.47 446 GLY A CA 1
ATOM 3634 C C . GLY A 1 446 ? 5.789 12.979 14.825 1.00 62.47 446 GLY A C 1
ATOM 3635 O O . GLY A 1 446 ? 6.147 12.330 15.804 1.00 62.47 446 GLY A O 1
ATOM 3636 N N . MET A 1 447 ? 4.514 13.036 14.428 1.00 65.12 447 MET A N 1
ATOM 3637 C CA . MET A 1 447 ? 3.394 12.358 15.094 1.00 65.12 447 MET A CA 1
ATOM 3638 C C . MET A 1 447 ? 3.118 10.956 14.518 1.00 65.12 447 MET A C 1
ATOM 3640 O O . MET A 1 447 ? 2.243 10.242 14.999 1.00 65.12 447 MET A O 1
ATOM 3644 N N . LEU A 1 448 ? 3.835 10.545 13.466 1.00 69.50 448 LEU A N 1
ATOM 3645 C CA . LEU A 1 448 ? 3.604 9.268 12.789 1.00 69.50 448 LEU A CA 1
ATOM 3646 C C . LEU A 1 448 ? 4.393 8.125 13.445 1.00 69.50 448 LEU A C 1
ATOM 3648 O O . LEU A 1 448 ? 5.579 8.263 13.753 1.00 69.50 448 LEU A O 1
ATOM 3652 N N . LEU A 1 449 ? 3.755 6.956 13.598 1.00 57.56 449 LEU A N 1
ATOM 3653 C CA . LEU A 1 449 ? 4.321 5.780 14.277 1.00 57.56 449 LEU A CA 1
ATOM 3654 C C . LEU A 1 449 ? 5.685 5.363 13.692 1.00 57.56 449 LEU A C 1
ATOM 3656 O O . LEU A 1 449 ? 6.667 5.272 14.427 1.00 57.56 449 LEU A O 1
ATOM 3660 N N . MET A 1 450 ? 5.759 5.199 12.368 1.00 58.38 450 MET A N 1
ATOM 3661 C CA . MET A 1 450 ? 6.912 4.613 11.664 1.00 58.38 450 MET A CA 1
ATOM 3662 C C . MET A 1 450 ? 7.988 5.617 11.214 1.00 58.38 450 MET A C 1
ATOM 3664 O O . MET A 1 450 ? 8.904 5.247 10.483 1.00 58.38 450 MET A O 1
ATOM 3668 N N . ARG A 1 451 ? 7.909 6.889 11.625 1.00 56.34 451 ARG A N 1
ATOM 3669 C CA . ARG A 1 451 ? 8.963 7.878 11.347 1.00 56.34 451 ARG A CA 1
ATOM 3670 C C . ARG A 1 451 ? 9.664 8.245 12.658 1.00 56.34 451 ARG A C 1
ATOM 3672 O O . ARG A 1 451 ? 9.022 8.748 13.584 1.00 56.34 451 ARG A O 1
ATOM 3679 N N . LYS A 1 452 ? 10.957 7.918 12.776 1.00 44.72 452 LYS A N 1
ATOM 3680 C CA . LYS A 1 452 ? 11.832 8.442 13.841 1.00 44.72 452 LYS A CA 1
ATOM 3681 C C . LYS A 1 452 ? 12.404 9.792 13.395 1.00 44.72 452 LYS A C 1
ATOM 3683 O O . LYS A 1 452 ? 12.535 10.026 12.193 1.00 44.72 452 LYS A O 1
ATOM 3688 N N . LYS A 1 453 ? 12.651 10.670 14.370 1.00 45.16 453 LYS A N 1
ATOM 3689 C CA . LYS A 1 453 ? 13.429 11.897 14.169 1.00 45.16 453 LYS A CA 1
ATOM 3690 C C . LYS A 1 453 ? 14.876 11.550 13.859 1.00 45.16 453 LYS A C 1
ATOM 3692 O O . LYS A 1 453 ? 15.362 10.565 14.463 1.00 45.16 453 LYS A O 1
#